Protein AF-A0A2E7CLX1-F1 (afdb_monomer_lite)

pLDDT: mean 74.94, std 21.14, range [25.08, 98.44]

Structure (mmCIF, N/CA/C/O backbone):
data_AF-A0A2E7CLX1-F1
#
_entry.id   AF-A0A2E7CLX1-F1
#
loop_
_atom_site.group_PDB
_atom_site.id
_atom_site.type_symbol
_atom_site.label_atom_id
_atom_site.label_alt_id
_atom_site.label_comp_id
_atom_site.label_asym_id
_atom_site.label_entity_id
_atom_site.label_seq_id
_atom_site.pdbx_PDB_ins_code
_atom_site.Cartn_x
_atom_site.Cartn_y
_atom_site.Cartn_z
_atom_site.occupancy
_atom_site.B_iso_or_equiv
_atom_site.auth_seq_id
_atom_site.auth_comp_id
_atom_site.auth_asym_id
_atom_site.auth_atom_id
_atom_site.pdbx_PDB_model_num
ATOM 1 N N . SER A 1 1 ? -76.520 -89.223 50.842 1.00 49.91 1 SER A N 1
ATOM 2 C CA . SER A 1 1 ? -75.755 -87.977 50.723 1.00 49.91 1 SER A CA 1
ATOM 3 C C . SER A 1 1 ? -76.543 -87.085 49.791 1.00 49.91 1 SER A C 1
ATOM 5 O O . SER A 1 1 ? -76.833 -87.546 48.696 1.00 49.91 1 SER A O 1
ATOM 7 N N . THR A 1 2 ? -77.005 -85.928 50.261 1.00 48.97 2 THR A N 1
ATOM 8 C CA . THR A 1 2 ? -77.832 -84.957 49.512 1.00 48.97 2 THR A CA 1
ATOM 9 C C . THR A 1 2 ? -77.090 -83.641 49.271 1.00 48.97 2 THR A C 1
ATOM 11 O O . THR A 1 2 ? -77.724 -82.678 48.888 1.00 48.97 2 THR A O 1
ATOM 14 N N . ILE A 1 3 ? -75.773 -83.593 49.513 1.00 56.53 3 ILE A N 1
ATOM 15 C CA . ILE A 1 3 ? -74.985 -82.350 49.419 1.00 56.53 3 ILE A CA 1
ATOM 16 C C . ILE A 1 3 ? -74.598 -82.023 47.961 1.00 56.53 3 ILE A C 1
ATOM 18 O O . ILE A 1 3 ? -74.407 -80.873 47.634 1.00 56.53 3 ILE A O 1
ATOM 22 N N . VAL A 1 4 ? -74.597 -83.001 47.046 1.00 56.62 4 VAL A N 1
ATOM 23 C CA . VAL A 1 4 ? -74.155 -82.822 45.639 1.00 56.62 4 VAL A CA 1
ATOM 24 C C . VAL A 1 4 ? -75.213 -82.136 44.744 1.00 56.62 4 VAL A C 1
ATOM 26 O O . VAL A 1 4 ? -75.147 -82.260 43.531 1.00 56.62 4 VAL A O 1
ATOM 29 N N . ALA A 1 5 ? -76.272 -81.539 45.302 1.00 62.25 5 ALA A N 1
ATOM 30 C CA . ALA A 1 5 ? -77.374 -80.989 44.497 1.00 62.25 5 ALA A CA 1
ATOM 31 C C . ALA A 1 5 ? -77.440 -79.453 44.458 1.00 62.25 5 ALA A C 1
ATOM 33 O O . ALA A 1 5 ? -78.110 -78.953 43.562 1.00 62.25 5 ALA A O 1
ATOM 34 N N . ASP A 1 6 ? -76.762 -78.750 45.373 1.00 80.50 6 ASP A N 1
ATOM 35 C CA . ASP A 1 6 ? -76.923 -77.300 45.595 1.00 80.50 6 ASP A CA 1
ATOM 36 C C . ASP A 1 6 ? -75.560 -76.554 45.692 1.00 80.50 6 ASP A C 1
ATOM 38 O O . ASP A 1 6 ? -75.485 -75.511 46.334 1.00 80.50 6 ASP A O 1
ATOM 42 N N . ASP A 1 7 ? -74.492 -77.140 45.138 1.00 84.88 7 ASP A N 1
ATOM 43 C CA . ASP A 1 7 ? -73.101 -76.634 45.097 1.00 84.88 7 ASP A CA 1
ATOM 44 C C . ASP A 1 7 ? -72.483 -77.164 43.784 1.00 84.88 7 ASP A C 1
ATOM 46 O O . ASP A 1 7 ? -72.186 -78.366 43.668 1.00 84.88 7 ASP A O 1
ATOM 50 N N . GLY A 1 8 ? -72.493 -76.328 42.740 1.00 84.44 8 GLY A N 1
ATOM 51 C CA . GLY A 1 8 ? -72.276 -76.735 41.349 1.00 84.44 8 GLY A CA 1
ATOM 52 C C . GLY A 1 8 ? -70.817 -77.006 40.975 1.00 84.44 8 GLY A C 1
ATOM 53 O O . GLY A 1 8 ? -70.556 -77.888 40.142 1.00 84.44 8 GLY A O 1
ATOM 54 N N . ASP A 1 9 ? -69.870 -76.352 41.638 1.00 86.44 9 ASP A N 1
ATOM 55 C CA . ASP A 1 9 ? -68.431 -76.494 41.402 1.00 86.44 9 ASP A CA 1
ATOM 56 C C . ASP A 1 9 ? -67.676 -77.213 42.541 1.00 86.44 9 ASP A C 1
ATOM 58 O O . ASP A 1 9 ? -66.518 -77.610 42.364 1.00 86.44 9 ASP A O 1
ATOM 62 N N . CYS A 1 10 ? -68.376 -77.525 43.640 1.00 87.62 10 CYS A N 1
ATOM 63 C CA . CYS A 1 10 ? -67.892 -78.256 44.809 1.00 87.62 10 CYS A CA 1
ATOM 64 C C . CYS A 1 10 ? -66.830 -77.514 45.640 1.00 87.62 10 CYS A C 1
ATOM 66 O O . CYS A 1 10 ? -65.989 -78.182 46.267 1.00 87.62 10 CYS A O 1
ATOM 68 N N . ASP A 1 11 ? -66.848 -76.182 45.667 1.00 86.62 11 ASP A N 1
ATOM 69 C CA . ASP A 1 11 ? -65.958 -75.365 46.500 1.00 86.62 11 ASP A CA 1
ATOM 70 C C . ASP A 1 11 ? -66.439 -75.216 47.963 1.00 86.62 11 ASP A C 1
ATOM 72 O O . ASP A 1 11 ? -65.649 -74.918 48.869 1.00 86.62 11 ASP A O 1
ATOM 76 N N . GLY A 1 12 ? -67.703 -75.569 48.225 1.00 87.00 12 GLY A N 1
ATOM 77 C CA . GLY A 1 12 ? -68.338 -75.531 49.538 1.00 87.00 12 GLY A CA 1
ATOM 78 C C . GLY A 1 12 ? -69.248 -74.325 49.793 1.00 87.00 12 GLY A C 1
ATOM 79 O O . GLY A 1 12 ? -69.769 -74.222 50.913 1.00 87.00 12 GLY A O 1
ATOM 80 N N . VAL A 1 13 ? -69.463 -73.456 48.804 1.00 87.38 13 VAL A N 1
ATOM 81 C CA . VAL A 1 13 ? -70.480 -72.398 48.784 1.00 87.38 13 VAL A CA 1
ATOM 82 C C . VAL A 1 13 ? -71.768 -72.946 48.151 1.00 87.38 13 VAL A C 1
ATOM 84 O O . VAL A 1 13 ? -71.758 -73.880 47.359 1.00 87.38 13 VAL A O 1
ATOM 87 N N . LEU A 1 14 ? -72.932 -72.469 48.605 1.00 89.12 14 LEU A N 1
ATOM 88 C CA . LEU A 1 14 ? -74.215 -72.898 48.036 1.00 89.12 14 LEU A CA 1
ATOM 89 C C . LEU A 1 14 ? -74.586 -71.980 46.875 1.00 89.12 14 LEU A C 1
ATOM 91 O O . LEU A 1 14 ? -74.462 -70.772 47.026 1.00 89.12 14 LEU A O 1
ATOM 95 N N . THR A 1 15 ? -75.209 -72.520 45.824 1.00 85.94 15 THR A N 1
ATOM 96 C CA . THR A 1 15 ? -75.600 -71.805 44.586 1.00 85.94 15 THR A CA 1
ATOM 97 C C . THR A 1 15 ? -76.264 -70.427 44.780 1.00 85.94 15 THR A C 1
ATOM 99 O O . THR A 1 15 ? -76.244 -69.594 43.883 1.00 85.94 15 THR A O 1
ATOM 102 N N . ALA A 1 16 ? -76.943 -70.181 45.908 1.00 86.12 16 ALA A N 1
ATOM 103 C CA . ALA A 1 16 ? -77.626 -68.909 46.180 1.00 86.12 16 ALA A CA 1
ATOM 104 C C . ALA A 1 16 ? -76.710 -67.801 46.731 1.00 86.12 16 ALA A C 1
ATOM 106 O O . ALA A 1 16 ? -77.080 -66.632 46.652 1.00 86.12 16 ALA A O 1
ATOM 107 N N . ASP A 1 17 ? -75.576 -68.188 47.310 1.00 87.75 17 ASP A N 1
ATOM 108 C CA . ASP A 1 17 ? -74.584 -67.310 47.933 1.00 87.75 17 ASP A CA 1
ATOM 109 C C . ASP A 1 17 ? -73.267 -67.310 47.131 1.00 87.75 17 ASP A C 1
ATOM 111 O O . ASP A 1 17 ? -72.290 -66.717 47.576 1.00 87.75 17 ASP A O 1
ATOM 115 N N . ASP A 1 18 ? -73.245 -68.001 45.990 1.00 87.44 18 ASP A N 1
ATOM 116 C CA . ASP A 1 18 ? -72.094 -68.232 45.120 1.00 87.44 18 ASP A CA 1
ATOM 117 C C . ASP A 1 18 ? -72.035 -67.178 44.011 1.00 87.44 18 ASP A C 1
ATOM 119 O O . ASP A 1 18 ? -73.045 -66.900 43.354 1.00 87.44 18 ASP A O 1
ATOM 123 N N . CYS A 1 19 ? -70.856 -66.596 43.818 1.00 89.75 19 CYS A N 1
ATOM 124 C CA . CYS A 1 19 ? -70.588 -65.649 42.748 1.00 89.75 19 CYS A CA 1
ATOM 125 C C . CYS A 1 19 ? -70.723 -66.289 41.362 1.00 89.75 19 CYS A C 1
ATOM 127 O O . CYS A 1 19 ? -71.278 -65.684 40.440 1.00 89.75 19 CYS A O 1
ATOM 129 N N . ALA A 1 20 ? -70.287 -67.541 41.218 1.00 89.06 20 ALA A N 1
ATOM 130 C CA . ALA A 1 20 ? -70.505 -68.336 40.024 1.00 89.06 20 ALA A CA 1
ATOM 131 C C . ALA A 1 20 ? -70.487 -69.832 40.360 1.00 89.06 20 ALA A C 1
ATOM 133 O O . ALA A 1 20 ? -69.427 -70.438 40.424 1.00 89.06 20 ALA A O 1
ATOM 134 N N . ASP A 1 21 ? -71.674 -70.445 40.400 1.00 86.62 21 ASP A N 1
ATOM 135 C CA . ASP A 1 21 ? -71.907 -71.875 40.706 1.00 86.62 21 ASP A CA 1
ATOM 136 C C . ASP A 1 21 ? -71.228 -72.870 39.728 1.00 86.62 21 ASP A C 1
ATOM 138 O O . ASP A 1 21 ? -71.416 -74.084 39.818 1.00 86.62 21 ASP A O 1
ATOM 142 N N . ASP A 1 22 ? -70.475 -72.383 38.739 1.00 88.81 22 ASP A N 1
ATOM 143 C CA . ASP A 1 22 ? -69.640 -73.174 37.835 1.00 88.81 22 ASP A CA 1
ATOM 144 C C . ASP A 1 22 ? -68.134 -72.840 37.894 1.00 88.81 22 ASP A C 1
ATOM 146 O O . ASP A 1 22 ? -67.358 -73.427 37.125 1.00 88.81 22 ASP A O 1
ATOM 150 N N . ASN A 1 23 ? -67.698 -71.961 38.804 1.00 87.50 23 ASN A N 1
ATOM 151 C CA . ASN A 1 23 ? -66.321 -71.500 38.936 1.00 87.50 23 ASN A CA 1
ATOM 152 C C . ASN A 1 23 ? -65.868 -71.368 40.401 1.00 87.50 23 ASN A C 1
ATOM 154 O O . ASN A 1 23 ? -65.915 -70.290 40.994 1.00 87.50 23 ASN A O 1
ATOM 158 N N . SER A 1 24 ? -65.205 -72.425 40.880 1.00 87.94 24 SER A N 1
ATOM 159 C CA . SER A 1 24 ? -64.733 -72.580 42.267 1.00 87.94 24 SER A CA 1
ATOM 160 C C . SER A 1 24 ? -63.665 -71.573 42.719 1.00 87.94 24 SER A C 1
ATOM 162 O O . SER A 1 24 ? -63.018 -71.774 43.747 1.00 87.94 24 SER A O 1
ATOM 164 N N . ALA A 1 25 ? -63.322 -70.602 41.873 1.00 86.19 25 ALA A N 1
ATOM 165 C CA . ALA A 1 25 ? -62.324 -69.578 42.145 1.00 86.19 25 ALA A CA 1
ATOM 166 C C . ALA A 1 25 ? -62.929 -68.266 42.665 1.00 86.19 25 ALA A C 1
ATOM 168 O O . ALA A 1 25 ? -62.201 -67.546 43.339 1.00 86.19 25 ALA A O 1
ATOM 169 N N . LEU A 1 26 ? -64.203 -67.968 42.366 1.00 85.62 26 LEU A N 1
ATOM 170 C CA . LEU A 1 26 ? -64.860 -66.723 42.799 1.00 85.62 26 LEU A CA 1
ATOM 171 C C . LEU A 1 26 ? -65.445 -66.845 44.216 1.00 85.62 26 LEU A C 1
ATOM 173 O O . LEU A 1 26 ? -65.381 -65.911 45.005 1.00 85.62 26 LEU A O 1
ATOM 177 N N . GLY A 1 27 ? -65.925 -68.029 44.602 1.00 86.81 27 GLY A N 1
ATOM 178 C CA . GLY A 1 27 ? -66.407 -68.268 45.960 1.00 86.81 27 GLY A CA 1
ATOM 179 C C . GLY A 1 27 ? -67.708 -67.522 46.276 1.00 86.81 27 GLY A C 1
ATOM 180 O O . GLY A 1 27 ? -68.610 -67.426 45.450 1.00 86.81 27 GLY A O 1
ATOM 181 N N . ALA A 1 28 ? -67.860 -67.049 47.517 1.00 90.06 28 ALA A N 1
ATOM 182 C CA . ALA A 1 28 ? -69.131 -66.503 47.992 1.00 90.06 28 ALA A CA 1
ATOM 183 C C . ALA A 1 28 ? -69.270 -64.994 47.748 1.00 90.06 28 ALA A C 1
ATOM 185 O O . ALA A 1 28 ? -68.371 -64.244 48.115 1.00 90.06 28 ALA A O 1
ATOM 186 N N . ILE A 1 29 ? -70.472 -64.548 47.360 1.00 87.81 29 ILE A N 1
ATOM 187 C CA . ILE A 1 29 ? -70.867 -63.126 47.214 1.00 87.81 29 ILE A CA 1
ATOM 188 C C . ILE A 1 29 ? -70.598 -62.318 48.502 1.00 87.81 29 ILE A C 1
ATOM 190 O O . ILE A 1 29 ? -70.417 -61.110 48.511 1.00 87.81 29 ILE A O 1
ATOM 194 N N . ALA A 1 30 ? -70.603 -62.982 49.661 1.00 87.88 30 ALA A N 1
ATOM 195 C CA . ALA A 1 30 ? -70.316 -62.331 50.941 1.00 87.88 30 ALA A CA 1
ATOM 196 C C . ALA A 1 30 ? -68.826 -62.003 51.160 1.00 87.88 30 ALA A C 1
ATOM 198 O O . ALA A 1 30 ? -68.505 -61.349 52.152 1.00 87.88 30 ALA A O 1
ATOM 199 N N . ALA A 1 31 ? -67.935 -62.545 50.330 1.00 88.69 31 ALA A N 1
ATOM 200 C CA . ALA A 1 31 ? -66.493 -62.340 50.389 1.00 88.69 31 ALA A CA 1
ATOM 201 C C . ALA A 1 31 ? -65.966 -61.525 49.198 1.00 88.69 31 ALA A C 1
ATOM 203 O O . ALA A 1 31 ? -64.918 -60.906 49.353 1.00 88.69 31 ALA A O 1
ATOM 204 N N . ASP A 1 32 ? -66.700 -61.504 48.087 1.00 90.31 32 ASP A N 1
ATOM 205 C CA . ASP A 1 32 ? -66.437 -60.795 46.829 1.00 90.31 32 ASP A CA 1
ATOM 206 C C . ASP A 1 32 ? -67.785 -60.187 46.378 1.00 90.31 32 ASP A C 1
ATOM 208 O O . ASP A 1 32 ? -68.729 -60.927 46.092 1.00 90.31 32 ASP A O 1
ATOM 212 N N . GLY A 1 33 ? -67.936 -58.866 46.513 1.00 90.94 33 GLY A N 1
ATOM 213 C CA . GLY A 1 33 ? -69.241 -58.191 46.550 1.00 90.94 33 GLY A CA 1
ATOM 214 C C . GLY A 1 33 ? -69.916 -58.055 45.186 1.00 90.94 33 GLY A C 1
ATOM 215 O O . GLY A 1 33 ? -71.150 -58.140 45.089 1.00 90.94 33 GLY A O 1
ATOM 216 N N . ASP A 1 34 ? -69.108 -57.908 44.144 1.00 91.25 34 ASP A N 1
ATOM 217 C CA . ASP A 1 34 ? -69.507 -57.751 42.749 1.00 91.25 34 ASP A CA 1
ATOM 218 C C . ASP A 1 34 ? -69.150 -58.972 41.879 1.00 91.25 34 ASP A C 1
ATOM 220 O O . ASP A 1 34 ? -69.663 -59.094 40.760 1.00 91.25 34 ASP A O 1
ATOM 224 N N . CYS A 1 35 ? -68.412 -59.932 42.448 1.00 91.38 35 CYS A N 1
ATOM 225 C CA . CYS A 1 35 ? -68.038 -61.208 41.858 1.00 91.38 35 CYS A CA 1
ATOM 226 C C . CYS A 1 35 ? -67.010 -61.117 40.724 1.00 91.38 35 CYS A C 1
ATOM 228 O O . CYS A 1 35 ? -67.067 -61.917 39.775 1.00 91.38 35 CYS A O 1
ATOM 230 N N . ASP A 1 36 ? -66.074 -60.176 40.810 1.00 90.44 36 ASP A N 1
ATOM 231 C CA . ASP A 1 36 ? -65.006 -59.978 39.829 1.00 90.44 36 ASP A CA 1
ATOM 232 C C . ASP A 1 36 ? -63.717 -60.784 40.139 1.00 90.44 36 ASP A C 1
ATOM 234 O O . ASP A 1 36 ? -62.870 -61.003 39.259 1.00 90.44 36 ASP A O 1
ATOM 238 N N . GLY A 1 37 ? -63.619 -61.342 41.353 1.00 88.75 37 GLY A N 1
ATOM 239 C CA . GLY A 1 37 ? -62.487 -62.111 41.861 1.00 88.75 37 GLY A CA 1
ATOM 240 C C . GLY A 1 37 ? -61.574 -61.364 42.841 1.00 88.75 37 GLY A C 1
ATOM 241 O O . GLY A 1 37 ? -60.588 -61.966 43.295 1.00 88.75 37 GLY A O 1
ATOM 242 N N . VAL A 1 38 ? -61.869 -60.108 43.177 1.00 91.06 38 VAL A N 1
ATOM 243 C CA . VAL A 1 38 ? -61.240 -59.332 44.250 1.00 91.06 38 VAL A CA 1
ATOM 244 C C . VAL A 1 38 ? -62.049 -59.513 45.537 1.00 91.06 38 VAL A C 1
ATOM 246 O O . VAL A 1 38 ? -63.270 -59.603 45.557 1.00 91.06 38 VAL A O 1
ATOM 249 N N . LEU A 1 39 ? -61.359 -59.667 46.668 1.00 91.31 39 LEU A N 1
ATOM 250 C CA . LEU A 1 39 ? -62.058 -59.791 47.943 1.00 91.31 39 LEU A CA 1
ATOM 251 C C . LEU A 1 39 ? -62.542 -58.417 48.398 1.00 91.31 39 LEU A C 1
ATOM 253 O O . LEU A 1 39 ? -61.762 -57.478 48.387 1.00 91.31 39 LEU A O 1
ATOM 257 N N . THR A 1 40 ? -63.731 -58.363 48.991 1.00 89.69 40 THR A N 1
ATOM 258 C CA . THR A 1 40 ? -64.352 -57.161 49.598 1.00 89.69 40 THR A CA 1
ATOM 259 C C . THR A 1 40 ? -63.484 -56.340 50.571 1.00 89.69 40 THR A C 1
ATOM 261 O O . THR A 1 40 ? -63.851 -55.259 51.012 1.00 89.69 40 THR A O 1
ATOM 264 N N . ALA A 1 41 ? -62.353 -56.881 51.032 1.00 90.06 41 ALA A N 1
ATOM 265 C CA . ALA A 1 41 ? -61.412 -56.168 51.900 1.00 90.06 41 ALA A CA 1
ATOM 266 C C . ALA A 1 41 ? -60.298 -55.442 51.128 1.00 90.06 41 ALA A C 1
ATOM 268 O O . ALA A 1 41 ? -59.634 -54.585 51.708 1.00 90.06 41 ALA A O 1
ATOM 269 N N . ASP A 1 42 ? -60.083 -55.845 49.880 1.00 91.69 42 ASP A N 1
ATOM 270 C CA . ASP A 1 42 ? -59.049 -55.369 48.970 1.00 91.69 42 ASP A CA 1
ATOM 271 C C . ASP A 1 42 ? -59.664 -54.594 47.786 1.00 91.69 42 ASP A C 1
ATOM 273 O O . ASP A 1 42 ? -58.916 -54.066 46.973 1.00 91.69 42 ASP A O 1
ATOM 277 N N . ASP A 1 43 ? -60.993 -54.531 47.689 1.00 91.81 43 ASP A N 1
ATOM 278 C CA . ASP A 1 43 ? -61.773 -53.856 46.649 1.00 91.81 43 ASP A CA 1
ATOM 279 C C . ASP A 1 43 ? -62.151 -52.431 47.093 1.00 91.81 43 ASP A C 1
ATOM 281 O O . ASP A 1 43 ? -62.546 -52.210 48.245 1.00 91.81 43 ASP A O 1
ATOM 285 N N . CYS A 1 44 ? -61.989 -51.460 46.195 1.00 93.12 44 CYS A N 1
ATOM 286 C CA . CYS A 1 44 ? -62.360 -50.072 46.443 1.00 93.12 44 CYS A CA 1
ATOM 287 C C . CYS A 1 44 ? -63.872 -49.811 46.364 1.00 93.12 44 CYS A C 1
ATOM 289 O O . CYS A 1 44 ? -64.388 -48.957 47.094 1.00 93.12 44 CYS A O 1
ATOM 291 N N . ASP A 1 45 ? -64.602 -50.550 45.527 1.00 92.44 45 ASP A N 1
ATOM 292 C CA . ASP A 1 45 ? -66.061 -50.494 45.439 1.00 92.44 45 ASP A CA 1
ATOM 293 C C . ASP A 1 45 ? -66.635 -51.890 45.169 1.00 92.44 45 ASP A C 1
ATOM 295 O O . ASP A 1 45 ? -66.864 -52.245 44.020 1.00 92.44 45 ASP A O 1
ATOM 299 N N . ASP A 1 46 ? -67.008 -52.591 46.252 1.00 90.94 46 ASP A N 1
ATOM 300 C CA . ASP A 1 46 ? -67.707 -53.896 46.291 1.00 90.94 46 ASP A CA 1
ATOM 301 C C . ASP A 1 46 ? -68.995 -54.003 45.431 1.00 90.94 46 ASP A C 1
ATOM 303 O O . ASP A 1 46 ? -69.759 -54.972 45.540 1.00 90.94 46 ASP A O 1
ATOM 307 N N . SER A 1 47 ? -69.361 -52.963 44.683 1.00 92.38 47 SER A N 1
ATOM 308 C CA . SER A 1 47 ? -70.520 -52.925 43.801 1.00 92.38 47 SER A CA 1
ATOM 309 C C . SER A 1 47 ? -70.204 -52.678 42.323 1.00 92.38 47 SER A C 1
ATOM 311 O O . SER A 1 47 ? -71.153 -52.670 41.524 1.00 92.38 47 SER A O 1
ATOM 313 N N . ASP A 1 48 ? -68.932 -52.510 41.952 1.00 91.69 48 ASP A N 1
ATOM 314 C CA . ASP A 1 48 ? -68.468 -52.230 40.591 1.00 91.69 48 ASP A CA 1
ATOM 315 C C . ASP A 1 48 ? -67.325 -53.170 40.184 1.00 91.69 48 ASP A C 1
ATOM 317 O O . ASP A 1 48 ? -66.177 -52.924 40.529 1.00 91.69 48 ASP A O 1
ATOM 321 N N . ASP A 1 49 ? -67.633 -54.141 39.309 1.00 91.88 49 ASP A N 1
ATOM 322 C CA . ASP A 1 49 ? -66.709 -55.180 38.804 1.00 91.88 49 ASP A CA 1
ATOM 323 C C . ASP A 1 49 ? -65.523 -54.654 37.969 1.00 91.88 49 ASP A C 1
ATOM 325 O O . ASP A 1 49 ? -64.810 -55.414 37.300 1.00 91.88 49 ASP A O 1
ATOM 329 N N . THR A 1 50 ? -65.358 -53.334 37.925 1.00 92.50 50 THR A N 1
ATOM 330 C CA . THR A 1 50 ? -64.270 -52.624 37.262 1.00 92.50 50 THR A CA 1
ATOM 331 C C . THR A 1 50 ? -63.534 -51.639 38.170 1.00 92.50 50 THR A C 1
ATOM 333 O O . THR A 1 50 ? -62.702 -50.880 37.657 1.00 92.50 50 THR A O 1
ATOM 336 N N . SER A 1 51 ? -63.822 -51.639 39.476 1.00 92.44 51 SER A N 1
ATOM 337 C CA . SER A 1 51 ? -63.133 -50.833 40.483 1.00 92.44 51 SER A CA 1
ATOM 338 C C . SER A 1 51 ? -61.633 -51.169 40.552 1.00 92.44 51 SER A C 1
ATOM 340 O O . SER A 1 51 ? -61.134 -52.178 40.040 1.00 92.44 51 SER A O 1
ATOM 342 N N . THR A 1 52 ? -60.871 -50.265 41.156 1.00 91.62 52 THR A N 1
ATOM 343 C CA . THR A 1 52 ? -59.479 -50.501 41.538 1.00 91.62 52 THR A CA 1
ATOM 344 C C . THR A 1 52 ? -59.411 -51.361 42.803 1.00 91.62 52 THR A C 1
ATOM 346 O O . THR A 1 52 ? -60.389 -51.548 43.524 1.00 91.62 52 THR A O 1
ATOM 349 N N . VAL A 1 53 ? -58.226 -51.901 43.088 1.00 94.44 53 VAL A N 1
ATOM 350 C CA . VAL A 1 53 ? -57.962 -52.563 44.369 1.00 94.44 53 VAL A CA 1
ATOM 351 C C . VAL A 1 53 ? -57.268 -51.585 45.305 1.00 94.44 53 VAL A C 1
ATOM 353 O O . VAL A 1 53 ? -56.396 -50.845 44.864 1.00 94.44 53 VAL A O 1
ATOM 356 N N . VAL A 1 54 ? -57.543 -51.669 46.606 1.00 91.69 54 VAL A N 1
ATOM 357 C CA . VAL A 1 54 ? -56.940 -50.822 47.657 1.00 91.69 54 VAL A CA 1
ATOM 358 C C . VAL A 1 54 ? -55.402 -50.862 47.637 1.00 91.69 54 VAL A C 1
ATOM 360 O O . VAL A 1 54 ? -54.722 -49.985 48.154 1.00 91.69 54 VAL A O 1
ATOM 363 N N . ALA A 1 55 ? -54.810 -51.924 47.080 1.00 91.50 55 ALA A N 1
ATOM 364 C CA . ALA A 1 55 ? -53.359 -52.045 46.940 1.00 91.50 55 ALA A CA 1
ATOM 365 C C . ALA A 1 55 ? -52.760 -51.184 45.812 1.00 91.50 55 ALA A C 1
ATOM 367 O O . ALA A 1 55 ? -51.552 -50.945 45.839 1.00 91.50 55 ALA A O 1
ATOM 368 N N . ASP A 1 56 ? -53.579 -50.803 44.833 1.00 92.75 56 ASP A N 1
ATOM 369 C CA . ASP A 1 56 ? -53.201 -50.020 43.658 1.00 92.75 56 ASP A CA 1
ATOM 370 C C . ASP A 1 56 ? -53.828 -48.606 43.672 1.00 92.75 56 ASP A C 1
ATOM 372 O O . ASP A 1 56 ? -53.436 -47.801 42.833 1.00 92.75 56 ASP A O 1
ATOM 376 N N . ASP A 1 57 ? -54.775 -48.327 44.577 1.00 93.00 57 ASP A N 1
ATOM 377 C CA . ASP A 1 57 ? -55.506 -47.062 44.787 1.00 93.00 57 ASP A CA 1
ATOM 378 C C . ASP A 1 57 ? -55.886 -46.974 46.282 1.00 93.00 57 ASP A C 1
ATOM 380 O O . ASP A 1 57 ? -56.831 -47.622 46.739 1.00 93.00 57 ASP A O 1
ATOM 384 N N . GLY A 1 58 ? -55.050 -46.314 47.085 1.00 93.50 58 GLY A N 1
ATOM 385 C CA . GLY A 1 58 ? -55.035 -46.453 48.544 1.00 93.50 58 GLY A CA 1
ATOM 386 C C . GLY A 1 58 ? -56.197 -45.777 49.271 1.00 93.50 58 GLY A C 1
ATOM 387 O O . GLY A 1 58 ? -56.576 -46.219 50.368 1.00 93.50 58 GLY A O 1
ATOM 388 N N . ASP A 1 59 ? -56.784 -44.748 48.669 1.00 92.88 59 ASP A N 1
ATOM 389 C CA . ASP A 1 59 ? -57.934 -44.011 49.192 1.00 92.88 59 ASP A CA 1
ATOM 390 C C . ASP A 1 59 ? -59.225 -44.211 48.383 1.00 92.88 59 ASP A C 1
ATOM 392 O O . ASP A 1 59 ? -60.302 -43.826 48.860 1.00 92.88 59 ASP A O 1
ATOM 396 N N . CYS A 1 60 ? -59.139 -44.926 47.257 1.00 93.31 60 CYS A N 1
ATOM 397 C CA . CYS A 1 60 ? -60.249 -45.321 46.404 1.00 93.31 60 CYS A CA 1
ATOM 398 C C . CYS A 1 60 ? -60.946 -44.146 45.706 1.00 93.31 60 CYS A C 1
ATOM 400 O O . CYS A 1 60 ? -62.178 -44.143 45.565 1.00 93.31 60 CYS A O 1
ATOM 402 N N . ASP A 1 61 ? -60.180 -43.149 45.265 1.00 92.88 61 ASP A N 1
ATOM 403 C CA . ASP A 1 61 ? -60.680 -42.003 44.502 1.00 92.88 61 ASP A CA 1
ATOM 404 C C . ASP A 1 61 ? -60.619 -42.205 42.967 1.00 92.88 61 ASP A C 1
ATOM 406 O O . ASP A 1 61 ? -61.236 -41.448 42.198 1.00 92.88 61 ASP A O 1
ATOM 410 N N . GLY A 1 62 ? -59.961 -43.283 42.520 1.00 90.88 62 GLY A N 1
ATOM 411 C CA . GLY A 1 62 ? -59.770 -43.656 41.121 1.00 90.88 62 GLY A CA 1
ATOM 412 C C . GLY A 1 62 ? -58.422 -43.243 40.517 1.00 90.88 62 GLY A C 1
ATOM 413 O O . GLY A 1 62 ? -58.209 -43.483 39.319 1.00 90.88 62 GLY A O 1
ATOM 414 N N . VAL A 1 63 ? -57.525 -42.632 41.292 1.00 93.69 63 VAL A N 1
ATOM 415 C CA . VAL A 1 63 ? -56.119 -42.392 40.954 1.00 93.69 63 VAL A CA 1
ATOM 416 C C . VAL A 1 63 ? -55.284 -43.557 41.482 1.00 93.69 63 VAL A C 1
ATOM 418 O O . VAL A 1 63 ? -55.488 -44.067 42.573 1.00 93.69 63 VAL A O 1
ATOM 421 N N . LEU A 1 64 ? -54.338 -44.045 40.677 1.00 94.75 64 LEU A N 1
ATOM 422 C CA . LEU A 1 64 ? -53.473 -45.126 41.141 1.00 94.75 64 LEU A CA 1
ATOM 423 C C . LEU A 1 64 ? -52.438 -44.581 42.128 1.00 94.75 64 LEU A C 1
ATOM 425 O O . LEU A 1 64 ? -51.855 -43.534 41.869 1.00 94.75 64 LEU A O 1
ATOM 429 N N . THR A 1 65 ? -52.063 -45.372 43.131 1.00 92.88 65 THR A N 1
ATOM 430 C CA . THR A 1 65 ? -51.027 -45.065 44.135 1.00 92.88 65 THR A CA 1
ATOM 431 C C . THR A 1 65 ? -49.711 -44.539 43.559 1.00 92.88 65 THR A C 1
ATOM 433 O O . THR A 1 65 ? -48.950 -43.849 44.228 1.00 92.88 65 THR A O 1
ATOM 436 N N . ALA A 1 66 ? -49.373 -44.913 42.322 1.00 93.19 66 ALA A N 1
ATOM 437 C CA . ALA A 1 66 ? -48.150 -44.456 41.664 1.00 93.19 66 ALA A CA 1
ATOM 438 C C . ALA A 1 66 ? -48.242 -43.026 41.103 1.00 93.19 66 ALA A C 1
ATOM 440 O O . ALA A 1 66 ? -47.202 -42.412 40.868 1.00 93.19 66 ALA A O 1
ATOM 441 N N . ASP A 1 67 ? -49.459 -42.552 40.852 1.00 94.12 67 ASP A N 1
ATOM 442 C CA . ASP A 1 67 ? -49.773 -41.263 40.243 1.00 94.12 67 ASP A CA 1
ATOM 443 C C . ASP A 1 67 ? -50.365 -40.274 41.266 1.00 94.12 67 ASP A C 1
ATOM 445 O O . ASP A 1 67 ? -50.561 -39.110 40.922 1.00 94.12 67 ASP A O 1
ATOM 449 N N . ASP A 1 68 ? -50.633 -40.716 42.496 1.00 93.50 68 ASP A N 1
ATOM 450 C CA . ASP A 1 68 ? -51.168 -39.910 43.594 1.00 93.50 68 ASP A CA 1
ATOM 451 C C . ASP A 1 68 ? -50.049 -39.315 44.465 1.00 93.50 68 ASP A C 1
ATOM 453 O O . ASP A 1 68 ? -49.109 -40.009 44.868 1.00 93.50 68 ASP A O 1
ATOM 457 N N . CYS A 1 69 ? -50.156 -38.022 44.758 1.00 93.94 69 CYS A N 1
ATOM 458 C CA . CYS A 1 69 ? -49.257 -37.322 45.664 1.00 93.94 69 CYS A CA 1
ATOM 459 C C . CYS A 1 69 ? -49.426 -37.713 47.143 1.00 93.94 69 CYS A C 1
ATOM 461 O O . CYS A 1 69 ? -48.446 -37.732 47.894 1.00 93.94 69 CYS A O 1
ATOM 463 N N . ASP A 1 70 ? -50.638 -38.074 47.563 1.00 93.50 70 ASP A N 1
ATOM 464 C CA . ASP A 1 70 ? -50.953 -38.587 48.896 1.00 93.50 70 ASP A CA 1
ATOM 465 C C . ASP A 1 70 ? -52.082 -39.609 48.768 1.00 93.50 70 ASP A C 1
ATOM 467 O O . ASP A 1 70 ? -53.240 -39.291 48.998 1.00 93.50 70 ASP A O 1
ATOM 471 N N . ASP A 1 71 ? -51.682 -40.856 48.502 1.00 93.38 71 ASP A N 1
ATOM 472 C CA . ASP A 1 71 ? -52.499 -42.083 48.372 1.00 93.38 71 ASP A CA 1
ATOM 473 C C . ASP A 1 71 ? -53.335 -42.445 49.625 1.00 93.38 71 ASP A C 1
ATOM 475 O O . ASP A 1 71 ? -53.753 -43.584 49.841 1.00 93.38 71 ASP A O 1
ATOM 479 N N . SER A 1 72 ? -53.501 -41.502 50.549 1.00 94.12 72 SER A N 1
ATOM 480 C CA . SER A 1 72 ? -54.360 -41.604 51.719 1.00 94.12 72 SER A CA 1
ATOM 481 C C . SER A 1 72 ? -55.395 -40.478 51.834 1.00 94.12 72 SER A C 1
ATOM 483 O O . SER A 1 72 ? -56.143 -40.461 52.824 1.00 94.12 72 SER A O 1
ATOM 485 N N . ASP A 1 73 ? -55.447 -39.560 50.865 1.00 93.56 73 ASP A N 1
ATOM 486 C CA . ASP A 1 73 ? -56.328 -38.392 50.812 1.00 93.56 73 ASP A CA 1
ATOM 487 C C . ASP A 1 73 ? -57.006 -38.268 49.437 1.00 93.56 73 ASP A C 1
ATOM 489 O O . ASP A 1 73 ? -56.418 -37.739 48.500 1.00 93.56 73 ASP A O 1
ATOM 493 N N . ASP A 1 74 ? -58.306 -38.595 49.390 1.00 93.62 74 ASP A N 1
ATOM 494 C CA . ASP A 1 74 ? -59.166 -38.591 48.187 1.00 93.62 74 ASP A CA 1
ATOM 495 C C . ASP A 1 74 ? -59.345 -37.213 47.514 1.00 93.62 74 ASP A C 1
ATOM 497 O O . ASP A 1 74 ? -60.162 -37.024 46.604 1.00 93.62 74 ASP A O 1
ATOM 501 N N . THR A 1 75 ? -58.656 -36.195 48.028 1.00 93.00 75 THR A N 1
ATOM 502 C CA . THR A 1 75 ? -58.618 -34.838 47.489 1.00 93.00 75 THR A CA 1
ATOM 503 C C . THR A 1 75 ? -57.221 -34.360 47.106 1.00 93.00 75 THR A C 1
ATOM 505 O O . THR A 1 75 ? -57.079 -33.186 46.740 1.00 93.00 75 THR A O 1
ATOM 508 N N . SER A 1 76 ? -56.220 -35.237 47.182 1.00 93.44 76 SER A N 1
ATOM 509 C CA . SER A 1 76 ? -54.842 -34.970 46.798 1.00 93.44 76 SER A CA 1
ATOM 510 C C . SER A 1 76 ? -54.712 -34.622 45.310 1.00 93.44 76 SER A C 1
ATOM 512 O O . SER A 1 76 ? -55.594 -34.857 44.476 1.00 93.44 76 SER A O 1
ATOM 514 N N . THR A 1 77 ? -53.609 -33.968 44.971 1.00 92.75 77 THR A N 1
ATOM 515 C CA . THR A 1 77 ? -53.201 -33.753 43.586 1.00 92.75 77 THR A CA 1
ATOM 516 C C . THR A 1 77 ? -52.622 -35.042 43.005 1.00 92.75 77 THR A C 1
ATOM 518 O O . THR A 1 77 ? -52.296 -35.999 43.703 1.00 92.75 77 THR A O 1
ATOM 521 N N . VAL A 1 78 ? -52.499 -35.074 41.681 1.00 95.12 78 VAL A N 1
ATOM 522 C CA . VAL A 1 78 ? -51.813 -36.167 40.992 1.00 95.12 78 VAL A CA 1
ATOM 523 C C . VAL A 1 78 ? -50.435 -35.688 40.581 1.00 95.12 78 VAL A C 1
ATOM 525 O O . VAL A 1 78 ? -50.317 -34.566 40.087 1.00 95.12 78 VAL A O 1
ATOM 528 N N . VAL A 1 79 ? -49.439 -36.567 40.659 1.00 93.00 79 VAL A N 1
ATOM 529 C CA . VAL A 1 79 ? -48.035 -36.306 40.288 1.00 93.00 79 VAL A CA 1
ATOM 530 C C . VAL A 1 79 ? -47.918 -35.710 38.878 1.00 93.00 79 VAL A C 1
ATOM 532 O O . VAL A 1 79 ? -46.998 -34.973 38.555 1.00 93.00 79 VAL A O 1
ATOM 535 N N . ALA A 1 80 ? -48.872 -36.008 37.989 1.00 92.94 80 ALA A N 1
ATOM 536 C CA . ALA A 1 80 ? -48.896 -35.460 36.633 1.00 92.94 80 ALA A CA 1
ATOM 537 C C . ALA A 1 80 ? -49.204 -33.950 36.546 1.00 92.94 80 ALA A C 1
ATOM 539 O O . ALA A 1 80 ? -48.990 -33.367 35.482 1.00 92.94 80 ALA A O 1
ATOM 540 N N . ASN A 1 81 ? -49.773 -33.353 37.594 1.00 92.88 81 ASN A N 1
ATOM 541 C CA . ASN A 1 81 ? -50.143 -31.937 37.654 1.00 92.88 81 ASN A CA 1
ATOM 542 C C . ASN A 1 81 ? -49.479 -31.188 38.822 1.00 92.88 81 ASN A C 1
ATOM 544 O O . ASN A 1 81 ? -49.751 -29.998 38.952 1.00 92.88 81 ASN A O 1
ATOM 548 N N . ASP A 1 82 ? -48.717 -31.882 39.665 1.00 93.50 82 ASP A N 1
ATOM 549 C CA . ASP A 1 82 ? -48.038 -31.407 40.877 1.00 93.50 82 ASP A CA 1
ATOM 550 C C . ASP A 1 82 ? -46.844 -32.356 41.093 1.00 93.50 82 ASP A C 1
ATOM 552 O O . ASP A 1 82 ? -46.990 -33.435 41.670 1.00 93.50 82 ASP A O 1
ATOM 556 N N . GLY A 1 83 ? -45.723 -32.071 40.428 1.00 93.50 83 GLY A N 1
ATOM 557 C CA . GLY A 1 83 ? -44.648 -33.040 40.197 1.00 93.50 83 GLY A CA 1
ATOM 558 C C . GLY A 1 83 ? -43.815 -33.376 41.430 1.00 93.50 83 GLY A C 1
ATOM 559 O O . GLY A 1 83 ? -43.229 -34.466 41.496 1.00 93.50 83 GLY A O 1
ATOM 560 N N . ASP A 1 84 ? -43.795 -32.484 42.414 1.00 93.44 84 ASP A N 1
ATOM 561 C CA . ASP A 1 84 ? -43.101 -32.644 43.688 1.00 93.44 84 ASP A CA 1
ATOM 562 C C . ASP A 1 84 ? -44.047 -32.853 44.884 1.00 93.44 84 ASP A C 1
ATOM 564 O O . ASP A 1 84 ? -43.580 -33.235 45.966 1.00 93.44 84 ASP A O 1
ATOM 568 N N . CYS A 1 85 ? -45.360 -32.734 44.660 1.00 94.12 85 CYS A N 1
ATOM 569 C CA . CYS A 1 85 ? -46.421 -32.981 45.624 1.00 94.12 85 CYS A CA 1
ATOM 570 C C . CYS A 1 85 ? -46.441 -31.994 46.799 1.00 94.12 85 CYS A C 1
ATOM 572 O O . CYS A 1 85 ? -46.700 -32.386 47.947 1.00 94.12 85 CYS A O 1
ATOM 574 N N . ASP A 1 86 ? -46.184 -30.715 46.530 1.00 93.31 86 ASP A N 1
ATOM 575 C CA . ASP A 1 86 ? -46.229 -29.638 47.523 1.00 93.31 86 ASP A CA 1
ATOM 576 C C . ASP A 1 86 ? -47.585 -28.887 47.564 1.00 93.31 86 ASP A C 1
ATOM 578 O O . ASP A 1 86 ? -47.879 -28.139 48.513 1.00 93.31 86 ASP A O 1
ATOM 582 N N . GLY A 1 87 ? -48.459 -29.156 46.585 1.00 91.12 87 GLY A N 1
ATOM 583 C CA . GLY A 1 87 ? -49.780 -28.552 46.422 1.00 91.12 87 GLY A CA 1
ATOM 584 C C . GLY A 1 87 ? -49.837 -27.377 45.438 1.00 91.12 87 GLY A C 1
ATOM 585 O O . GLY A 1 87 ? -50.917 -26.787 45.272 1.00 91.12 87 GLY A O 1
ATOM 586 N N . VAL A 1 88 ? -48.724 -27.014 44.802 1.00 93.62 88 VAL A N 1
ATOM 587 C CA . VAL A 1 88 ? -48.643 -26.084 43.676 1.00 93.62 88 VAL A CA 1
ATOM 588 C C . VAL A 1 88 ? -48.747 -26.885 42.382 1.00 93.62 88 VAL A C 1
ATOM 590 O O . VAL A 1 88 ? -48.208 -27.970 42.225 1.00 93.62 88 VAL A O 1
ATOM 593 N N . LEU A 1 89 ? -49.521 -26.375 41.424 1.00 94.44 89 LEU A N 1
ATOM 594 C CA . LEU A 1 89 ? -49.639 -27.065 40.146 1.00 94.44 89 LEU A CA 1
ATOM 595 C C . LEU A 1 89 ? -48.383 -26.822 39.309 1.00 94.44 89 LEU A C 1
ATOM 597 O O . LEU A 1 89 ? -47.938 -25.683 39.228 1.00 94.44 89 LEU A O 1
ATOM 601 N N . THR A 1 90 ? -47.951 -27.817 38.534 1.00 92.88 90 THR A N 1
ATOM 602 C CA . THR A 1 90 ? -46.809 -27.758 37.595 1.00 92.88 90 THR A CA 1
ATOM 603 C C . THR A 1 90 ? -46.774 -26.517 36.694 1.00 92.88 90 THR A C 1
ATOM 605 O O . THR A 1 90 ? -45.735 -26.134 36.171 1.00 92.88 90 THR A O 1
ATOM 608 N N . ALA A 1 91 ? -47.928 -25.904 36.416 1.00 92.69 91 ALA A N 1
ATOM 609 C CA . ALA A 1 91 ? -48.013 -24.703 35.582 1.00 92.69 91 ALA A CA 1
ATOM 610 C C . ALA A 1 91 ? -47.670 -23.398 36.322 1.00 92.69 91 ALA A C 1
ATOM 612 O O . ALA A 1 91 ? -47.366 -22.404 35.665 1.00 92.69 91 ALA A O 1
ATOM 613 N N . ASP A 1 92 ? -47.794 -23.405 37.645 1.00 94.00 92 ASP A N 1
ATOM 614 C CA . ASP A 1 92 ? -47.569 -22.268 38.533 1.00 94.00 92 ASP A CA 1
ATOM 615 C C . ASP A 1 92 ? -46.279 -22.440 39.359 1.00 94.00 92 ASP A C 1
ATOM 617 O O . ASP A 1 92 ? -45.880 -21.497 40.036 1.00 94.00 92 ASP A O 1
ATOM 621 N N . ASP A 1 93 ? -45.639 -23.609 39.299 1.00 93.56 93 ASP A N 1
ATOM 622 C CA . ASP A 1 93 ? -44.391 -23.947 39.985 1.00 93.56 93 ASP A CA 1
ATOM 623 C C . ASP A 1 93 ? -43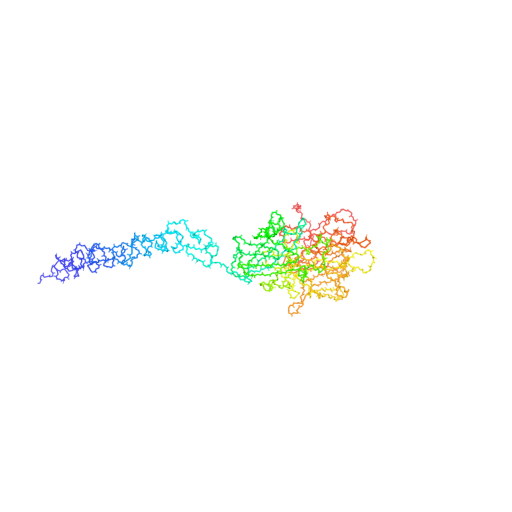.165 -23.640 39.109 1.00 93.56 93 ASP A C 1
ATOM 625 O O . ASP A 1 93 ? -43.145 -23.934 37.909 1.00 93.56 93 ASP A O 1
ATOM 629 N N . CYS A 1 94 ? -42.143 -23.038 39.714 1.00 94.12 94 CYS A N 1
ATOM 630 C CA . CYS A 1 94 ? -40.870 -22.770 39.065 1.00 94.12 94 CYS A CA 1
ATOM 631 C C . CYS A 1 94 ? -39.968 -24.003 38.915 1.00 94.12 94 CYS A C 1
ATOM 633 O O . CYS A 1 94 ? -39.196 -24.079 37.955 1.00 94.12 94 CYS A O 1
ATOM 635 N N . ASP A 1 95 ? -40.071 -24.987 39.812 1.00 93.50 95 ASP A N 1
ATOM 636 C CA . ASP A 1 95 ? -39.342 -26.255 39.717 1.00 93.50 95 ASP A CA 1
ATOM 637 C C . ASP A 1 95 ? -40.200 -27.382 40.287 1.00 93.50 95 ASP A C 1
ATOM 639 O O . ASP A 1 95 ? -40.075 -27.736 41.452 1.00 93.50 95 ASP A O 1
ATOM 643 N N . ASP A 1 96 ? -40.967 -28.011 39.393 1.00 93.38 96 ASP A N 1
ATOM 644 C CA . ASP A 1 96 ? -41.872 -29.156 39.614 1.00 93.38 96 ASP A CA 1
ATOM 645 C C . ASP A 1 96 ? -41.165 -30.439 40.120 1.00 93.38 96 ASP A C 1
ATOM 647 O O . ASP A 1 96 ? -41.674 -31.555 40.000 1.00 93.38 96 ASP A O 1
ATOM 651 N N . THR A 1 97 ? -39.925 -30.321 40.600 1.00 94.50 97 THR A N 1
ATOM 652 C CA . THR A 1 97 ? -39.144 -31.383 41.234 1.00 94.50 97 THR A CA 1
ATOM 653 C C . THR A 1 97 ? -38.623 -31.026 42.631 1.00 94.50 97 THR A C 1
ATOM 655 O O . THR A 1 97 ? -37.974 -31.884 43.250 1.00 94.50 97 THR A O 1
ATOM 658 N N . ASP A 1 98 ? -38.883 -29.813 43.135 1.00 93.75 98 ASP A N 1
ATOM 659 C CA . ASP A 1 98 ? -38.395 -29.298 44.420 1.00 93.75 98 ASP A CA 1
ATOM 660 C C . ASP A 1 98 ? -39.509 -28.636 45.249 1.00 93.75 98 ASP A C 1
ATOM 662 O O . ASP A 1 98 ? -39.816 -27.467 45.043 1.00 93.75 98 ASP A O 1
ATOM 666 N N . ASP A 1 99 ? -39.973 -29.331 46.300 1.00 93.44 99 ASP A N 1
ATOM 667 C CA . ASP A 1 99 ? -41.085 -28.936 47.199 1.00 93.44 99 ASP A CA 1
ATOM 668 C C . ASP A 1 99 ? -40.897 -27.614 47.971 1.00 93.44 99 ASP A C 1
ATOM 670 O O . ASP A 1 99 ? -41.710 -27.220 48.816 1.00 93.44 99 ASP A O 1
ATOM 674 N N . ALA A 1 100 ? -39.759 -26.960 47.761 1.00 93.19 100 ALA A N 1
ATOM 675 C CA . ALA A 1 100 ? -39.386 -25.686 48.343 1.00 93.19 100 ALA A CA 1
ATOM 676 C C . ALA A 1 100 ? -39.219 -24.570 47.298 1.00 93.19 100 ALA A C 1
ATOM 678 O O . ALA A 1 100 ? -38.783 -23.474 47.680 1.00 93.19 100 ALA A O 1
ATOM 679 N N . SER A 1 101 ? -39.522 -24.847 46.027 1.00 92.81 101 SER A N 1
ATOM 680 C CA . SER A 1 101 ? -39.434 -23.909 44.915 1.00 92.81 101 SER A CA 1
ATOM 681 C C . SER A 1 101 ? -40.382 -22.717 45.085 1.00 92.81 101 SER A C 1
ATOM 683 O O . SER A 1 101 ? -41.308 -22.698 45.903 1.00 92.81 101 SER A O 1
ATOM 685 N N . THR A 1 102 ? -40.089 -21.647 44.354 1.00 91.75 102 THR A N 1
ATOM 686 C CA . THR A 1 102 ? -40.965 -20.483 44.229 1.00 91.75 102 THR A CA 1
ATOM 687 C C . THR A 1 102 ? -42.105 -20.783 43.257 1.00 91.75 102 THR A C 1
ATOM 689 O O . THR A 1 102 ? -42.099 -21.760 42.514 1.00 91.75 102 THR A O 1
ATOM 692 N N . VAL A 1 103 ? -43.123 -19.925 43.265 1.00 95.19 103 VAL A N 1
ATOM 693 C CA . VAL A 1 103 ? -44.191 -19.977 42.265 1.00 95.19 103 VAL A CA 1
ATOM 694 C C . VAL A 1 103 ? -43.957 -18.893 41.228 1.00 95.19 103 VAL A C 1
ATOM 696 O O . VAL A 1 103 ? -43.547 -17.790 41.584 1.00 95.19 103 VAL A O 1
ATOM 699 N N . VAL A 1 104 ? -44.352 -19.149 39.983 1.00 92.75 104 VAL A N 1
ATOM 700 C CA . VAL A 1 104 ? -44.251 -18.210 38.848 1.00 92.75 104 VAL A CA 1
ATOM 701 C C . VAL A 1 104 ? -44.906 -16.851 39.153 1.00 92.75 104 VAL A C 1
ATOM 703 O O . VAL A 1 104 ? -44.612 -15.830 38.544 1.00 92.75 104 VAL A O 1
ATOM 706 N N . ALA A 1 105 ? -45.854 -16.807 40.094 1.00 92.38 105 ALA A N 1
ATOM 707 C CA . ALA A 1 105 ? -46.502 -15.563 40.512 1.00 92.38 105 ALA A CA 1
ATOM 708 C C . ALA A 1 105 ? -45.633 -14.656 41.405 1.00 92.38 105 ALA A C 1
ATOM 710 O O . ALA A 1 105 ? -45.942 -13.466 41.511 1.00 92.38 105 ALA A O 1
ATOM 711 N N . ASP A 1 106 ? -44.632 -15.224 42.078 1.00 92.88 106 ASP A N 1
ATOM 712 C CA . ASP A 1 106 ? -43.720 -14.536 42.994 1.00 92.88 106 ASP A CA 1
ATOM 713 C C . ASP A 1 106 ? -42.280 -14.447 42.436 1.00 92.88 106 ASP A C 1
ATOM 715 O O . ASP A 1 106 ? -41.483 -13.700 43.005 1.00 92.88 106 ASP A O 1
ATOM 719 N N . ASP A 1 107 ? -41.970 -15.193 41.371 1.00 92.81 107 ASP A N 1
ATOM 720 C CA . ASP A 1 107 ? -40.679 -15.310 40.674 1.00 92.81 107 ASP A CA 1
ATOM 721 C C . ASP A 1 107 ? -40.973 -15.602 39.185 1.00 92.81 107 ASP A C 1
ATOM 723 O O . ASP A 1 107 ? -41.295 -16.730 38.815 1.00 92.81 107 ASP A O 1
ATOM 727 N N . GLY A 1 108 ? -41.045 -14.557 38.357 1.00 93.12 108 GLY A N 1
ATOM 728 C CA . GLY A 1 108 ? -41.699 -14.603 37.045 1.00 93.12 108 GLY A CA 1
ATOM 729 C C . GLY A 1 108 ? -40.938 -15.368 35.964 1.00 93.12 108 GLY A C 1
ATOM 730 O O . GLY A 1 108 ? -41.561 -15.885 35.024 1.00 93.12 108 GLY A O 1
ATOM 731 N N . ASP A 1 109 ? -39.620 -15.472 36.100 1.00 93.12 109 ASP A N 1
ATOM 732 C CA . ASP A 1 109 ? -38.731 -16.205 35.198 1.00 93.12 109 ASP A CA 1
ATOM 733 C C . ASP A 1 109 ? -38.048 -17.419 35.846 1.00 93.12 109 ASP A C 1
ATOM 735 O O . ASP A 1 109 ? -37.419 -18.207 35.129 1.00 93.12 109 ASP A O 1
ATOM 739 N N . CYS A 1 110 ? -38.283 -17.642 37.142 1.00 94.06 110 CYS A N 1
ATOM 740 C CA . CYS A 1 110 ? -37.843 -18.807 37.895 1.00 94.06 110 CYS A CA 1
ATOM 741 C C . CYS A 1 110 ? -36.319 -18.905 38.058 1.00 94.06 110 CYS A C 1
ATOM 743 O O . CYS A 1 110 ? -35.749 -20.003 38.005 1.00 94.06 110 CYS A O 1
ATOM 745 N N . ASP A 1 111 ? -35.650 -17.772 38.273 1.00 92.88 111 ASP A N 1
ATOM 746 C CA . ASP A 1 111 ? -34.210 -17.701 38.539 1.00 92.88 111 ASP A CA 1
ATOM 747 C C . ASP A 1 111 ? -33.859 -17.711 40.050 1.00 92.88 111 ASP A C 1
ATOM 749 O O . ASP A 1 111 ? -32.689 -17.863 40.441 1.00 92.88 111 ASP A O 1
ATOM 753 N N . GLY A 1 112 ? -34.880 -17.625 40.914 1.00 90.69 112 GLY A N 1
ATOM 754 C CA . GLY A 1 112 ? -34.772 -17.588 42.371 1.00 90.69 112 GLY A CA 1
ATOM 755 C C . GLY A 1 112 ? -34.749 -16.179 42.978 1.00 90.69 112 GLY A C 1
ATOM 756 O O . GLY A 1 112 ? -34.605 -16.048 44.206 1.00 90.69 112 GLY A O 1
ATOM 757 N N . VAL A 1 113 ? -34.867 -15.129 42.167 1.00 93.12 113 VAL A N 1
ATOM 758 C CA . VAL A 1 113 ? -35.094 -13.743 42.577 1.00 93.12 113 VAL A CA 1
ATOM 759 C C . VAL A 1 113 ? -36.596 -13.481 42.567 1.00 93.12 113 VAL A C 1
ATOM 761 O O . VAL A 1 113 ? -37.318 -13.779 41.631 1.00 93.12 113 VAL A O 1
ATOM 764 N N . LEU A 1 114 ? -37.112 -12.914 43.658 1.00 94.06 114 LEU A N 1
ATOM 765 C CA . LEU A 1 114 ? -38.536 -12.596 43.710 1.00 94.06 114 LEU A CA 1
ATOM 766 C C . LEU A 1 114 ? -38.843 -11.418 42.782 1.00 94.06 114 LEU A C 1
ATOM 768 O O . LEU A 1 114 ? -38.110 -10.432 42.803 1.00 94.06 114 LEU A O 1
ATOM 772 N N . THR A 1 115 ? -40.015 -11.419 42.149 1.00 92.12 115 THR A N 1
ATOM 773 C CA . THR A 1 115 ? -40.528 -10.353 41.264 1.00 92.12 115 THR A CA 1
ATOM 774 C C . THR A 1 115 ? -40.402 -8.933 41.820 1.00 92.12 115 THR A C 1
ATOM 776 O O . THR A 1 115 ? -40.360 -7.948 41.089 1.00 92.12 115 THR A O 1
ATOM 779 N N . ALA A 1 116 ? -40.415 -8.776 43.146 1.00 92.00 116 ALA A N 1
ATOM 780 C CA . ALA A 1 116 ? -40.276 -7.467 43.786 1.00 92.00 116 ALA A CA 1
ATOM 781 C C . ALA A 1 116 ? -38.833 -6.939 43.820 1.00 92.00 116 ALA A C 1
ATOM 783 O O . ALA A 1 116 ? -38.641 -5.732 43.984 1.00 92.00 116 ALA A O 1
ATOM 784 N N . ASP A 1 117 ? -37.862 -7.844 43.741 1.00 93.50 117 ASP A N 1
ATOM 785 C CA . ASP A 1 117 ? -36.434 -7.569 43.808 1.00 93.50 117 ASP A CA 1
ATOM 786 C C . ASP A 1 117 ? -35.753 -7.687 42.431 1.00 93.50 117 ASP A C 1
ATOM 788 O O . ASP A 1 117 ? -34.601 -7.275 42.311 1.00 93.50 117 ASP A O 1
ATOM 792 N N . ASP A 1 118 ? -36.452 -8.197 41.418 1.00 93.00 118 ASP A N 1
ATOM 793 C CA . ASP A 1 118 ? -35.988 -8.320 40.036 1.00 93.00 118 ASP A CA 1
ATOM 794 C C . ASP A 1 118 ? -36.281 -7.059 39.204 1.00 93.00 118 ASP A C 1
ATOM 796 O O . ASP A 1 118 ? -37.350 -6.445 39.303 1.00 93.00 118 ASP A O 1
ATOM 800 N N . CYS A 1 119 ? -35.308 -6.654 38.395 1.00 92.88 119 CYS A N 1
ATOM 801 C CA . CYS A 1 119 ? -35.426 -5.558 37.449 1.00 92.88 119 CYS A CA 1
ATOM 802 C C . CYS A 1 119 ? -36.221 -5.897 36.180 1.00 92.88 119 CYS A C 1
ATOM 804 O O . CYS A 1 119 ? -36.929 -5.027 35.659 1.00 92.88 119 CYS A O 1
ATOM 806 N N . ASP A 1 120 ? -36.156 -7.140 35.710 1.00 92.38 120 ASP A N 1
ATOM 807 C CA . ASP A 1 120 ? -36.933 -7.673 34.595 1.00 92.38 120 ASP A CA 1
ATOM 808 C C . ASP A 1 120 ? -37.290 -9.128 34.888 1.00 92.38 120 ASP A C 1
ATOM 810 O O . ASP A 1 120 ? -36.620 -10.044 34.436 1.00 92.38 120 ASP A O 1
ATOM 814 N N . ASP A 1 121 ? -38.422 -9.291 35.572 1.00 92.44 121 ASP A N 1
ATOM 815 C CA . ASP A 1 121 ? -39.076 -10.547 35.984 1.00 92.44 121 ASP A CA 1
ATOM 816 C C . ASP A 1 121 ? -39.522 -11.451 34.807 1.00 92.44 121 ASP A C 1
ATOM 818 O O . ASP A 1 121 ? -40.464 -12.240 34.903 1.00 92.44 121 ASP A O 1
ATOM 822 N N . THR A 1 122 ? -38.937 -11.253 33.627 1.00 93.69 122 THR A N 1
ATOM 823 C CA . THR A 1 122 ? -39.120 -12.070 32.430 1.00 93.69 122 THR A CA 1
ATOM 824 C C . THR A 1 122 ? -37.797 -12.550 31.820 1.00 93.69 122 THR A C 1
ATOM 826 O O . THR A 1 122 ? -37.836 -13.204 30.768 1.00 93.69 122 THR A O 1
ATOM 829 N N . ASP A 1 123 ? -36.655 -12.234 32.438 1.00 92.62 123 ASP A N 1
ATOM 830 C CA . ASP A 1 123 ? -35.298 -12.520 31.969 1.00 92.62 123 ASP A CA 1
ATOM 831 C C . ASP A 1 123 ? -34.409 -13.042 33.113 1.00 92.62 123 ASP A C 1
ATOM 833 O O . ASP A 1 123 ? -33.870 -12.259 33.886 1.00 92.62 123 ASP A O 1
ATOM 837 N N . ASP A 1 124 ? -34.142 -14.356 33.120 1.00 93.19 124 ASP A N 1
ATOM 838 C CA . ASP A 1 124 ? -33.388 -15.086 34.162 1.00 93.19 124 ASP A CA 1
ATOM 839 C C . ASP A 1 124 ? -31.928 -14.631 34.380 1.00 93.19 124 ASP A C 1
ATOM 841 O O . ASP A 1 124 ? -31.191 -15.167 35.215 1.00 93.19 124 ASP A O 1
ATOM 845 N N . ALA A 1 125 ? -31.460 -13.687 33.565 1.00 92.44 125 ALA A N 1
ATOM 846 C CA . ALA A 1 125 ? -30.144 -13.072 33.648 1.00 92.44 125 ALA A CA 1
ATOM 847 C C . ALA A 1 125 ? -30.192 -11.608 34.122 1.00 92.44 125 ALA A C 1
ATOM 849 O O . ALA A 1 125 ? -29.144 -10.945 34.134 1.00 92.44 125 ALA A O 1
ATOM 850 N N . SER A 1 126 ? -31.377 -11.108 34.475 1.00 91.56 126 SER A N 1
ATOM 851 C CA . SER A 1 126 ? -31.634 -9.751 34.936 1.00 91.56 126 SER A CA 1
ATOM 852 C C . SER A 1 126 ? -30.875 -9.425 36.230 1.00 91.56 126 SER A C 1
ATOM 854 O O . SER A 1 126 ? -30.409 -10.277 36.993 1.00 91.56 126 SER A O 1
ATOM 856 N N . THR A 1 127 ? -30.668 -8.132 36.451 1.00 90.50 127 THR A N 1
ATOM 857 C CA . THR A 1 127 ? -30.111 -7.600 37.691 1.00 90.50 127 THR A CA 1
ATOM 858 C C . THR A 1 127 ? -31.200 -7.501 38.761 1.00 90.50 127 THR A C 1
ATOM 860 O O . THR A 1 127 ? -32.396 -7.570 38.505 1.00 90.50 127 THR A O 1
ATOM 863 N N . THR A 1 128 ? -30.789 -7.313 40.013 1.00 93.56 128 THR A N 1
ATOM 864 C CA . THR A 1 128 ? -31.741 -7.074 41.108 1.00 93.56 128 THR A CA 1
ATOM 865 C C . THR A 1 128 ? -31.790 -5.589 41.434 1.00 93.56 128 THR A C 1
ATOM 867 O O . THR A 1 128 ? -30.728 -4.967 41.456 1.00 93.56 128 THR A O 1
ATOM 870 N N . VAL A 1 129 ? -32.910 -5.078 41.940 1.00 90.94 129 VAL A N 1
ATOM 871 C CA . VAL A 1 129 ? -33.036 -3.706 42.486 1.00 90.94 129 VAL A CA 1
ATOM 872 C C . VAL A 1 129 ? -32.004 -3.366 43.576 1.00 90.94 129 VAL A C 1
ATOM 874 O O . VAL A 1 129 ? -31.790 -2.209 43.931 1.00 90.94 129 VAL A O 1
ATOM 877 N N . ALA A 1 130 ? -31.378 -4.376 44.190 1.00 89.25 130 ALA A N 1
ATOM 878 C CA . ALA A 1 130 ? -30.320 -4.195 45.183 1.00 89.25 130 ALA A CA 1
ATOM 879 C C . ALA A 1 130 ? -28.931 -3.937 44.572 1.00 89.25 130 ALA A C 1
ATOM 881 O O . ALA A 1 130 ? -28.038 -3.453 45.274 1.00 89.25 130 ALA A O 1
ATOM 882 N N . THR A 1 131 ? -28.730 -4.331 43.318 1.00 88.88 131 THR A N 1
ATOM 883 C CA . THR A 1 131 ? -27.470 -4.215 42.577 1.00 88.88 131 THR A CA 1
ATOM 884 C C . THR A 1 131 ? -27.575 -3.302 41.364 1.00 88.88 131 THR A C 1
ATOM 886 O O . THR A 1 131 ? -26.526 -2.893 40.889 1.00 88.88 131 THR A O 1
ATOM 889 N N . ASP A 1 132 ? -28.786 -2.959 40.934 1.00 89.00 132 ASP A N 1
ATOM 890 C CA . ASP A 1 132 ? -29.151 -2.045 39.851 1.00 89.00 132 ASP A CA 1
ATOM 891 C C . ASP A 1 132 ? -30.457 -1.350 40.277 1.00 89.00 132 ASP A C 1
ATOM 893 O O . ASP A 1 132 ? -31.540 -1.922 40.197 1.00 89.00 132 ASP A O 1
ATOM 897 N N . ALA A 1 133 ? -30.346 -0.185 40.912 1.00 89.31 133 ALA A N 1
ATOM 898 C CA . ALA A 1 133 ? -31.438 0.384 41.704 1.00 89.31 133 ALA A CA 1
ATOM 899 C C . ALA A 1 133 ? -32.587 0.977 40.876 1.00 89.31 133 ALA A C 1
ATOM 901 O O . ALA A 1 133 ? -33.712 1.083 41.386 1.00 89.31 133 ALA A O 1
ATOM 902 N N . ASP A 1 134 ? -32.324 1.363 39.631 1.00 88.44 134 ASP A N 1
ATOM 903 C CA . ASP A 1 134 ? -33.317 1.907 38.711 1.00 88.44 134 ASP A CA 1
ATOM 904 C C . ASP A 1 134 ? -33.614 1.006 37.505 1.00 88.44 134 ASP A C 1
ATOM 906 O O . ASP A 1 134 ? -34.540 1.315 36.742 1.00 88.44 134 ASP A O 1
ATOM 910 N N . CYS A 1 135 ? -32.938 -0.143 37.425 1.00 90.50 135 CYS A N 1
ATOM 911 C CA . CYS A 1 135 ? -33.180 -1.213 36.471 1.00 90.50 135 CYS A CA 1
ATOM 912 C C . CYS A 1 135 ? -32.908 -0.799 35.026 1.00 90.50 135 CYS A C 1
ATOM 914 O O . CYS A 1 135 ? -33.711 -1.061 34.123 1.00 90.50 135 CYS A O 1
ATOM 916 N N . ASP A 1 136 ? -31.780 -0.126 34.807 1.00 86.50 136 ASP A N 1
ATOM 917 C CA . ASP A 1 136 ? -31.343 0.321 33.486 1.00 86.50 136 ASP A CA 1
ATOM 918 C C . ASP A 1 136 ? -30.276 -0.580 32.836 1.00 86.50 136 ASP A C 1
ATOM 920 O O . ASP A 1 136 ? -29.932 -0.381 31.662 1.00 86.50 136 ASP A O 1
ATOM 924 N N . GLY A 1 137 ? -29.809 -1.598 33.571 1.00 83.75 137 GLY A N 1
ATOM 925 C CA . GLY A 1 137 ? -28.771 -2.544 33.169 1.00 83.75 137 GLY A CA 1
ATOM 926 C C . GLY A 1 137 ? -27.364 -2.175 33.651 1.00 83.75 137 GLY A C 1
ATOM 927 O O . GLY A 1 137 ? -26.421 -2.940 33.418 1.00 83.75 137 GLY A O 1
ATOM 928 N N . THR A 1 138 ? -27.196 -1.031 34.314 1.00 82.44 138 THR A N 1
ATOM 929 C CA . THR A 1 138 ? -25.945 -0.589 34.934 1.00 82.44 138 THR A CA 1
ATOM 930 C C . THR A 1 138 ? -25.995 -0.896 36.424 1.00 82.44 138 THR A C 1
ATOM 932 O O . THR A 1 138 ? -26.915 -0.507 37.130 1.00 82.44 138 THR A O 1
ATOM 935 N N . ILE A 1 139 ? -24.987 -1.594 36.953 1.00 85.12 139 ILE A N 1
ATOM 936 C CA . ILE A 1 139 ? -24.976 -1.856 38.393 1.00 85.12 139 ILE A CA 1
ATOM 937 C C . ILE A 1 139 ? -24.814 -0.544 39.170 1.00 85.12 139 ILE A C 1
ATOM 939 O O . ILE A 1 139 ? -23.995 0.292 38.810 1.00 85.12 139 ILE A O 1
ATOM 943 N N . THR A 1 140 ? -25.475 -0.424 40.317 1.00 82.25 140 THR A N 1
ATOM 944 C CA . THR A 1 140 ? -25.424 0.710 41.257 1.00 82.25 140 THR A CA 1
ATOM 945 C C . THR A 1 140 ? -24.011 1.201 41.596 1.00 82.25 140 THR A C 1
ATOM 947 O O . THR A 1 140 ? -23.796 2.345 41.984 1.00 82.25 140 THR A O 1
ATOM 950 N N . ALA A 1 141 ? -22.999 0.332 41.510 1.00 73.62 141 ALA A N 1
ATOM 951 C CA . ALA A 1 141 ? -21.610 0.737 41.736 1.00 73.62 141 ALA A CA 1
ATOM 952 C C . ALA A 1 141 ? -21.042 1.633 40.614 1.00 73.62 141 ALA A C 1
ATOM 954 O O . ALA A 1 141 ? -20.160 2.458 40.881 1.00 73.62 141 ALA A O 1
ATOM 955 N N . ASP A 1 142 ? -21.552 1.446 39.401 1.00 71.81 142 ASP A N 1
ATOM 956 C CA . ASP A 1 142 ? -21.092 2.038 38.148 1.00 71.81 142 ASP A CA 1
ATOM 957 C C . ASP A 1 142 ? -22.118 3.043 37.578 1.00 71.81 142 ASP A C 1
ATOM 959 O O . ASP A 1 142 ? -21.831 3.718 36.592 1.00 71.81 142 ASP A O 1
ATOM 963 N N . ASP A 1 143 ? -23.283 3.168 38.218 1.00 69.56 143 ASP A N 1
ATOM 964 C CA . ASP A 1 143 ? -24.361 4.083 37.853 1.00 69.56 143 ASP A CA 1
ATOM 965 C C . ASP A 1 143 ? -24.203 5.471 38.515 1.00 69.56 143 ASP A C 1
ATOM 967 O O . ASP A 1 143 ? -23.835 5.621 39.685 1.00 69.56 143 ASP A O 1
ATOM 971 N N . CYS A 1 144 ? -24.468 6.515 37.732 1.00 74.62 144 CYS A N 1
ATOM 972 C CA . CYS A 1 144 ? -24.445 7.909 38.154 1.00 74.62 144 CYS A CA 1
ATOM 973 C C . CYS A 1 144 ? -25.693 8.342 38.927 1.00 74.62 144 CYS A C 1
ATOM 975 O O . CYS A 1 144 ? -25.604 9.269 39.743 1.00 74.62 144 CYS A O 1
ATOM 977 N N . ASP A 1 145 ? -26.856 7.758 38.629 1.00 75.81 145 ASP A N 1
ATOM 978 C CA . ASP A 1 145 ? -28.117 8.075 39.295 1.00 75.81 145 ASP A CA 1
ATOM 979 C C . ASP A 1 145 ? -29.033 6.855 39.359 1.00 75.81 145 ASP A C 1
ATOM 981 O O . ASP A 1 145 ? -29.969 6.753 38.578 1.00 75.81 145 ASP A O 1
ATOM 985 N N . ASP A 1 146 ? -28.854 6.083 40.434 1.00 83.81 146 ASP A N 1
ATOM 986 C CA . ASP A 1 146 ? -29.678 4.956 40.915 1.00 83.81 146 ASP A CA 1
ATOM 987 C C . ASP A 1 146 ? -31.204 5.218 41.030 1.00 83.81 146 ASP A C 1
ATOM 989 O O . ASP A 1 146 ? -31.941 4.452 41.658 1.00 83.81 146 ASP A O 1
ATOM 993 N N . ASN A 1 147 ? -31.708 6.366 40.575 1.00 84.69 147 ASN A N 1
ATOM 994 C CA . ASN A 1 147 ? -33.125 6.711 40.576 1.00 84.69 147 ASN A CA 1
ATOM 995 C C . ASN A 1 147 ? -33.649 7.173 39.205 1.00 84.69 147 ASN A C 1
ATOM 997 O O . ASN A 1 147 ? -34.832 7.544 39.140 1.00 84.69 147 ASN A O 1
ATOM 1001 N N . ASP A 1 148 ? -32.825 7.233 38.154 1.00 82.69 148 ASP A N 1
ATOM 1002 C CA . ASP A 1 148 ? -33.225 7.710 36.827 1.00 82.69 148 ASP A CA 1
ATOM 1003 C C . ASP A 1 148 ? -32.650 6.836 35.695 1.00 82.69 148 ASP A C 1
ATOM 1005 O O . ASP A 1 148 ? -31.591 7.162 35.153 1.00 82.69 148 ASP A O 1
ATOM 1009 N N . PRO A 1 149 ? -33.432 5.862 35.183 1.00 81.38 149 PRO A N 1
ATOM 1010 C CA . PRO A 1 149 ? -32.960 4.894 34.185 1.00 81.38 149 PRO A CA 1
ATOM 1011 C C . PRO A 1 149 ? -32.720 5.511 32.795 1.00 81.38 149 PRO A C 1
ATOM 1013 O O . PRO A 1 149 ? -32.481 4.828 31.799 1.00 81.38 149 PRO A O 1
ATOM 1016 N N . GLY A 1 150 ? -32.884 6.833 32.667 1.00 74.12 150 GLY A N 1
ATOM 1017 C CA . GLY A 1 150 ? -32.496 7.603 31.492 1.00 74.12 150 GLY A CA 1
ATOM 1018 C C . GLY A 1 150 ? -31.050 8.113 31.521 1.00 74.12 150 GLY A C 1
ATOM 1019 O O . GLY A 1 150 ? -30.623 8.693 30.516 1.00 74.12 150 GLY A O 1
ATOM 1020 N N . ILE A 1 151 ? -30.321 7.947 32.631 1.00 70.75 151 ILE A N 1
ATOM 1021 C CA . ILE A 1 151 ? -28.940 8.414 32.838 1.00 70.75 151 ILE A CA 1
ATOM 1022 C C . ILE A 1 151 ? -27.973 7.221 32.734 1.00 70.75 151 ILE A C 1
ATOM 1024 O O . ILE A 1 151 ? -27.195 6.935 33.630 1.00 70.75 151 ILE A O 1
ATOM 1028 N N . GLN A 1 152 ? -27.964 6.554 31.581 1.00 62.22 152 GLN A N 1
ATOM 1029 C CA . GLN A 1 152 ? -27.058 5.426 31.362 1.00 62.22 152 GLN A CA 1
ATOM 1030 C C . GLN A 1 152 ? -25.592 5.878 31.264 1.00 62.22 152 GLN A C 1
ATOM 1032 O O . GLN A 1 152 ? -25.216 6.581 30.319 1.00 62.22 152 GLN A O 1
ATOM 1037 N N . GLY A 1 153 ? -24.761 5.435 32.211 1.00 57.91 153 GLY A N 1
ATOM 1038 C CA . GLY A 1 153 ? -23.318 5.245 32.019 1.00 57.91 153 GLY A CA 1
ATOM 1039 C C . GLY A 1 153 ? -22.497 6.473 31.607 1.00 57.91 153 GLY A C 1
ATOM 1040 O O . GLY A 1 153 ? -21.524 6.333 30.865 1.00 57.91 153 GLY A O 1
ATOM 1041 N N . SER A 1 154 ? -22.849 7.682 32.058 1.00 56.16 154 SER A N 1
ATOM 1042 C CA . SER A 1 154 ? -21.948 8.832 31.899 1.00 56.16 154 SER A CA 1
ATOM 1043 C C . SER A 1 154 ? -20.745 8.648 32.817 1.00 56.16 154 SER A C 1
ATOM 1045 O O . SER A 1 154 ? -20.792 9.059 33.964 1.00 56.16 154 SER A O 1
ATOM 1047 N N . LEU A 1 155 ? -19.645 8.083 32.319 1.00 60.94 155 LEU A N 1
ATOM 1048 C CA . LEU A 1 155 ? -18.415 7.919 33.103 1.00 60.94 155 LEU A CA 1
ATOM 1049 C C . LEU A 1 155 ? -17.888 9.237 33.711 1.00 60.94 155 LEU A C 1
ATOM 1051 O O . LEU A 1 155 ? -17.039 9.162 34.579 1.00 60.94 155 LEU A O 1
ATOM 1055 N N . ASP A 1 156 ? -18.389 10.409 33.303 1.00 63.62 156 ASP A N 1
ATOM 1056 C CA . ASP A 1 156 ? -18.225 11.718 33.961 1.00 63.62 156 ASP A CA 1
ATOM 1057 C C . ASP A 1 156 ? -19.556 12.143 34.624 1.00 63.62 156 ASP A C 1
ATOM 1059 O O . ASP A 1 156 ? -20.347 12.901 34.047 1.00 63.62 156 ASP A O 1
ATOM 1063 N N . CYS A 1 157 ? -19.876 11.595 35.804 1.00 68.75 157 CYS A N 1
ATOM 1064 C CA . CYS A 1 157 ? -21.185 11.815 36.438 1.00 68.75 157 CYS A CA 1
ATOM 1065 C C . CYS A 1 157 ? -21.385 13.257 36.952 1.00 68.75 157 CYS A C 1
ATOM 1067 O O . CYS A 1 157 ? -22.526 13.693 37.145 1.00 68.75 157 CYS A O 1
ATOM 1069 N N . ASP A 1 158 ? -20.312 14.016 37.205 1.00 65.31 158 ASP A N 1
ATOM 1070 C CA . ASP A 1 158 ? -20.393 15.383 37.737 1.00 65.31 158 ASP A CA 1
ATOM 1071 C C . ASP A 1 158 ? -20.071 16.491 36.710 1.00 65.31 158 ASP A C 1
ATOM 1073 O O . ASP A 1 158 ? -20.300 17.682 36.980 1.00 65.31 158 ASP A O 1
ATOM 1077 N N . GLY A 1 159 ? -19.668 16.103 35.497 1.00 63.12 159 GLY A N 1
ATOM 1078 C CA . GLY A 1 159 ? -19.400 16.991 34.372 1.00 63.12 159 GLY A CA 1
ATOM 1079 C C . GLY A 1 159 ? -18.119 17.804 34.543 1.00 63.12 159 GLY A C 1
ATOM 1080 O O . GLY A 1 159 ? -18.017 18.906 33.977 1.00 63.12 159 GLY A O 1
ATOM 1081 N N . ASP A 1 160 ? -17.190 17.347 35.383 1.00 67.94 160 ASP A N 1
ATOM 1082 C CA . ASP A 1 160 ? -15.926 18.025 35.648 1.00 67.94 160 ASP A CA 1
ATOM 1083 C C . ASP A 1 160 ? -14.814 17.662 34.646 1.00 67.94 160 ASP A C 1
ATOM 1085 O O . ASP A 1 160 ? -13.783 18.354 34.597 1.00 67.94 160 ASP A O 1
ATOM 1089 N N . GLY A 1 161 ? -15.081 16.687 33.770 1.00 61.47 161 GLY A N 1
ATOM 1090 C CA . GLY A 1 161 ? -14.182 16.216 32.725 1.00 61.47 161 GLY A CA 1
ATOM 1091 C C . GLY A 1 161 ? -13.196 15.144 33.185 1.00 61.47 161 GLY A C 1
ATOM 1092 O O . GLY A 1 161 ? -12.191 14.939 32.499 1.00 61.47 161 GLY A O 1
ATOM 1093 N N . PHE A 1 162 ? -13.436 14.500 34.329 1.00 62.75 162 PHE A N 1
ATOM 1094 C CA . PHE A 1 162 ? -12.749 13.284 34.753 1.00 62.75 162 PHE A CA 1
ATOM 1095 C C . PHE A 1 162 ? -13.712 12.095 34.735 1.00 62.75 162 PHE A C 1
ATOM 1097 O O . PHE A 1 162 ? -14.859 12.212 35.149 1.00 62.75 162 PHE A O 1
ATOM 1104 N N . CYS A 1 163 ? -13.226 10.937 34.280 1.00 65.12 163 CYS A N 1
ATOM 1105 C CA . CYS A 1 163 ? -14.023 9.718 34.292 1.00 65.12 163 CYS A CA 1
ATOM 1106 C C . CYS A 1 163 ? -14.107 9.175 35.733 1.00 65.12 163 CYS A C 1
ATOM 1108 O O . CYS A 1 163 ? -13.209 8.466 36.208 1.00 65.12 163 CYS A O 1
ATOM 1110 N N . ASP A 1 164 ? -15.142 9.579 36.468 1.00 65.19 164 ASP A N 1
ATOM 1111 C CA . ASP A 1 164 ? -15.507 9.046 37.769 1.00 65.19 164 ASP A CA 1
ATOM 1112 C C . ASP A 1 164 ? -17.029 9.014 38.031 1.00 65.19 164 ASP A C 1
ATOM 1114 O O . ASP A 1 164 ? -17.840 9.692 37.400 1.00 65.19 164 ASP A O 1
ATOM 1118 N N . ASN A 1 165 ? -17.415 8.220 39.035 1.00 59.28 165 ASN A N 1
ATOM 1119 C CA . ASN A 1 165 ? -18.779 8.161 39.565 1.00 59.28 165 ASN A CA 1
ATOM 1120 C C . ASN A 1 165 ? -19.051 9.225 40.654 1.00 59.28 165 ASN A C 1
ATOM 1122 O O . ASN A 1 165 ? -19.752 8.979 41.638 1.00 59.28 165 ASN A O 1
ATOM 1126 N N . GLY A 1 166 ? -18.420 10.397 40.558 1.00 57.84 166 GLY A N 1
ATOM 1127 C CA . GLY A 1 166 ? -18.469 11.476 41.550 1.00 57.84 166 GLY A CA 1
ATOM 1128 C C . GLY A 1 166 ? -17.602 11.261 42.801 1.00 57.84 166 GLY A C 1
ATOM 1129 O O . GLY A 1 166 ? -17.681 12.055 43.747 1.00 57.84 166 GLY A O 1
ATOM 1130 N N . ASN A 1 167 ? -16.784 10.198 42.852 1.00 54.88 167 ASN A N 1
ATOM 1131 C CA . ASN A 1 167 ? -15.928 9.850 44.000 1.00 54.88 167 ASN A CA 1
ATOM 1132 C C . ASN A 1 167 ? -14.424 9.712 43.682 1.00 54.88 167 ASN A C 1
ATOM 1134 O O . ASN A 1 167 ? -13.646 9.417 44.599 1.00 54.88 167 ASN A O 1
ATOM 1138 N N . GLY A 1 168 ? -13.999 9.992 42.449 1.00 51.31 168 GLY A N 1
ATOM 1139 C CA . GLY A 1 168 ? -12.611 9.916 42.008 1.00 51.31 168 GLY A CA 1
ATOM 1140 C C . GLY A 1 168 ? -12.108 8.503 41.690 1.00 51.31 168 GLY A C 1
ATOM 1141 O O . GLY A 1 168 ? -11.944 7.687 42.599 1.00 51.31 168 GLY A O 1
ATOM 1142 N N . ASP A 1 169 ? -11.701 8.342 40.423 1.00 51.72 169 ASP A N 1
ATOM 1143 C CA . ASP A 1 169 ? -10.710 7.399 39.863 1.00 51.72 169 ASP A CA 1
ATOM 1144 C C . ASP A 1 169 ? -11.233 6.115 39.172 1.00 51.72 169 ASP A C 1
ATOM 1146 O O . ASP A 1 169 ? -11.149 5.020 39.734 1.00 51.72 169 ASP A O 1
ATOM 1150 N N . ILE A 1 170 ? -11.640 6.228 37.895 1.00 52.94 170 ILE A N 1
ATOM 1151 C CA . ILE A 1 170 ? -11.332 5.206 36.877 1.00 52.94 170 ILE A CA 1
ATOM 1152 C C . ILE A 1 170 ? -9.982 5.579 36.241 1.00 52.94 170 ILE A C 1
ATOM 1154 O O . ILE A 1 170 ? -9.828 6.570 35.537 1.00 52.94 170 ILE A O 1
ATOM 1158 N N . THR A 1 171 ? -8.944 4.800 36.538 1.00 54.69 171 THR A N 1
ATOM 1159 C CA . THR A 1 171 ? -7.542 5.130 36.201 1.00 54.69 171 THR A CA 1
ATOM 1160 C C . THR A 1 171 ? -7.153 4.759 34.763 1.00 54.69 171 THR A C 1
ATOM 1162 O O . THR A 1 171 ? -5.966 4.822 34.431 1.00 54.69 171 THR A O 1
ATOM 1165 N N . VAL A 1 172 ? -8.092 4.265 33.947 1.00 59.38 172 VAL A N 1
ATOM 1166 C CA . VAL A 1 172 ? -7.778 3.464 32.744 1.00 59.38 172 VAL A CA 1
ATOM 1167 C C . VAL A 1 172 ? -8.592 3.832 31.501 1.00 59.38 172 VAL A C 1
ATOM 1169 O O . VAL A 1 172 ? -8.427 3.175 30.484 1.00 59.38 172 VAL A O 1
ATOM 1172 N N . ASP A 1 173 ? -9.442 4.846 31.569 1.00 58.19 173 ASP A N 1
ATOM 1173 C CA . ASP A 1 173 ? -10.242 5.344 30.447 1.00 58.19 173 ASP A CA 1
ATOM 1174 C C . ASP A 1 173 ? -10.245 6.868 30.602 1.00 58.19 173 ASP A C 1
ATOM 1176 O O . ASP A 1 173 ? -10.812 7.383 31.563 1.00 58.19 173 ASP A O 1
ATOM 1180 N N . THR A 1 174 ? -9.447 7.568 29.792 1.00 60.16 174 THR A N 1
ATOM 1181 C CA . THR A 1 174 ? -9.217 9.016 29.936 1.00 60.16 174 THR A CA 1
ATOM 1182 C C . THR A 1 174 ? -10.215 9.836 29.115 1.00 60.16 174 THR A C 1
ATOM 1184 O O . THR A 1 174 ? -10.370 11.032 29.380 1.00 60.16 174 THR A O 1
ATOM 1187 N N . ASP A 1 175 ? -10.864 9.237 28.115 1.00 61.75 175 ASP A N 1
ATOM 1188 C CA . ASP A 1 175 ? -11.832 9.905 27.236 1.00 61.75 175 ASP A CA 1
ATOM 1189 C C . ASP A 1 175 ? -13.301 9.563 27.547 1.00 61.75 175 ASP A C 1
ATOM 1191 O O . ASP A 1 175 ? -14.203 10.188 26.979 1.00 61.75 175 ASP A O 1
ATOM 1195 N N . CYS A 1 176 ? -13.530 8.700 28.541 1.00 59.66 176 CYS A N 1
ATOM 1196 C CA . CYS A 1 176 ? -14.826 8.336 29.101 1.00 59.66 176 CYS A CA 1
ATOM 1197 C C . CYS A 1 176 ? -15.735 7.634 28.081 1.00 59.66 176 CYS A C 1
ATOM 1199 O O . CYS A 1 176 ? -16.959 7.810 28.126 1.00 59.66 176 CYS A O 1
ATOM 1201 N N . ASP A 1 177 ? -15.160 6.871 27.147 1.00 62.84 177 ASP A N 1
ATOM 1202 C CA . ASP A 1 177 ? -15.907 6.184 26.090 1.00 62.84 177 ASP A CA 1
ATOM 1203 C C . ASP A 1 177 ? -16.335 4.745 26.445 1.00 62.84 177 ASP A C 1
ATOM 1205 O O . ASP A 1 177 ? -17.080 4.111 25.689 1.00 62.84 177 ASP A O 1
ATOM 1209 N N . GLY A 1 178 ? -15.929 4.241 27.616 1.00 54.84 178 GLY A N 1
ATOM 1210 C CA . GLY A 1 178 ? -16.249 2.896 28.090 1.00 54.84 178 GLY A CA 1
ATOM 1211 C C . GLY A 1 178 ? -15.274 1.826 27.604 1.00 54.84 178 GLY A C 1
ATOM 1212 O O . GLY A 1 178 ? -15.504 0.634 27.844 1.00 54.84 178 GLY A O 1
ATOM 1213 N N . THR A 1 179 ? -14.184 2.212 26.937 1.00 58.31 179 THR A N 1
ATOM 1214 C CA . THR A 1 179 ? -13.108 1.318 26.518 1.00 58.31 179 THR A CA 1
ATOM 1215 C C . THR A 1 179 ? -11.801 1.662 27.237 1.00 58.31 179 THR A C 1
ATOM 1217 O O . THR A 1 179 ? -11.456 2.827 27.400 1.00 58.31 179 THR A O 1
ATOM 1220 N N . PRO A 1 180 ? -11.025 0.664 27.712 1.00 63.31 180 PRO A N 1
ATOM 1221 C CA . PRO A 1 180 ? -9.731 0.959 28.311 1.00 63.31 180 PRO A CA 1
ATOM 1222 C C . PRO A 1 180 ? -8.813 1.653 27.305 1.00 63.31 180 PRO A C 1
ATOM 1224 O O . PRO A 1 180 ? -8.615 1.129 26.204 1.00 63.31 180 PRO A O 1
ATOM 1227 N N . ASP A 1 181 ? -8.188 2.754 27.729 1.00 67.88 181 ASP A N 1
ATOM 1228 C CA . ASP A 1 181 ? -7.224 3.521 26.947 1.00 67.88 181 ASP A CA 1
ATOM 1229 C C . ASP A 1 181 ? -6.232 2.576 26.266 1.00 67.88 181 ASP A C 1
ATOM 1231 O O . ASP A 1 181 ? -5.457 1.846 26.908 1.00 67.88 181 ASP A O 1
ATOM 1235 N N . GLN A 1 182 ? -6.220 2.605 24.935 1.00 74.88 182 GLN A N 1
ATOM 1236 C CA . GLN A 1 182 ? -5.279 1.804 24.178 1.00 74.88 182 GLN A CA 1
ATOM 1237 C C . GLN A 1 182 ? -3.845 2.274 24.456 1.00 74.88 182 GLN A C 1
ATOM 1239 O O . GLN A 1 182 ? -3.474 3.428 24.236 1.00 74.88 182 GLN A O 1
ATOM 1244 N N . THR A 1 183 ? -2.982 1.352 24.884 1.00 84.75 183 THR A N 1
ATOM 1245 C CA . THR A 1 183 ? -1.544 1.620 24.966 1.00 84.75 183 THR A CA 1
ATOM 1246 C C . THR A 1 183 ? -0.892 1.406 23.605 1.00 84.75 183 THR A C 1
ATOM 1248 O O . THR A 1 183 ? -0.600 0.266 23.245 1.00 84.75 183 THR A O 1
ATOM 1251 N N . ILE A 1 184 ? -0.623 2.492 22.879 1.00 91.50 184 ILE A N 1
ATOM 1252 C CA . ILE A 1 184 ? 0.174 2.461 21.643 1.00 91.50 184 ILE A CA 1
ATOM 1253 C C . ILE A 1 184 ? 1.662 2.575 21.998 1.00 91.50 184 ILE A C 1
ATOM 1255 O O . ILE A 1 184 ? 2.101 3.531 22.646 1.00 91.50 184 ILE A O 1
ATOM 1259 N N . SER A 1 185 ? 2.443 1.580 21.592 1.00 93.75 185 SER A N 1
ATOM 1260 C CA . SER A 1 185 ? 3.887 1.479 21.811 1.00 93.75 185 SER A CA 1
ATOM 1261 C C . SER A 1 185 ? 4.683 1.864 20.565 1.00 93.75 185 SER A C 1
ATOM 1263 O O . SER A 1 185 ? 4.161 1.913 19.455 1.00 93.75 185 SER A O 1
ATOM 1265 N N . ALA A 1 186 ? 5.982 2.127 20.743 1.00 94.62 186 ALA A N 1
ATOM 1266 C CA . ALA A 1 186 ? 6.884 2.376 19.621 1.00 94.62 186 ALA A CA 1
ATOM 1267 C C . ALA A 1 186 ? 6.868 1.211 18.621 1.00 94.62 186 ALA A C 1
ATOM 1269 O O . ALA A 1 186 ? 7.072 0.062 19.016 1.00 94.62 186 ALA A O 1
ATOM 1270 N N . GLY A 1 187 ? 6.636 1.536 17.350 1.00 94.88 187 GLY A N 1
ATOM 1271 C CA . GLY A 1 187 ? 6.523 0.581 16.252 1.00 94.88 187 GLY A CA 1
ATOM 1272 C C . GLY A 1 187 ? 5.151 -0.045 16.027 1.00 94.88 187 GLY A C 1
ATOM 1273 O O . GLY A 1 187 ? 5.000 -0.703 15.002 1.00 94.88 187 GLY A O 1
ATOM 1274 N N . ASP A 1 188 ? 4.150 0.179 16.889 1.00 97.31 188 ASP A N 1
ATOM 1275 C CA . ASP A 1 188 ? 2.775 -0.295 16.634 1.00 97.31 188 ASP A CA 1
ATOM 1276 C C . ASP A 1 188 ? 2.161 0.399 15.403 1.00 97.31 188 ASP A C 1
ATOM 1278 O O . ASP A 1 188 ? 1.408 -0.206 14.641 1.00 97.31 188 ASP A O 1
ATOM 1282 N N . LEU A 1 189 ? 2.547 1.658 15.181 1.00 98.06 189 LEU A N 1
ATOM 1283 C CA . LEU A 1 189 ? 2.294 2.415 13.959 1.00 98.06 189 LEU A CA 1
ATOM 1284 C C . LEU A 1 189 ? 3.627 2.843 13.351 1.00 98.06 189 LEU A C 1
ATOM 1286 O O . LEU A 1 189 ? 4.524 3.262 14.084 1.00 98.06 189 LEU A O 1
ATOM 1290 N N . ILE A 1 190 ? 3.744 2.789 12.029 1.00 97.88 190 ILE A N 1
ATOM 1291 C CA . ILE A 1 190 ? 4.924 3.267 11.296 1.00 97.88 190 ILE A CA 1
ATOM 1292 C C . ILE A 1 190 ? 4.510 4.085 10.078 1.00 97.88 190 ILE A C 1
ATOM 1294 O O . ILE A 1 190 ? 3.451 3.848 9.502 1.00 97.88 190 ILE A O 1
ATOM 1298 N N . ILE A 1 191 ? 5.347 5.030 9.666 1.00 98.00 191 ILE A N 1
ATOM 1299 C CA . ILE A 1 191 ? 5.194 5.741 8.396 1.00 98.00 191 ILE A CA 1
ATOM 1300 C C . ILE A 1 191 ? 5.776 4.863 7.287 1.00 98.00 191 ILE A C 1
ATOM 1302 O O . ILE A 1 191 ? 6.950 4.486 7.348 1.00 98.00 191 ILE A O 1
ATOM 1306 N N . THR A 1 192 ? 4.967 4.541 6.279 1.00 97.06 192 THR A N 1
ATOM 1307 C CA . THR A 1 192 ? 5.346 3.630 5.184 1.00 97.06 192 THR A CA 1
ATOM 1308 C C . THR A 1 192 ? 5.517 4.333 3.855 1.00 97.06 192 THR A C 1
ATOM 1310 O O . THR A 1 192 ? 6.321 3.883 3.042 1.00 97.06 192 THR A O 1
ATOM 1313 N N . GLU A 1 193 ? 4.819 5.436 3.614 1.00 96.12 193 GLU A N 1
ATOM 1314 C CA . GLU A 1 193 ? 4.883 6.113 2.326 1.00 96.12 193 GLU A CA 1
ATOM 1315 C C . GLU A 1 193 ? 4.616 7.614 2.469 1.00 96.12 193 GLU A C 1
ATOM 1317 O O . GLU A 1 193 ? 3.796 8.049 3.280 1.00 96.12 193 GLU A O 1
ATOM 1322 N N . ILE A 1 194 ? 5.362 8.435 1.727 1.00 94.06 194 ILE A N 1
ATOM 1323 C CA . ILE A 1 194 ? 5.248 9.896 1.789 1.00 94.06 194 ILE A CA 1
ATOM 1324 C C . ILE A 1 194 ? 5.295 10.474 0.378 1.00 94.06 194 ILE A C 1
ATOM 1326 O O . ILE A 1 194 ? 6.318 10.416 -0.308 1.00 94.06 194 ILE A O 1
ATOM 1330 N N . MET A 1 195 ? 4.221 11.140 -0.032 1.00 90.38 195 MET A N 1
ATOM 1331 C CA . MET A 1 195 ? 4.213 11.970 -1.232 1.00 90.38 195 MET A CA 1
ATOM 1332 C C . MET A 1 195 ? 4.574 13.403 -0.868 1.00 90.38 195 MET A C 1
ATOM 1334 O O . MET A 1 195 ? 3.735 14.195 -0.447 1.00 90.38 195 MET A O 1
ATOM 1338 N N . HIS A 1 196 ? 5.845 13.740 -1.051 1.00 85.94 196 HIS A N 1
ATOM 1339 C CA . HIS A 1 196 ? 6.392 15.061 -0.731 1.00 85.94 196 HIS A CA 1
ATOM 1340 C C . HIS A 1 196 ? 6.790 15.874 -1.976 1.00 85.94 196 HIS A C 1
ATOM 1342 O O . HIS A 1 196 ? 7.270 17.003 -1.869 1.00 85.94 196 HIS A O 1
ATOM 1348 N N . ARG A 1 197 ? 6.639 15.275 -3.164 1.00 79.62 197 ARG A N 1
ATOM 1349 C CA . ARG A 1 197 ? 6.882 15.885 -4.478 1.00 79.62 197 ARG A CA 1
ATOM 1350 C C . ARG A 1 197 ? 5.807 15.447 -5.468 1.00 79.62 197 ARG A C 1
ATOM 1352 O O . ARG A 1 197 ? 6.108 14.719 -6.407 1.00 79.62 197 ARG A O 1
ATOM 1359 N N . PRO A 1 198 ? 4.541 15.828 -5.273 1.00 80.50 198 PRO A N 1
ATOM 1360 C CA . PRO A 1 198 ? 3.538 15.611 -6.298 1.00 80.50 198 PRO A CA 1
ATOM 1361 C C . PRO A 1 198 ? 3.715 16.617 -7.444 1.00 80.50 198 PRO A C 1
ATOM 1363 O O . PRO A 1 198 ? 4.269 17.700 -7.279 1.00 80.50 198 PRO A O 1
ATOM 1366 N N . TYR A 1 199 ? 3.124 16.338 -8.60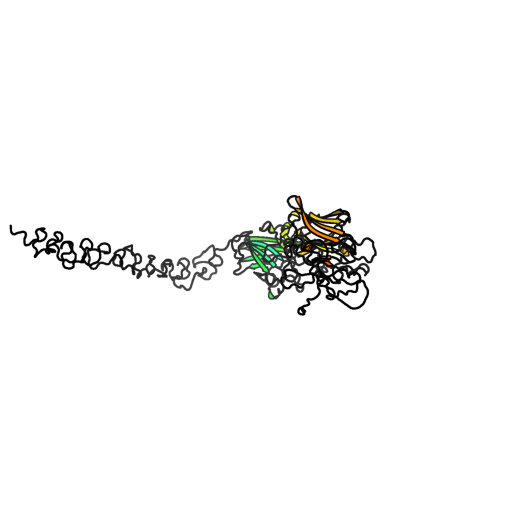9 1.00 72.75 199 TYR A N 1
ATOM 1367 C CA . TYR A 1 199 ? 3.029 17.333 -9.687 1.00 72.75 199 TYR A CA 1
ATOM 1368 C C . TYR A 1 199 ? 2.399 18.666 -9.214 1.00 72.75 199 TYR A C 1
ATOM 1370 O O . TYR A 1 199 ? 1.285 18.698 -8.689 1.00 72.75 199 TYR A O 1
ATOM 1378 N N . ALA A 1 200 ? 3.056 19.798 -9.449 1.00 66.88 200 ALA A N 1
ATOM 1379 C CA . ALA A 1 200 ? 2.537 21.098 -9.027 1.00 66.88 200 ALA A CA 1
ATOM 1380 C C . ALA A 1 200 ? 1.226 21.465 -9.754 1.00 66.88 200 ALA A C 1
ATOM 1382 O O . ALA A 1 200 ? 1.226 21.804 -10.942 1.00 66.88 200 ALA A O 1
ATOM 1383 N N . PHE A 1 201 ? 0.089 21.469 -9.048 1.00 54.44 201 PHE A N 1
ATOM 1384 C CA . PHE A 1 201 ? -1.160 21.992 -9.605 1.00 54.44 201 PHE A CA 1
ATOM 1385 C C . PHE A 1 201 ? -1.172 23.513 -9.464 1.00 54.44 201 PHE A C 1
ATOM 1387 O O . PHE A 1 201 ? -1.030 24.042 -8.368 1.00 54.44 201 PHE A O 1
ATOM 1394 N N . SER A 1 202 ? -1.335 24.258 -10.562 1.00 56.53 202 SER A N 1
ATOM 1395 C CA . SER A 1 202 ? -1.372 25.734 -10.533 1.00 56.53 202 SER A CA 1
ATOM 1396 C C . SER A 1 202 ? -0.168 26.409 -9.838 1.00 56.53 202 SER A C 1
ATOM 1398 O O . SER A 1 202 ? -0.288 27.529 -9.348 1.00 56.53 202 SER A O 1
ATOM 1400 N N . ALA A 1 203 ? 1.000 25.748 -9.871 1.00 58.00 203 ALA A N 1
ATOM 1401 C CA . ALA A 1 203 ? 2.243 26.118 -9.178 1.00 58.00 203 ALA A CA 1
ATOM 1402 C C . ALA A 1 203 ? 2.260 25.880 -7.652 1.00 58.00 203 ALA A C 1
ATOM 1404 O O . ALA A 1 203 ? 3.039 26.525 -6.952 1.00 58.00 203 ALA A O 1
ATOM 1405 N N . ASP A 1 204 ? 1.430 24.962 -7.149 1.00 67.31 204 ASP A N 1
ATOM 1406 C CA . ASP A 1 204 ? 1.353 24.626 -5.727 1.00 67.31 204 ASP A CA 1
ATOM 1407 C C . ASP A 1 204 ? 1.245 23.101 -5.531 1.00 67.31 204 ASP A C 1
ATOM 1409 O O . ASP A 1 204 ? 0.271 22.469 -5.943 1.00 67.31 204 ASP A O 1
ATOM 1413 N N . GLU A 1 205 ? 2.287 22.499 -4.962 1.00 72.00 205 GLU A N 1
ATOM 1414 C CA . GLU A 1 205 ? 2.437 21.039 -4.814 1.00 72.00 205 GLU A CA 1
ATOM 1415 C C . GLU A 1 205 ? 1.603 20.499 -3.639 1.00 72.00 205 GLU A C 1
ATOM 1417 O O . GLU A 1 205 ? 1.044 19.407 -3.725 1.00 72.00 205 GLU A O 1
ATOM 1422 N N . LYS A 1 206 ? 1.352 21.328 -2.618 1.00 76.94 206 LYS A N 1
ATOM 1423 C CA . LYS A 1 206 ? 0.660 20.932 -1.381 1.00 76.94 206 LYS A CA 1
ATOM 1424 C C . LYS A 1 206 ? -0.743 20.347 -1.514 1.00 76.94 206 LYS A C 1
ATOM 1426 O O . LYS A 1 206 ? -1.270 19.814 -0.550 1.00 76.94 206 LYS A O 1
ATOM 1431 N N . TYR A 1 207 ? -1.404 20.477 -2.661 1.00 78.69 207 TYR A N 1
ATOM 1432 C CA . TYR A 1 207 ? -2.748 19.916 -2.843 1.00 78.69 207 TYR A CA 1
ATOM 1433 C C . TYR A 1 207 ? -2.753 18.396 -3.005 1.00 78.69 207 TYR A C 1
ATOM 1435 O O . TYR A 1 207 ? -3.815 17.793 -2.922 1.00 78.69 207 TYR A O 1
ATOM 1443 N N . ARG A 1 208 ? -1.595 17.781 -3.271 1.00 82.00 208 ARG A N 1
ATOM 1444 C CA . ARG A 1 208 ? -1.482 16.329 -3.475 1.00 82.00 208 ARG A CA 1
ATOM 1445 C C . ARG A 1 208 ? -0.328 15.714 -2.687 1.00 82.00 208 ARG A C 1
ATOM 1447 O O . ARG A 1 208 ? 0.158 14.644 -3.026 1.00 82.00 208 ARG A O 1
ATOM 1454 N N . GLU A 1 209 ? 0.117 16.423 -1.656 1.00 89.38 209 GLU A N 1
ATOM 1455 C CA . GLU A 1 209 ? 1.040 15.903 -0.654 1.00 89.38 209 GLU A CA 1
ATOM 1456 C C . GLU A 1 209 ? 0.269 15.050 0.349 1.00 89.38 209 GLU A C 1
ATOM 1458 O O . GLU A 1 209 ? -0.801 15.460 0.811 1.00 89.38 209 GLU A O 1
ATOM 1463 N N . TRP A 1 210 ? 0.811 13.893 0.706 1.00 93.31 210 TRP A N 1
ATOM 1464 C CA . TRP A 1 210 ? 0.164 12.979 1.640 1.00 93.31 210 TRP A CA 1
ATOM 1465 C C . TRP A 1 210 ? 1.171 12.115 2.396 1.00 93.31 210 TRP A C 1
ATOM 1467 O O . TRP A 1 210 ? 2.337 12.004 2.009 1.00 93.31 210 TRP A O 1
ATOM 1477 N N . ILE A 1 211 ? 0.702 11.541 3.501 1.00 96.88 211 ILE A N 1
ATOM 1478 C CA . ILE A 1 211 ? 1.451 10.646 4.389 1.00 96.88 211 ILE A CA 1
ATOM 1479 C C . ILE A 1 211 ? 0.620 9.379 4.569 1.00 96.88 211 ILE A C 1
ATOM 1481 O O . ILE A 1 211 ? -0.588 9.471 4.780 1.00 96.88 211 ILE A O 1
ATOM 1485 N N . GLU A 1 212 ? 1.270 8.224 4.536 1.00 97.88 212 GLU A N 1
ATOM 1486 C CA . GLU A 1 212 ? 0.679 6.937 4.875 1.00 97.88 212 GLU A CA 1
ATOM 1487 C C . GLU A 1 212 ? 1.251 6.396 6.185 1.00 97.88 212 GLU A C 1
ATOM 1489 O O . GLU A 1 212 ? 2.468 6.390 6.403 1.00 97.88 212 GLU A O 1
ATOM 1494 N N . ILE A 1 213 ? 0.353 5.929 7.050 1.00 98.44 213 ILE A N 1
ATOM 1495 C CA . ILE A 1 213 ? 0.669 5.252 8.304 1.00 98.44 213 ILE A CA 1
ATOM 1496 C C . ILE A 1 213 ? 0.138 3.820 8.232 1.00 98.44 213 ILE A C 1
ATOM 1498 O O . ILE A 1 213 ? -1.011 3.603 7.858 1.00 98.44 213 ILE A O 1
ATOM 1502 N N . TYR A 1 214 ? 0.954 2.855 8.640 1.00 98.31 214 TYR A N 1
ATOM 1503 C CA . TYR A 1 214 ? 0.615 1.436 8.677 1.00 98.31 214 TYR A CA 1
ATOM 1504 C C . TYR A 1 214 ? 0.550 0.913 10.113 1.00 98.31 214 TYR A C 1
ATOM 1506 O O . TYR A 1 214 ? 1.414 1.227 10.939 1.00 98.31 214 TYR A O 1
ATOM 1514 N N . ASN A 1 215 ? -0.450 0.077 10.397 1.00 97.94 215 ASN A N 1
ATOM 1515 C CA . ASN A 1 215 ? -0.593 -0.632 11.667 1.00 97.94 215 ASN A CA 1
ATOM 1516 C C . ASN A 1 215 ? 0.136 -1.983 11.624 1.00 97.94 215 ASN A C 1
ATOM 1518 O O . ASN A 1 215 ? -0.299 -2.918 10.952 1.00 97.94 215 ASN A O 1
ATOM 1522 N N . THR A 1 216 ? 1.227 -2.115 12.382 1.00 97.00 216 THR A N 1
ATOM 1523 C CA . THR A 1 216 ? 2.049 -3.340 12.412 1.00 97.00 216 THR A CA 1
ATOM 1524 C C . THR A 1 216 ? 1.475 -4.440 13.306 1.00 97.00 216 THR A C 1
ATOM 1526 O O . THR A 1 216 ? 1.984 -5.567 13.320 1.00 97.00 216 THR A O 1
ATOM 1529 N N . THR A 1 217 ? 0.426 -4.133 14.069 1.00 96.00 217 THR A N 1
ATOM 1530 C CA . THR A 1 217 ? -0.141 -5.028 15.073 1.00 96.00 217 THR A CA 1
ATOM 1531 C C . THR A 1 217 ? -1.223 -5.941 14.491 1.00 96.00 217 THR A C 1
ATOM 1533 O O . THR A 1 217 ? -1.706 -5.774 13.372 1.00 96.00 217 THR A O 1
ATOM 1536 N N . ALA A 1 218 ? -1.620 -6.945 15.275 1.00 95.75 218 ALA A N 1
ATOM 1537 C CA . ALA A 1 218 ? -2.690 -7.880 14.924 1.00 95.75 218 ALA A CA 1
ATOM 1538 C C . ALA A 1 218 ? -4.089 -7.417 15.382 1.00 95.75 218 ALA A C 1
ATOM 1540 O O . ALA A 1 218 ? -5.039 -8.196 15.296 1.00 95.75 218 ALA A O 1
ATOM 1541 N N . SER A 1 219 ? -4.215 -6.180 15.872 1.00 93.62 219 SER A N 1
ATOM 1542 C CA . SER A 1 219 ? -5.465 -5.601 16.376 1.00 93.62 219 SER A CA 1
ATOM 1543 C C . SER A 1 219 ? -5.710 -4.228 15.754 1.00 93.62 219 SER A C 1
ATOM 1545 O O . SER A 1 219 ? -4.769 -3.569 15.325 1.00 93.62 219 SER A O 1
ATOM 1547 N N . SER A 1 220 ? -6.967 -3.784 15.722 1.00 94.31 220 SER A N 1
ATOM 1548 C CA . SER A 1 220 ? -7.282 -2.410 15.318 1.00 94.31 220 SER A CA 1
ATOM 1549 C C . SER A 1 220 ? -6.717 -1.399 16.330 1.00 94.31 220 SER A C 1
ATOM 1551 O O . SER A 1 220 ? -6.626 -1.697 17.528 1.00 94.31 220 SER A O 1
ATOM 1553 N N . ILE A 1 221 ? -6.300 -0.230 15.848 1.00 95.31 221 ILE A N 1
ATOM 1554 C CA . ILE A 1 221 ? -5.754 0.865 16.658 1.00 95.31 221 ILE A CA 1
ATOM 1555 C C . ILE A 1 221 ? -6.626 2.109 16.495 1.00 95.31 221 ILE A C 1
ATOM 1557 O O . ILE A 1 221 ? -6.805 2.574 15.372 1.00 95.31 221 ILE A O 1
ATOM 1561 N N . ASN A 1 222 ? -7.130 2.654 17.606 1.00 92.94 222 ASN A N 1
ATOM 1562 C CA . ASN A 1 222 ? -7.788 3.960 17.660 1.00 92.94 222 ASN A CA 1
ATOM 1563 C C . ASN A 1 222 ? -6.722 5.063 17.544 1.00 92.94 222 ASN A C 1
ATOM 1565 O O . ASN A 1 222 ? -5.686 5.021 18.207 1.00 92.94 222 ASN A O 1
ATOM 1569 N N . LEU A 1 223 ? -6.956 6.033 16.663 1.00 94.88 223 LEU A N 1
ATOM 1570 C CA . LEU A 1 223 ? -6.032 7.128 16.387 1.00 94.88 223 LEU A CA 1
ATOM 1571 C C . LEU A 1 223 ? -6.416 8.441 17.074 1.00 94.88 223 LEU A C 1
ATOM 1573 O O . LEU A 1 223 ? -5.716 9.437 16.864 1.00 94.88 223 LEU A O 1
ATOM 1577 N N . ASP A 1 224 ? -7.497 8.486 17.855 1.00 91.75 224 ASP A N 1
ATOM 1578 C CA . ASP A 1 224 ? -7.884 9.701 18.572 1.00 91.75 224 ASP A CA 1
ATOM 1579 C C . ASP A 1 224 ? -6.756 10.155 19.507 1.00 91.75 224 ASP A C 1
ATOM 1581 O O . ASP A 1 224 ? -6.274 9.416 20.354 1.00 91.75 224 ASP A O 1
ATOM 1585 N N . GLY A 1 225 ? -6.252 11.371 19.307 1.00 92.38 225 GLY A N 1
ATOM 1586 C CA . GLY A 1 225 ? -5.103 11.891 20.047 1.00 92.38 225 GLY A CA 1
ATOM 1587 C C . GLY A 1 225 ? -3.729 11.568 19.442 1.00 92.38 225 GLY A C 1
ATOM 1588 O O . GLY A 1 225 ? -2.725 12.118 19.919 1.00 92.38 225 GLY A O 1
ATOM 1589 N N . LEU A 1 226 ? -3.636 10.776 18.362 1.00 96.62 226 LEU A N 1
ATOM 1590 C CA . LEU A 1 226 ? -2.375 10.576 17.640 1.00 96.62 226 LEU A CA 1
ATOM 1591 C C . LEU A 1 226 ? -1.895 11.899 17.043 1.00 96.62 226 LEU A C 1
ATOM 1593 O O . LEU A 1 226 ? -2.573 12.550 16.248 1.00 96.62 226 LEU A O 1
ATOM 1597 N N . LYS A 1 227 ? -0.679 12.294 17.410 1.00 97.50 227 LYS A N 1
ATOM 1598 C CA . LYS A 1 227 ? -0.034 13.505 16.918 1.00 97.50 227 LYS A CA 1
ATOM 1599 C C . LYS A 1 227 ? 0.969 13.176 15.819 1.00 97.50 227 LYS A C 1
ATOM 1601 O O . LYS A 1 227 ? 1.936 12.457 16.067 1.00 97.50 227 LYS A O 1
ATOM 1606 N N . VAL A 1 228 ? 0.791 13.804 14.659 1.00 98.31 228 VAL A N 1
ATOM 1607 C CA . VAL A 1 228 ? 1.739 13.809 13.538 1.00 98.31 228 VAL A CA 1
ATOM 1608 C C . VAL A 1 228 ? 2.418 15.174 13.497 1.00 98.31 228 VAL A C 1
ATOM 1610 O O . VAL A 1 228 ? 1.748 16.208 13.452 1.00 98.31 228 VAL A O 1
ATOM 1613 N N . ALA A 1 229 ? 3.744 15.206 13.573 1.00 97.31 229 ALA A N 1
ATOM 1614 C CA . ALA A 1 229 ? 4.509 16.448 13.638 1.00 97.31 229 ALA A CA 1
ATOM 1615 C C . ALA A 1 229 ? 5.720 16.423 12.710 1.00 97.31 229 ALA A C 1
ATOM 1617 O O . ALA A 1 229 ? 6.365 15.385 12.588 1.00 97.31 229 ALA A O 1
ATOM 1618 N N . ASP A 1 230 ? 6.049 17.578 12.137 1.00 94.88 230 ASP A N 1
ATOM 1619 C CA . ASP A 1 230 ? 7.363 17.854 11.557 1.00 94.88 230 ASP A CA 1
ATOM 1620 C C . ASP A 1 230 ? 8.193 18.730 12.527 1.00 94.88 230 ASP A C 1
ATOM 1622 O O . ASP A 1 230 ? 7.841 18.910 13.703 1.00 94.88 230 ASP A O 1
ATOM 1626 N N . ASP A 1 231 ? 9.317 19.278 12.060 1.00 90.25 231 ASP A N 1
ATOM 1627 C CA . ASP A 1 231 ? 10.178 20.167 12.857 1.00 90.25 231 ASP A CA 1
ATOM 1628 C C . ASP A 1 231 ? 9.567 21.565 13.129 1.00 90.25 231 ASP A C 1
ATOM 1630 O O . ASP A 1 231 ? 10.119 22.355 13.907 1.00 90.25 231 ASP A O 1
ATOM 1634 N N . VAL A 1 232 ? 8.447 21.906 12.488 1.00 90.12 232 VAL A N 1
ATOM 1635 C CA . VAL A 1 232 ? 7.836 23.244 12.461 1.00 90.12 232 VAL A CA 1
ATOM 1636 C C . VAL A 1 232 ? 6.451 23.264 13.114 1.00 90.12 232 VAL A C 1
ATOM 1638 O O . VAL A 1 232 ? 6.171 24.145 13.934 1.00 90.12 232 VAL A O 1
ATOM 1641 N N . GLY A 1 233 ? 5.589 22.322 12.762 1.00 95.25 233 GLY A N 1
ATOM 1642 C CA . GLY A 1 233 ? 4.182 22.253 13.110 1.00 95.25 233 GLY A CA 1
ATOM 1643 C C . GLY A 1 233 ? 3.693 20.821 13.303 1.00 95.25 233 GLY A C 1
ATOM 1644 O O . GLY A 1 233 ? 4.446 19.849 13.301 1.00 95.25 233 GLY A O 1
ATOM 1645 N N . SER A 1 234 ? 2.403 20.690 13.589 1.00 96.88 234 SER A N 1
ATOM 1646 C CA . SER A 1 234 ? 1.802 19.398 13.896 1.00 96.88 234 SER A CA 1
ATOM 1647 C C . SER A 1 234 ? 0.296 19.412 13.743 1.00 96.88 234 SER A C 1
ATOM 1649 O O . SER A 1 234 ? -0.343 20.434 13.992 1.00 96.88 234 SER A O 1
ATOM 1651 N N . VAL A 1 235 ? -0.267 18.243 13.478 1.00 97.06 235 VAL A N 1
ATOM 1652 C CA . VAL A 1 235 ? -1.698 17.979 13.580 1.00 97.06 235 VAL A CA 1
ATOM 1653 C C . VAL A 1 235 ? -1.934 16.850 14.580 1.00 97.06 235 VAL A C 1
ATOM 1655 O O . VAL A 1 235 ? -1.103 15.955 14.731 1.00 97.06 235 VAL A O 1
ATOM 1658 N N . THR A 1 236 ? -3.050 16.921 15.294 1.00 96.00 236 THR A N 1
ATOM 1659 C CA . THR A 1 236 ? -3.546 15.823 16.124 1.00 96.00 236 THR A CA 1
ATOM 1660 C C . THR A 1 236 ? -4.785 15.277 15.437 1.00 96.00 236 THR A C 1
ATOM 1662 O O . THR A 1 236 ? -5.666 16.057 15.069 1.00 96.00 236 THR A O 1
ATOM 1665 N N . ILE A 1 237 ? -4.822 13.967 15.225 1.00 95.25 237 ILE A N 1
ATOM 1666 C CA . ILE A 1 237 ? -6.011 13.271 14.747 1.00 95.25 237 ILE A CA 1
ATOM 1667 C C . ILE A 1 237 ? -7.029 13.300 15.887 1.00 95.25 237 ILE A C 1
ATOM 1669 O O . ILE A 1 237 ? -6.687 12.994 17.028 1.00 95.25 237 ILE A O 1
ATOM 1673 N N . SER A 1 238 ? -8.246 13.756 15.593 1.00 90.25 238 SER A N 1
ATOM 1674 C CA . SER A 1 238 ? -9.318 13.865 16.582 1.00 90.25 238 SER A CA 1
ATOM 1675 C C . SER A 1 238 ? -10.638 13.345 16.029 1.00 90.25 238 SER A C 1
ATOM 1677 O O . SER A 1 238 ? -11.039 13.760 14.940 1.00 90.25 238 SER A O 1
ATOM 1679 N N . GLY A 1 239 ? -11.328 12.499 16.787 1.00 85.94 239 GLY A N 1
ATOM 1680 C CA . GLY A 1 239 ? -12.559 11.812 16.402 1.00 85.94 239 GLY A CA 1
ATOM 1681 C C . GLY A 1 239 ? -12.367 10.304 16.226 1.00 85.94 239 GLY A C 1
ATOM 1682 O O . GLY A 1 239 ? -11.283 9.773 16.433 1.00 85.94 239 GLY A O 1
ATOM 1683 N N . ALA A 1 240 ? -13.432 9.616 15.811 1.00 87.75 240 ALA A N 1
ATOM 1684 C CA . ALA A 1 240 ? -13.474 8.157 15.697 1.00 87.75 240 ALA A CA 1
ATOM 1685 C C . ALA A 1 240 ? -12.731 7.634 14.450 1.00 87.75 240 ALA A C 1
ATOM 1687 O O . ALA A 1 240 ? -13.350 7.161 13.495 1.00 87.75 240 ALA A O 1
ATOM 1688 N N . TYR A 1 241 ? -11.403 7.746 14.454 1.00 93.94 241 TYR A N 1
ATOM 1689 C CA . TYR A 1 241 ? -10.518 7.194 13.430 1.00 93.94 241 TYR A CA 1
ATOM 1690 C C . TYR A 1 241 ? -9.814 5.954 13.963 1.00 93.94 241 TYR A C 1
ATOM 1692 O O . TYR A 1 241 ? -9.313 5.950 15.083 1.00 93.94 241 TYR A O 1
ATOM 1700 N N . SER A 1 242 ? -9.739 4.907 13.148 1.00 94.44 242 SER A N 1
ATOM 1701 C CA . SER A 1 242 ? -9.005 3.696 13.500 1.00 94.44 242 SER A CA 1
ATOM 1702 C C . SER A 1 242 ? -8.326 3.089 12.283 1.00 94.44 242 SER A C 1
ATOM 1704 O O . SER A 1 242 ? -8.728 3.350 11.149 1.00 94.44 242 SER A O 1
ATOM 1706 N N . ILE A 1 243 ? -7.291 2.289 12.530 1.00 96.75 243 ILE A N 1
ATOM 1707 C CA . ILE A 1 243 ? -6.618 1.483 11.512 1.00 96.75 243 ILE A CA 1
ATOM 1708 C C . ILE A 1 243 ? -6.773 0.026 11.901 1.00 96.75 243 ILE A C 1
ATOM 1710 O O . ILE A 1 243 ? -6.284 -0.384 12.956 1.00 96.75 243 ILE A O 1
ATOM 1714 N N . ASP A 1 244 ? -7.399 -0.769 11.039 1.00 96.88 244 ASP A N 1
ATOM 1715 C CA . ASP A 1 244 ? -7.479 -2.215 11.229 1.00 96.88 244 ASP A CA 1
ATOM 1716 C C . ASP A 1 244 ? -6.088 -2.862 11.312 1.00 96.88 244 ASP A C 1
ATOM 1718 O O . ASP A 1 244 ? -5.071 -2.286 10.921 1.00 96.88 244 ASP A O 1
ATOM 1722 N N . ALA A 1 245 ? -6.038 -4.085 11.839 1.00 97.00 245 ALA A N 1
ATOM 1723 C CA . ALA A 1 245 ? -4.811 -4.873 11.907 1.00 97.00 245 ALA A CA 1
ATOM 1724 C C . ALA A 1 245 ? -4.185 -5.036 10.511 1.00 97.00 245 ALA A C 1
ATOM 1726 O O . ALA A 1 245 ? -4.830 -5.575 9.608 1.00 97.00 245 ALA A O 1
ATOM 1727 N N . GLY A 1 246 ? -2.936 -4.595 10.329 1.00 96.69 246 GLY A N 1
ATOM 1728 C CA . GLY A 1 246 ? -2.286 -4.589 9.014 1.00 96.69 246 GLY A CA 1
ATOM 1729 C C . GLY A 1 246 ? -2.917 -3.631 7.996 1.00 96.69 246 GLY A C 1
ATOM 1730 O O . GLY A 1 246 ? -2.739 -3.822 6.795 1.00 96.69 246 GLY A O 1
ATOM 1731 N N . GLY A 1 247 ? -3.705 -2.655 8.455 1.00 97.38 247 GLY A N 1
ATOM 1732 C CA . GLY A 1 247 ? -4.319 -1.625 7.625 1.00 97.38 247 GLY A CA 1
ATOM 1733 C C . GLY A 1 247 ? -3.423 -0.402 7.419 1.00 97.38 247 GLY A C 1
ATOM 1734 O O . GLY A 1 247 ? -2.402 -0.229 8.091 1.00 97.38 247 GLY A O 1
ATOM 1735 N N . TYR A 1 248 ? -3.860 0.461 6.503 1.00 97.44 248 TYR A N 1
ATOM 1736 C CA . TYR A 1 248 ? -3.218 1.723 6.138 1.00 97.44 248 TYR A CA 1
ATOM 1737 C C . TYR A 1 248 ? -4.136 2.898 6.473 1.00 97.44 248 TYR A C 1
ATOM 1739 O O . TYR A 1 248 ? -5.357 2.749 6.455 1.00 97.44 248 TYR A O 1
ATOM 1747 N N . PHE A 1 249 ? -3.546 4.055 6.758 1.00 97.44 249 PHE A N 1
ATOM 1748 C CA . PHE A 1 249 ? -4.257 5.297 7.039 1.00 97.44 249 PHE A CA 1
ATOM 1749 C C . PHE A 1 249 ? -3.593 6.460 6.322 1.00 97.44 249 PHE A C 1
ATOM 1751 O O . PHE A 1 249 ? -2.400 6.724 6.506 1.00 97.44 249 PHE A O 1
ATOM 1758 N N . LEU A 1 250 ? -4.373 7.155 5.503 1.00 95.88 250 LEU A N 1
ATOM 1759 C CA . LEU A 1 250 ? -3.896 8.180 4.593 1.00 95.88 250 LEU A CA 1
ATOM 1760 C C . LEU A 1 250 ? -4.273 9.576 5.082 1.00 95.88 250 LEU A C 1
ATOM 1762 O O . LEU A 1 250 ? -5.445 9.924 5.241 1.00 95.88 250 LEU A O 1
ATOM 1766 N N . LEU A 1 251 ? -3.257 10.418 5.257 1.00 95.31 251 LEU A N 1
ATOM 1767 C CA . LEU A 1 251 ? -3.422 11.828 5.576 1.00 95.31 251 LEU A CA 1
ATOM 1768 C C . LEU A 1 251 ? -3.179 12.666 4.324 1.00 95.31 251 LEU A C 1
ATOM 1770 O O . LEU A 1 251 ? -2.096 12.589 3.744 1.00 95.31 251 LEU A O 1
ATOM 1774 N N . LEU A 1 252 ? -4.132 13.524 3.951 1.00 92.00 252 LEU A N 1
ATOM 1775 C CA . LEU A 1 252 ? -3.978 14.474 2.845 1.00 92.00 252 LEU A CA 1
ATOM 1776 C C . LEU A 1 252 ? -3.712 15.889 3.364 1.00 92.00 252 LEU A C 1
ATOM 1778 O O . LEU A 1 252 ? -4.350 16.400 4.290 1.00 92.00 252 LEU A O 1
ATOM 1782 N N . SER A 1 253 ? -2.762 16.556 2.719 1.00 90.94 253 SER A N 1
ATOM 1783 C CA . SER A 1 253 ? -2.296 17.887 3.096 1.00 90.94 253 SER A CA 1
ATOM 1784 C C . SER A 1 253 ? -3.401 18.952 3.029 1.00 90.94 253 SER A C 1
ATOM 1786 O O . SER A 1 253 ? -3.503 19.810 3.915 1.00 90.94 253 SER A O 1
ATOM 1788 N N . ARG A 1 254 ? -4.298 18.879 2.038 1.00 85.88 254 ARG A N 1
ATOM 1789 C CA . ARG A 1 254 ? -5.423 19.813 1.845 1.00 85.88 254 ARG A CA 1
ATOM 1790 C C . ARG A 1 254 ? -6.721 19.107 1.430 1.00 85.88 254 ARG A C 1
ATOM 1792 O O . ARG A 1 254 ? -6.696 17.940 1.092 1.00 85.88 254 ARG A O 1
ATOM 1799 N N . ASP A 1 255 ? -7.841 19.833 1.487 1.00 72.50 255 ASP A N 1
ATOM 1800 C CA . ASP A 1 255 ? -9.189 19.326 1.179 1.00 72.50 255 ASP A CA 1
ATOM 1801 C C . ASP A 1 255 ? -9.356 18.852 -0.277 1.00 72.50 255 ASP A C 1
ATOM 1803 O O . ASP A 1 255 ? -8.746 19.389 -1.206 1.00 72.50 255 ASP A O 1
ATOM 1807 N N . GLU A 1 256 ? -10.256 17.885 -0.458 1.00 64.38 256 GLU A N 1
ATOM 1808 C CA . GLU A 1 256 ? -10.519 17.191 -1.713 1.00 64.38 256 GLU A CA 1
ATOM 1809 C C . GLU A 1 256 ? -11.263 18.032 -2.761 1.00 64.38 256 GLU A C 1
ATOM 1811 O O . GLU A 1 256 ? -11.255 17.729 -3.953 1.00 64.38 256 GLU A O 1
ATOM 1816 N N . SER A 1 257 ? -11.892 19.137 -2.356 1.00 58.31 257 SER A N 1
ATOM 1817 C CA . SER A 1 257 ? -12.618 19.997 -3.298 1.00 58.31 257 SER A CA 1
ATOM 1818 C C . SER A 1 257 ? -11.714 20.688 -4.336 1.00 58.31 257 SER A C 1
ATOM 1820 O O . SER A 1 257 ? -12.197 21.050 -5.408 1.00 58.31 257 SER A O 1
ATOM 1822 N N . ASP A 1 258 ? -10.407 20.803 -4.061 1.00 53.97 258 ASP A N 1
ATOM 1823 C CA . ASP A 1 258 ? -9.366 21.212 -5.019 1.00 53.97 258 ASP A CA 1
ATOM 1824 C C . ASP A 1 258 ? -8.550 20.000 -5.562 1.00 53.97 258 ASP A C 1
ATOM 1826 O O . ASP A 1 258 ? -7.619 20.187 -6.353 1.00 53.97 258 ASP A O 1
ATOM 1830 N N . SER A 1 259 ? -8.879 18.756 -5.165 1.00 53.00 259 SER A N 1
ATOM 1831 C CA . SER A 1 259 ? -8.116 17.521 -5.439 1.00 53.00 259 SER A CA 1
ATOM 1832 C C . SER A 1 259 ? -8.631 16.667 -6.606 1.00 53.00 259 SER A C 1
ATOM 1834 O O . SER A 1 259 ? -8.159 15.539 -6.724 1.00 53.00 259 SER A O 1
ATOM 1836 N N . GLU A 1 260 ? -9.506 17.196 -7.484 1.00 49.25 260 GLU A N 1
ATOM 1837 C CA . GLU A 1 260 ? -10.284 16.539 -8.578 1.00 49.25 260 GLU A CA 1
ATOM 1838 C C . GLU A 1 260 ? -9.556 15.517 -9.515 1.00 49.25 260 GLU A C 1
ATOM 1840 O O . GLU A 1 260 ? -10.116 15.089 -10.523 1.00 49.25 260 GLU A O 1
ATOM 1845 N N . THR A 1 261 ? -8.307 15.124 -9.259 1.00 51.72 261 THR A N 1
ATOM 1846 C CA . THR A 1 261 ? -7.472 14.227 -10.067 1.00 51.72 261 THR A CA 1
ATOM 1847 C C . THR A 1 261 ? -6.651 13.171 -9.301 1.00 51.72 261 THR A C 1
ATOM 1849 O O . THR A 1 261 ? -5.886 12.461 -9.960 1.00 51.72 261 THR A O 1
ATOM 1852 N N . ILE A 1 262 ? -6.754 13.051 -7.968 1.00 62.44 262 ILE A N 1
ATOM 1853 C CA . ILE A 1 262 ? -6.265 11.829 -7.294 1.00 62.44 262 ILE A CA 1
ATOM 1854 C C . ILE A 1 262 ? -7.283 10.723 -7.610 1.00 62.44 262 ILE A C 1
ATOM 1856 O O . ILE A 1 262 ? -8.474 11.010 -7.706 1.00 62.44 262 ILE A O 1
ATOM 1860 N N . ASP A 1 263 ? -6.816 9.516 -7.932 1.00 65.44 263 ASP A N 1
ATOM 1861 C CA . ASP A 1 263 ? -7.654 8.412 -8.425 1.00 65.44 263 ASP A CA 1
ATOM 1862 C C . ASP A 1 263 ? -8.950 8.268 -7.607 1.00 65.44 263 ASP A C 1
ATOM 1864 O O . ASP A 1 263 ? -8.908 8.303 -6.381 1.00 65.44 263 ASP A O 1
ATOM 1868 N N . ALA A 1 264 ? -10.095 8.072 -8.270 1.00 62.06 264 ALA A N 1
ATOM 1869 C CA . ALA A 1 264 ? -11.395 7.943 -7.604 1.00 62.06 264 ALA A CA 1
ATOM 1870 C C . ALA A 1 264 ? -11.476 6.745 -6.635 1.00 62.06 264 ALA A C 1
ATOM 1872 O O . ALA A 1 264 ? -12.459 6.619 -5.906 1.00 62.06 264 ALA A O 1
ATOM 1873 N N . ASN A 1 265 ? -10.481 5.856 -6.663 1.00 76.75 265 ASN A N 1
ATOM 1874 C CA . ASN A 1 265 ? -10.385 4.684 -5.800 1.00 76.75 265 ASN A CA 1
ATOM 1875 C C . ASN A 1 265 ? -9.466 4.877 -4.581 1.00 76.75 265 ASN A C 1
ATOM 1877 O O . ASN A 1 265 ? -9.370 3.960 -3.771 1.00 76.75 265 ASN A O 1
ATOM 1881 N N . ILE A 1 266 ? -8.797 6.026 -4.441 1.00 84.31 266 ILE A N 1
ATOM 1882 C CA . ILE A 1 266 ? -8.005 6.354 -3.248 1.00 84.31 266 ILE A CA 1
ATOM 1883 C C . ILE A 1 266 ? -8.907 7.110 -2.273 1.00 84.31 266 ILE A C 1
ATOM 1885 O O . ILE A 1 266 ? -9.565 8.077 -2.655 1.00 84.31 266 ILE A O 1
ATOM 1889 N N . ILE A 1 267 ? -8.933 6.668 -1.018 1.00 85.56 267 ILE A N 1
ATOM 1890 C CA . ILE A 1 267 ? -9.710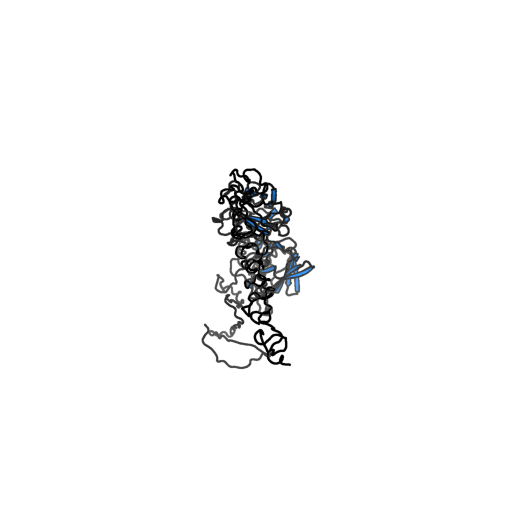 7.290 0.057 1.00 85.56 267 ILE A CA 1
ATOM 1891 C C . ILE A 1 267 ? -8.719 7.874 1.055 1.00 85.56 267 ILE A C 1
ATOM 1893 O O . ILE A 1 267 ? -7.924 7.132 1.620 1.00 85.56 267 ILE A O 1
ATOM 1897 N N . PHE A 1 268 ? -8.757 9.190 1.266 1.00 90.12 268 PHE A N 1
ATOM 1898 C CA . PHE A 1 268 ? -7.986 9.822 2.333 1.00 90.12 268 PHE A CA 1
ATOM 1899 C C . PHE A 1 268 ? -8.812 9.866 3.611 1.00 90.12 268 PHE A C 1
ATOM 1901 O O . PHE A 1 268 ? -9.921 10.400 3.630 1.00 90.12 268 PHE A O 1
ATOM 1908 N N . ASP A 1 269 ? -8.254 9.328 4.688 1.00 92.88 269 ASP A N 1
ATOM 1909 C CA . ASP A 1 269 ? -8.959 9.186 5.956 1.00 92.88 269 ASP A CA 1
ATOM 1910 C C . ASP A 1 269 ? -8.985 10.496 6.744 1.00 92.88 269 ASP A C 1
ATOM 1912 O O . ASP A 1 269 ? -9.963 10.798 7.427 1.00 92.88 269 ASP A O 1
ATOM 1916 N N . PHE A 1 270 ? -7.922 11.303 6.646 1.00 93.25 270 PHE A N 1
ATOM 1917 C CA . PHE A 1 270 ? -7.785 12.518 7.444 1.00 93.25 270 PHE A CA 1
ATOM 1918 C C . PHE A 1 270 ? -7.214 13.696 6.655 1.00 93.25 270 PHE A C 1
ATOM 1920 O O . PHE A 1 270 ? -6.126 13.633 6.082 1.00 93.25 270 PHE A O 1
ATOM 1927 N N . PHE A 1 271 ? -7.929 14.820 6.676 1.00 91.81 271 PHE A N 1
ATOM 1928 C CA . PHE A 1 271 ? -7.518 16.063 6.030 1.00 91.81 271 PHE A CA 1
ATOM 1929 C C . PHE A 1 271 ? -8.291 17.272 6.578 1.00 91.81 271 PHE A C 1
ATOM 1931 O O . PHE A 1 271 ? -9.387 17.123 7.122 1.00 91.81 271 PHE A O 1
ATOM 1938 N N . PRO A 1 272 ? -7.774 18.501 6.395 1.00 92.38 272 PRO A N 1
ATOM 1939 C CA . PRO A 1 272 ? -6.431 18.835 5.916 1.00 92.38 272 PRO A CA 1
ATOM 1940 C C . PRO A 1 272 ? -5.399 18.882 7.057 1.00 92.38 272 PRO A C 1
ATOM 1942 O O . PRO A 1 272 ? -5.770 19.145 8.198 1.00 92.38 272 PRO A O 1
ATOM 1945 N N . PHE A 1 273 ? -4.101 18.735 6.756 1.00 93.25 273 PHE A N 1
ATOM 1946 C CA . PHE A 1 273 ? -3.022 18.947 7.742 1.00 93.25 273 PHE A CA 1
ATOM 1947 C C . PHE A 1 273 ? -2.115 20.161 7.479 1.00 93.25 273 PHE A C 1
ATOM 1949 O O . PHE A 1 273 ? -1.370 20.559 8.378 1.00 93.25 273 PHE A O 1
ATOM 1956 N N . HIS A 1 274 ? -2.141 20.757 6.278 1.00 93.38 274 HIS A N 1
ATOM 1957 C CA . HIS A 1 274 ? -1.132 21.748 5.887 1.00 93.38 274 HIS A CA 1
ATOM 1958 C C . HIS A 1 274 ? -1.216 23.045 6.703 1.00 93.38 274 HIS A C 1
ATOM 1960 O O . HIS A 1 274 ? -2.303 23.600 6.887 1.00 93.38 274 HIS A O 1
ATOM 1966 N N . ASP A 1 275 ? -0.068 23.632 7.055 1.00 92.56 275 ASP A N 1
ATOM 1967 C CA . ASP A 1 275 ? 0.064 24.887 7.826 1.00 92.56 275 ASP A CA 1
ATOM 1968 C C . ASP A 1 275 ? -0.666 26.121 7.231 1.00 92.56 275 ASP A C 1
ATOM 1970 O O . ASP A 1 275 ? -0.912 27.125 7.903 1.00 92.56 275 ASP A O 1
ATOM 1974 N N . THR A 1 276 ? -1.049 26.055 5.953 1.00 90.06 276 THR A N 1
ATOM 1975 C CA . THR A 1 276 ? -1.715 27.134 5.219 1.00 90.06 276 THR A CA 1
ATOM 1976 C C . THR A 1 276 ? -3.232 27.115 5.404 1.00 90.06 276 THR A C 1
ATOM 1978 O O . THR A 1 276 ? -3.893 28.087 5.033 1.00 90.06 276 THR A O 1
ATOM 1981 N N . VAL A 1 277 ? -3.785 26.019 5.933 1.00 89.69 277 VAL A N 1
ATOM 1982 C CA . VAL A 1 277 ? -5.215 25.843 6.246 1.00 89.69 277 VAL A CA 1
ATOM 1983 C C . VAL A 1 277 ? -5.438 25.470 7.706 1.00 89.69 277 VAL A C 1
ATOM 1985 O O . VAL A 1 277 ? -6.402 25.947 8.303 1.00 89.69 277 VAL A O 1
ATOM 1988 N N . VAL A 1 278 ? -4.527 24.701 8.302 1.00 92.25 278 VAL A N 1
ATOM 1989 C CA . VAL A 1 278 ? -4.528 24.368 9.726 1.00 92.25 278 VAL A CA 1
ATOM 1990 C C . VAL A 1 278 ? -3.550 25.279 10.450 1.00 92.25 278 VAL A C 1
ATOM 1992 O O . VAL A 1 278 ? -2.350 25.275 10.184 1.00 92.25 278 VAL A O 1
ATOM 1995 N N . ALA A 1 279 ? -4.049 26.076 11.394 1.00 93.94 279 ALA A N 1
ATOM 1996 C CA . ALA A 1 279 ? -3.196 26.946 12.194 1.00 93.94 279 ALA A CA 1
ATOM 1997 C C . ALA A 1 279 ? -2.213 26.111 13.035 1.00 93.94 279 ALA A C 1
ATOM 1999 O O . ALA A 1 279 ? -2.623 25.434 13.972 1.00 93.94 279 ALA A O 1
ATOM 2000 N N . GLY A 1 280 ? -0.918 26.195 12.714 1.00 93.38 280 GLY A N 1
ATOM 2001 C CA . GLY A 1 280 ? 0.116 25.377 13.357 1.00 93.38 280 GLY A CA 1
ATOM 2002 C C . GLY A 1 280 ? 0.233 23.951 12.808 1.00 93.38 280 GLY A C 1
ATOM 2003 O O . GLY A 1 280 ? 0.919 23.148 13.434 1.00 93.38 280 GLY A O 1
ATOM 2004 N N . GLY A 1 281 ? -0.415 23.655 11.673 1.00 94.12 281 GLY A N 1
ATOM 2005 C CA . GLY A 1 281 ? -0.247 22.407 10.926 1.00 94.12 281 GLY A CA 1
ATOM 2006 C C . GLY A 1 281 ? 1.166 22.229 10.361 1.00 94.12 281 GLY A C 1
ATOM 2007 O O . GLY A 1 281 ? 2.032 23.078 10.568 1.00 94.12 281 GLY A O 1
ATOM 2008 N N . LEU A 1 282 ? 1.387 21.123 9.656 1.00 93.44 282 LEU A N 1
ATOM 2009 C CA . LEU A 1 282 ? 2.691 20.724 9.101 1.00 93.44 282 LEU A CA 1
ATOM 2010 C C . LEU A 1 282 ? 2.813 21.063 7.603 1.00 93.44 282 LEU A C 1
ATOM 2012 O O . LEU A 1 282 ? 1.830 21.446 6.973 1.00 93.44 282 LEU A O 1
ATOM 2016 N N . SER A 1 283 ? 4.004 20.972 7.021 1.00 91.44 283 SER A N 1
ATOM 2017 C CA . SER A 1 283 ? 4.239 21.160 5.579 1.00 91.44 283 SER A CA 1
ATOM 2018 C C . SER A 1 283 ? 5.291 20.158 5.135 1.00 91.44 283 SER A C 1
ATOM 2020 O O . SER A 1 283 ? 6.327 20.071 5.774 1.00 91.44 283 SER A O 1
ATOM 2022 N N . LEU A 1 284 ? 5.079 19.437 4.031 1.00 90.12 284 LEU A N 1
ATOM 2023 C CA . LEU A 1 284 ? 6.053 18.432 3.603 1.00 90.12 284 LEU A CA 1
ATOM 2024 C C . LEU A 1 284 ? 7.169 19.068 2.776 1.00 90.12 284 LEU A C 1
ATOM 2026 O O . LEU A 1 284 ? 7.017 19.389 1.600 1.00 90.12 284 LEU A O 1
ATOM 2030 N N . GLY A 1 285 ? 8.326 19.263 3.400 1.00 84.62 285 GLY A N 1
ATOM 2031 C CA . GLY A 1 285 ? 9.511 19.746 2.722 1.00 84.62 285 GLY A CA 1
ATOM 2032 C C . GLY A 1 285 ? 10.117 18.737 1.741 1.00 84.62 285 GLY A C 1
ATOM 2033 O O . GLY A 1 285 ? 9.992 17.518 1.832 1.00 84.62 285 GLY A O 1
ATOM 2034 N N . ASN A 1 286 ? 10.926 19.259 0.821 1.00 79.62 286 ASN A N 1
ATOM 2035 C CA . ASN A 1 286 ? 11.803 18.446 -0.027 1.00 79.62 286 ASN A CA 1
ATOM 2036 C C . ASN A 1 286 ? 12.905 17.709 0.763 1.00 79.62 286 ASN A C 1
ATOM 2038 O O . ASN A 1 286 ? 13.465 16.719 0.287 1.00 79.62 286 ASN A O 1
ATOM 2042 N N . SER A 1 287 ? 13.217 18.218 1.947 1.00 84.81 287 SER A N 1
ATOM 2043 C CA . SER A 1 287 ? 14.003 17.555 2.974 1.00 84.81 287 SER A CA 1
ATOM 2044 C C . SER A 1 287 ? 13.335 17.879 4.292 1.00 84.81 287 SER A C 1
ATOM 2046 O O . SER A 1 287 ? 13.214 19.064 4.608 1.00 84.81 287 SER A O 1
ATOM 2048 N N . ASP A 1 288 ? 12.902 16.861 5.016 1.00 90.19 288 ASP A N 1
ATOM 2049 C CA . ASP A 1 288 ? 12.100 17.039 6.217 1.00 90.19 288 ASP A CA 1
ATOM 2050 C C . ASP A 1 288 ? 12.178 15.815 7.131 1.00 90.19 288 ASP A C 1
ATOM 2052 O O . ASP A 1 288 ? 12.869 14.834 6.836 1.00 90.19 288 ASP A O 1
ATOM 2056 N N . SER A 1 289 ? 11.465 15.883 8.249 1.00 93.44 289 SER A N 1
ATOM 2057 C CA . SER A 1 289 ? 11.225 14.736 9.110 1.00 93.44 289 SER A CA 1
ATOM 2058 C C . SER A 1 289 ? 9.806 14.732 9.648 1.00 93.44 289 SER A C 1
ATOM 2060 O O . SER A 1 289 ? 9.206 15.784 9.839 1.00 93.44 289 SER A O 1
ATOM 2062 N N . LEU A 1 290 ? 9.294 13.538 9.915 1.00 96.81 290 LEU A N 1
ATOM 2063 C CA . LEU A 1 290 ? 8.011 13.315 10.555 1.00 96.81 290 LEU A CA 1
ATOM 2064 C C . LEU A 1 290 ? 8.201 12.519 11.837 1.00 96.81 290 LEU A C 1
ATOM 2066 O O . LEU A 1 290 ? 9.120 11.709 11.980 1.00 96.81 290 LEU A O 1
ATOM 2070 N N . LYS A 1 291 ? 7.301 12.763 12.780 1.00 97.62 291 LYS A N 1
ATOM 2071 C CA . LYS A 1 291 ? 7.269 12.112 14.077 1.00 97.62 291 LYS A CA 1
ATOM 2072 C C . LYS A 1 291 ? 5.836 11.817 14.486 1.00 97.62 291 LYS A C 1
ATOM 2074 O O . LYS A 1 291 ? 5.021 12.736 14.597 1.00 97.62 291 LYS A O 1
ATOM 2079 N N . LEU A 1 292 ? 5.577 10.552 14.801 1.00 98.19 292 LEU A N 1
ATOM 2080 C CA . LEU A 1 292 ? 4.336 10.087 15.407 1.00 98.19 292 LEU A CA 1
ATOM 2081 C C . LEU A 1 292 ? 4.483 10.091 16.932 1.00 98.19 292 LEU A C 1
ATOM 2083 O O . LEU A 1 292 ? 5.490 9.643 17.489 1.00 98.19 292 LEU A O 1
ATOM 2087 N N . THR A 1 293 ? 3.514 10.654 17.647 1.00 97.31 293 THR A N 1
ATOM 2088 C CA . THR A 1 293 ? 3.502 10.670 19.116 1.00 97.31 293 THR A CA 1
ATOM 2089 C C . THR A 1 293 ? 2.090 10.446 19.634 1.00 97.31 293 THR A C 1
ATOM 2091 O O . THR A 1 293 ? 1.175 11.151 19.227 1.00 97.31 293 THR A O 1
ATOM 2094 N N . TYR A 1 294 ? 1.930 9.525 20.578 1.00 95.12 294 TYR A N 1
ATOM 2095 C CA . TYR A 1 294 ? 0.657 9.224 21.232 1.00 95.12 294 TYR A CA 1
ATOM 2096 C C . TYR A 1 294 ? 0.854 9.234 22.746 1.00 95.12 294 TYR A C 1
ATOM 2098 O O . TYR A 1 294 ? 1.826 8.662 23.239 1.00 95.12 294 TYR A O 1
ATOM 2106 N N . SER A 1 295 ? 0.014 9.960 23.488 1.00 90.06 295 SER A N 1
ATOM 2107 C CA . SER A 1 295 ? 0.109 10.087 24.958 1.00 90.06 295 SER A CA 1
ATOM 2108 C C . SER A 1 295 ? 1.526 10.390 25.488 1.00 90.06 295 SER A C 1
ATOM 2110 O O . SER A 1 295 ? 1.950 9.938 26.550 1.00 90.06 295 SER A O 1
ATOM 2112 N N . GLY A 1 296 ? 2.300 11.174 24.724 1.00 89.06 296 GLY A N 1
ATOM 2113 C CA . GLY A 1 296 ? 3.681 11.558 25.043 1.00 89.06 296 GLY A CA 1
ATOM 2114 C C . GLY A 1 296 ? 4.764 10.527 24.687 1.00 89.06 296 GLY A C 1
ATOM 2115 O O . GLY A 1 296 ? 5.951 10.844 24.808 1.00 89.06 296 GLY A O 1
ATOM 2116 N N . VAL A 1 297 ? 4.390 9.337 24.215 1.00 93.25 297 VAL A N 1
ATOM 2117 C CA . VAL A 1 297 ? 5.297 8.301 23.705 1.00 93.25 297 VAL A CA 1
ATOM 2118 C C . VAL A 1 297 ? 5.576 8.556 22.228 1.00 93.25 297 VAL A C 1
ATOM 2120 O O . VAL A 1 297 ? 4.661 8.817 21.454 1.00 93.25 297 VAL A O 1
ATOM 2123 N N . VAL A 1 298 ? 6.848 8.499 21.831 1.00 96.25 298 VAL A N 1
ATOM 2124 C CA . VAL A 1 298 ? 7.228 8.540 20.412 1.00 96.25 298 VAL A CA 1
ATOM 2125 C C . VAL A 1 298 ? 6.968 7.170 19.819 1.00 96.25 298 VAL A C 1
ATOM 2127 O O . VAL A 1 298 ? 7.552 6.196 20.292 1.00 96.25 298 VAL A O 1
ATOM 2130 N N . ILE A 1 299 ? 6.094 7.121 18.822 1.00 97.69 299 ILE A N 1
ATOM 2131 C CA . ILE A 1 299 ? 5.683 5.868 18.195 1.00 97.69 299 ILE A CA 1
ATOM 2132 C C . ILE A 1 299 ? 6.626 5.525 17.045 1.00 97.69 299 ILE A C 1
ATOM 2134 O O . ILE A 1 299 ? 7.131 4.408 16.980 1.00 97.69 299 ILE A O 1
ATOM 2138 N N . ASP A 1 300 ? 6.918 6.521 16.211 1.00 98.06 300 ASP A N 1
ATOM 2139 C CA . ASP A 1 300 ? 7.763 6.379 15.032 1.00 98.06 300 ASP A CA 1
ATOM 2140 C C . ASP A 1 300 ? 8.393 7.719 14.633 1.00 98.06 300 ASP A C 1
ATOM 2142 O O . ASP A 1 300 ? 7.859 8.794 14.951 1.00 98.06 300 ASP A O 1
ATOM 2146 N N . THR A 1 301 ? 9.524 7.655 13.937 1.00 95.50 301 THR A N 1
ATOM 2147 C CA . THR A 1 301 ? 10.167 8.797 13.285 1.00 95.50 301 THR A CA 1
ATOM 2148 C C . THR A 1 301 ? 10.619 8.416 11.889 1.00 95.50 301 THR A C 1
ATOM 2150 O O . THR A 1 301 ? 11.028 7.295 11.657 1.00 95.50 301 THR A O 1
ATOM 2153 N N . VAL A 1 302 ? 10.587 9.372 10.967 1.00 94.50 302 VAL A N 1
ATOM 2154 C CA . VAL A 1 302 ? 11.152 9.223 9.623 1.00 94.50 302 VAL A CA 1
ATOM 2155 C C . VAL A 1 302 ? 11.800 10.537 9.228 1.00 94.50 302 VAL A C 1
ATOM 2157 O O . VAL A 1 302 ? 11.306 11.612 9.563 1.00 94.50 302 VAL A O 1
ATOM 2160 N N . SER A 1 303 ? 12.907 10.477 8.491 1.00 91.25 303 SER A N 1
ATOM 2161 C CA . SER A 1 303 ? 13.510 11.667 7.890 1.00 91.25 303 SER A CA 1
ATOM 2162 C C . SER A 1 303 ? 13.957 11.407 6.462 1.00 91.25 303 SER A C 1
ATOM 2164 O O . SER A 1 303 ? 14.507 10.354 6.145 1.00 91.25 303 SER A O 1
ATOM 2166 N N . TRP A 1 304 ? 13.763 12.396 5.598 1.00 87.38 304 TRP A N 1
ATOM 2167 C CA . TRP A 1 304 ? 14.170 12.331 4.203 1.00 87.38 304 TRP A CA 1
ATOM 2168 C C . TRP A 1 304 ? 14.903 13.598 3.793 1.00 87.38 304 TRP A C 1
ATOM 2170 O O . TRP A 1 304 ? 14.856 14.655 4.423 1.00 87.38 304 TRP A O 1
ATOM 2180 N N . SER A 1 305 ? 15.631 13.491 2.691 1.00 78.00 305 SER A N 1
ATOM 2181 C CA . SER A 1 305 ? 16.263 14.646 2.078 1.00 78.00 305 SER A CA 1
ATOM 2182 C C . SER A 1 305 ? 16.172 14.566 0.570 1.00 78.00 305 SER A C 1
ATOM 2184 O O . SER A 1 305 ? 16.044 13.485 -0.000 1.00 78.00 305 SER A O 1
ATOM 2186 N N . SER A 1 306 ? 16.328 15.708 -0.090 1.00 65.00 306 SER A N 1
ATOM 2187 C CA . SER A 1 306 ? 16.500 15.769 -1.542 1.00 65.00 306 SER A CA 1
ATOM 2188 C C . SER A 1 306 ? 17.699 14.961 -2.051 1.00 65.00 306 SER A C 1
ATOM 2190 O O . SER A 1 306 ? 17.744 14.642 -3.232 1.00 65.00 306 SER A O 1
ATOM 2192 N N . ALA A 1 307 ? 18.653 14.609 -1.178 1.00 52.78 307 ALA A N 1
ATOM 2193 C CA . ALA A 1 307 ? 19.744 13.692 -1.493 1.00 52.78 307 ALA A CA 1
ATOM 2194 C C . ALA A 1 307 ? 19.387 12.218 -1.225 1.00 52.78 307 ALA A C 1
ATOM 2196 O O . ALA A 1 307 ? 19.887 11.352 -1.933 1.00 52.78 307 ALA A O 1
ATOM 2197 N N . ASN A 1 308 ? 18.543 11.934 -0.223 1.00 50.12 308 ASN A N 1
ATOM 2198 C CA . ASN A 1 308 ? 18.168 10.577 0.197 1.00 50.12 308 ASN A CA 1
ATOM 2199 C C . ASN A 1 308 ? 17.056 9.969 -0.657 1.00 50.12 308 ASN A C 1
ATOM 2201 O O . ASN A 1 308 ? 17.141 8.786 -0.953 1.00 50.12 308 ASN A O 1
ATOM 2205 N N . GLY A 1 309 ? 16.098 10.776 -1.131 1.00 47.19 309 GLY A N 1
ATOM 2206 C CA . GLY A 1 309 ? 15.067 10.316 -2.074 1.00 47.19 309 GLY A CA 1
ATOM 2207 C C . GLY A 1 309 ? 15.637 9.805 -3.402 1.00 47.19 309 GLY A C 1
ATOM 2208 O O . GLY A 1 309 ? 14.925 9.200 -4.176 1.00 47.19 309 GLY A O 1
ATOM 2209 N N . ASN A 1 310 ? 16.937 10.009 -3.640 1.00 48.09 310 ASN A N 1
ATOM 2210 C CA . ASN A 1 310 ? 17.639 9.606 -4.851 1.00 48.09 310 ASN A CA 1
ATOM 2211 C C . ASN A 1 310 ? 18.758 8.572 -4.588 1.00 48.09 310 ASN A C 1
ATOM 2213 O O . ASN A 1 310 ? 19.584 8.319 -5.461 1.00 48.09 310 ASN A O 1
ATOM 2217 N N . GLN A 1 311 ? 18.872 8.003 -3.376 1.00 45.88 311 GLN A N 1
ATOM 2218 C CA . GLN A 1 311 ? 19.963 7.050 -3.090 1.00 45.88 311 GLN A CA 1
ATOM 2219 C C . GLN A 1 311 ? 19.743 5.669 -3.721 1.00 45.88 311 GLN A C 1
ATOM 2221 O O . GLN A 1 311 ? 20.728 5.027 -4.076 1.00 45.88 311 GLN A O 1
ATOM 2226 N N . ASN A 1 312 ? 18.483 5.291 -3.954 1.00 49.53 312 ASN A N 1
ATOM 2227 C CA . ASN A 1 312 ? 18.062 4.121 -4.736 1.00 49.53 312 ASN A CA 1
ATOM 2228 C C . ASN A 1 312 ? 17.158 4.534 -5.923 1.00 49.53 312 ASN A C 1
ATOM 2230 O O . ASN A 1 312 ? 16.328 3.749 -6.369 1.00 49.53 312 ASN A O 1
ATOM 2234 N N . GLY A 1 313 ? 17.247 5.800 -6.355 1.00 53.16 313 GLY A N 1
ATOM 2235 C CA . GLY A 1 313 ? 16.227 6.471 -7.166 1.00 53.16 313 GLY A CA 1
ATOM 2236 C C . GLY A 1 313 ? 15.983 5.830 -8.532 1.00 53.16 313 GLY A C 1
ATOM 2237 O O . GLY A 1 313 ? 16.919 5.460 -9.246 1.00 53.16 313 GLY A O 1
ATOM 2238 N N . LEU A 1 314 ? 14.705 5.764 -8.892 1.00 58.69 314 LEU A N 1
ATOM 2239 C CA . LEU A 1 314 ? 14.188 5.325 -10.180 1.00 58.69 314 LEU A CA 1
ATOM 2240 C C . LEU A 1 314 ? 14.498 6.343 -11.286 1.00 58.69 314 LEU A C 1
ATOM 2242 O O . LEU A 1 314 ? 14.557 5.976 -12.454 1.00 58.69 314 LEU A O 1
ATOM 2246 N N . TYR A 1 315 ? 14.732 7.605 -10.911 1.00 56.09 315 TYR A N 1
ATOM 2247 C CA . TYR A 1 315 ? 14.890 8.738 -11.823 1.00 56.09 315 TYR A CA 1
ATOM 2248 C C . TYR A 1 315 ? 16.137 9.610 -11.521 1.00 56.09 315 TYR A C 1
ATOM 2250 O O . TYR A 1 315 ? 16.050 10.829 -11.387 1.00 56.09 315 TYR A O 1
ATOM 2258 N N . GLY A 1 316 ? 17.315 8.985 -11.363 1.00 47.47 316 GLY A N 1
ATOM 2259 C CA . GLY A 1 316 ? 18.593 9.605 -10.938 1.00 47.47 316 GLY A CA 1
ATOM 2260 C C . GLY A 1 316 ? 18.882 11.031 -11.462 1.00 47.47 316 GLY A C 1
ATOM 2261 O O . GLY A 1 316 ? 18.790 11.307 -12.645 1.00 47.47 316 GLY A O 1
ATOM 2262 N N . SER A 1 317 ? 19.349 12.007 -10.670 1.00 44.25 317 SER A N 1
ATOM 2263 C CA . SER A 1 317 ? 20.675 12.050 -10.022 1.00 44.25 317 SER A CA 1
ATOM 2264 C C . SER A 1 317 ? 20.782 13.164 -8.954 1.00 44.25 317 SER A C 1
ATOM 2266 O O . SER A 1 317 ? 19.992 14.104 -8.934 1.00 44.25 317 SER A O 1
ATOM 2268 N N . ALA A 1 318 ? 21.828 13.138 -8.112 1.00 39.62 318 ALA A N 1
ATOM 2269 C CA . ALA A 1 318 ? 22.150 14.164 -7.098 1.00 39.62 318 ALA A CA 1
ATOM 2270 C C . ALA A 1 318 ? 22.428 15.596 -7.642 1.00 39.62 318 ALA A C 1
ATOM 2272 O O . ALA A 1 318 ? 22.905 16.468 -6.904 1.00 39.62 318 ALA A O 1
ATOM 2273 N N . ALA A 1 319 ? 22.201 15.852 -8.934 1.00 42.09 319 ALA A N 1
ATOM 2274 C CA . ALA A 1 319 ? 22.321 17.172 -9.531 1.00 42.09 319 ALA A CA 1
ATOM 2275 C C . ALA A 1 319 ? 21.095 18.042 -9.181 1.00 42.09 319 ALA A C 1
ATOM 2277 O O . ALA A 1 319 ? 19.969 17.554 -9.161 1.00 42.09 319 ALA A O 1
ATOM 2278 N N . PRO A 1 320 ? 21.275 19.349 -8.913 1.00 38.66 320 PRO A N 1
ATOM 2279 C CA . PRO A 1 320 ? 20.148 20.242 -8.695 1.00 38.66 320 PRO A CA 1
ATOM 2280 C C . PRO A 1 320 ? 19.301 20.335 -9.966 1.00 38.66 320 PRO A C 1
ATOM 2282 O O . PRO A 1 320 ? 19.763 20.820 -11.001 1.00 38.66 320 PRO A O 1
ATOM 2285 N N . ILE A 1 321 ? 18.053 19.903 -9.836 1.00 44.94 321 ILE A N 1
ATOM 2286 C CA . ILE A 1 321 ? 16.981 20.045 -10.816 1.00 44.94 321 ILE A CA 1
ATOM 2287 C C . ILE A 1 321 ? 16.885 21.508 -11.264 1.00 44.94 321 ILE A C 1
ATOM 2289 O O . ILE A 1 321 ? 16.716 22.427 -10.454 1.00 44.94 321 ILE A O 1
ATOM 2293 N N . LEU A 1 322 ? 17.033 21.748 -12.567 1.00 41.28 322 LEU A N 1
ATOM 2294 C CA . LEU A 1 322 ? 16.918 23.085 -13.144 1.00 41.28 322 LEU A CA 1
ATOM 2295 C C . LEU A 1 322 ? 15.439 23.428 -13.350 1.00 41.28 322 LEU A C 1
ATOM 2297 O O . LEU A 1 322 ? 14.642 22.590 -13.746 1.00 41.28 322 LEU A O 1
ATOM 2301 N N . SER A 1 323 ? 15.053 24.694 -13.174 1.00 40.91 323 SER A N 1
ATOM 2302 C CA . SER A 1 323 ? 13.654 25.120 -13.355 1.00 40.91 323 SER A CA 1
ATOM 2303 C C . SER A 1 323 ? 13.109 24.943 -14.782 1.00 40.91 323 SER A C 1
ATOM 2305 O O . SER A 1 323 ? 11.903 25.019 -14.996 1.00 40.91 323 SER A O 1
ATOM 2307 N N . SER A 1 324 ? 13.985 24.719 -15.763 1.00 42.44 324 SER A N 1
ATOM 2308 C CA . SER A 1 324 ? 13.620 24.346 -17.132 1.00 42.44 324 SER A CA 1
ATOM 2309 C C . SER A 1 324 ? 13.225 22.872 -17.287 1.00 42.44 324 SER A C 1
ATOM 2311 O O . SER A 1 324 ? 12.634 22.532 -18.305 1.00 42.44 324 SER A O 1
ATOM 2313 N N . ASP A 1 325 ? 13.539 22.027 -16.303 1.00 44.81 325 ASP A N 1
ATOM 2314 C CA . ASP A 1 325 ? 13.250 20.584 -16.281 1.00 44.81 325 ASP A CA 1
ATOM 2315 C C . ASP A 1 325 ? 11.836 20.281 -15.734 1.00 44.81 325 ASP A C 1
ATOM 2317 O O . ASP A 1 325 ? 11.210 19.281 -16.072 1.00 44.81 325 ASP A O 1
ATOM 2321 N N . LEU A 1 326 ? 11.256 21.228 -14.984 1.00 45.00 326 LEU A N 1
ATOM 2322 C CA . LEU A 1 326 ? 9.961 21.114 -14.289 1.00 45.00 326 LEU A CA 1
ATOM 2323 C C . LEU A 1 326 ? 8.741 20.888 -15.198 1.00 45.00 326 LEU A C 1
ATOM 2325 O O . LEU A 1 326 ? 7.646 20.619 -14.711 1.00 45.00 326 LEU A O 1
ATOM 2329 N N . SER A 1 327 ? 8.886 21.059 -16.513 1.00 44.22 327 SER A N 1
ATOM 2330 C CA . SER A 1 327 ? 7.750 20.966 -17.436 1.00 44.22 327 SER A CA 1
ATOM 2331 C C . SER A 1 327 ? 7.529 19.577 -18.030 1.00 44.22 327 SER A C 1
ATOM 2333 O O . SER A 1 327 ? 6.459 19.375 -18.600 1.00 44.22 327 SER A O 1
ATOM 2335 N N . ASN A 1 328 ? 8.487 18.640 -17.922 1.00 44.47 328 ASN A N 1
ATOM 2336 C CA . ASN A 1 328 ? 8.431 17.447 -18.773 1.00 44.47 328 ASN A CA 1
ATOM 2337 C C . ASN A 1 328 ? 9.070 16.148 -18.251 1.00 44.47 328 ASN A C 1
ATOM 2339 O O . ASN A 1 328 ? 9.311 15.270 -19.073 1.00 44.47 328 ASN A O 1
ATOM 2343 N N . LYS A 1 329 ? 9.338 15.977 -16.949 1.00 53.06 329 LYS A N 1
ATOM 2344 C CA . LYS A 1 329 ? 9.831 14.680 -16.448 1.00 53.06 329 LYS A CA 1
ATOM 2345 C C . LYS A 1 329 ? 9.019 14.107 -15.282 1.00 53.06 329 LYS A C 1
ATOM 2347 O O . LYS A 1 329 ? 8.485 14.848 -14.453 1.00 53.06 329 LYS A O 1
ATOM 2352 N N . SER A 1 330 ? 8.903 12.779 -15.288 1.00 49.56 330 SER A N 1
ATOM 2353 C CA . SER A 1 330 ? 8.226 11.890 -14.329 1.00 49.56 330 SER A CA 1
ATOM 2354 C C . SER A 1 330 ? 8.873 11.863 -12.938 1.00 49.56 330 SER A C 1
ATOM 2356 O O . SER A 1 330 ? 8.204 11.518 -11.973 1.00 49.56 330 SER A O 1
ATOM 2358 N N . GLU A 1 331 ? 10.124 12.316 -12.819 1.00 51.38 331 GLU A N 1
ATOM 2359 C CA . GLU A 1 331 ? 10.937 12.326 -11.584 1.00 51.38 331 GLU A CA 1
ATOM 2360 C C . GLU A 1 331 ? 10.335 13.179 -10.446 1.00 51.38 331 GLU A C 1
ATOM 2362 O O . GLU A 1 331 ? 10.721 13.055 -9.290 1.00 51.38 331 GLU A O 1
ATOM 2367 N N . TYR A 1 332 ? 9.386 14.073 -10.754 1.00 59.12 332 TYR A N 1
ATOM 2368 C CA . TYR A 1 332 ? 8.763 14.999 -9.789 1.00 59.12 332 TYR A CA 1
ATOM 2369 C C . TYR A 1 332 ? 7.396 14.540 -9.293 1.00 59.12 332 TYR A C 1
ATOM 2371 O O . TYR A 1 332 ? 6.558 15.389 -8.987 1.00 59.12 332 TYR A O 1
ATOM 2379 N N . ARG A 1 333 ? 7.096 13.243 -9.384 1.00 76.25 333 ARG A N 1
ATOM 2380 C CA . ARG A 1 333 ? 5.743 12.735 -9.120 1.00 76.25 333 ARG A CA 1
ATOM 2381 C C . ARG A 1 333 ? 5.735 11.399 -8.390 1.00 76.25 333 ARG A C 1
ATOM 2383 O O . ARG A 1 333 ? 4.699 10.750 -8.392 1.00 76.25 333 ARG A O 1
ATOM 2390 N N . ALA A 1 334 ? 6.853 10.988 -7.804 1.00 82.19 334 ALA A N 1
ATOM 2391 C CA . ALA A 1 334 ? 6.930 9.764 -7.022 1.00 82.19 334 ALA A CA 1
ATOM 2392 C C . ALA A 1 334 ? 6.847 10.077 -5.522 1.00 82.19 334 ALA A C 1
ATOM 2394 O O . ALA A 1 334 ? 7.445 11.048 -5.042 1.00 82.19 334 ALA A O 1
ATOM 2395 N N . SER A 1 335 ? 6.119 9.246 -4.788 1.00 89.38 335 SER A N 1
ATOM 2396 C CA . SER A 1 335 ? 6.279 9.111 -3.345 1.00 89.38 335 SER A CA 1
ATOM 2397 C C . SER A 1 335 ? 7.654 8.523 -3.012 1.00 89.38 335 SER A C 1
ATOM 2399 O O . SER A 1 335 ? 8.353 7.975 -3.868 1.00 89.38 335 SER A O 1
ATOM 2401 N N . ILE A 1 336 ? 8.054 8.639 -1.750 1.00 89.44 336 ILE A N 1
ATOM 2402 C CA . ILE A 1 336 ? 9.053 7.745 -1.168 1.00 89.44 336 ILE A CA 1
ATOM 2403 C C . ILE A 1 336 ? 8.316 6.627 -0.441 1.00 89.44 336 ILE A C 1
ATOM 2405 O O . ILE A 1 336 ? 7.447 6.909 0.384 1.00 89.44 336 ILE A O 1
ATOM 2409 N N . SER A 1 337 ? 8.675 5.384 -0.735 1.00 91.06 337 SER A N 1
ATOM 2410 C CA . SER A 1 337 ? 7.992 4.184 -0.253 1.00 91.06 337 SER A CA 1
ATOM 2411 C C . SER A 1 337 ? 8.987 3.297 0.494 1.00 91.06 337 SER A C 1
ATOM 2413 O O . SER A 1 337 ? 10.099 3.033 0.027 1.00 91.06 337 SER A O 1
ATOM 2415 N N . LEU A 1 338 ? 8.607 2.855 1.688 1.00 93.44 338 LEU A N 1
ATOM 2416 C CA . LEU A 1 338 ? 9.389 1.947 2.517 1.00 93.44 338 LEU A CA 1
ATOM 2417 C C . LEU A 1 338 ? 9.328 0.527 1.949 1.00 93.44 338 LEU A C 1
ATOM 2419 O O . LEU A 1 338 ? 8.243 0.020 1.660 1.00 93.44 338 LEU A O 1
ATOM 2423 N N . LEU A 1 339 ? 10.468 -0.152 1.857 1.00 90.69 339 LEU A N 1
ATOM 2424 C CA . LEU A 1 339 ? 10.509 -1.561 1.474 1.00 90.69 339 LEU A CA 1
ATOM 2425 C C . LEU A 1 339 ? 9.772 -2.425 2.504 1.00 90.69 339 LEU A C 1
ATOM 2427 O O . LEU A 1 339 ? 9.991 -2.305 3.709 1.00 90.69 339 LEU A O 1
ATOM 2431 N N . THR A 1 340 ? 8.970 -3.378 2.032 1.00 86.69 340 THR A N 1
ATOM 2432 C CA . THR A 1 340 ? 8.197 -4.299 2.891 1.00 86.69 340 THR A CA 1
ATOM 2433 C C . THR A 1 340 ? 9.063 -5.128 3.845 1.00 86.69 340 THR A C 1
ATOM 2435 O O . THR A 1 340 ? 8.615 -5.525 4.918 1.00 86.69 340 THR A O 1
ATOM 2438 N N . SER A 1 341 ? 10.340 -5.344 3.512 1.00 87.94 341 SER A N 1
ATOM 2439 C CA . SER A 1 341 ? 11.324 -5.991 4.390 1.00 87.94 341 SER A CA 1
ATOM 2440 C C . SER A 1 341 ? 11.767 -5.141 5.589 1.00 87.94 341 SER A C 1
ATOM 2442 O O . SER A 1 341 ? 12.521 -5.638 6.423 1.00 87.94 341 SER A O 1
ATOM 2444 N N . ALA A 1 342 ? 11.351 -3.875 5.653 1.00 92.56 342 ALA A N 1
ATOM 2445 C CA . ALA A 1 342 ? 11.764 -2.880 6.637 1.00 92.56 342 ALA A CA 1
ATOM 2446 C C . ALA A 1 342 ? 10.575 -2.256 7.394 1.00 92.56 342 ALA A C 1
ATOM 2448 O O . ALA A 1 342 ? 10.708 -1.156 7.924 1.00 92.56 342 ALA A O 1
ATOM 2449 N N . TYR A 1 343 ? 9.422 -2.940 7.443 1.00 92.62 343 TYR A N 1
ATOM 2450 C CA . TYR A 1 343 ? 8.204 -2.504 8.144 1.00 92.62 343 TYR A CA 1
ATOM 2451 C C . TYR A 1 343 ? 8.343 -2.606 9.675 1.00 92.62 343 TYR A C 1
ATOM 2453 O O . TYR A 1 343 ? 7.660 -3.380 10.346 1.00 92.62 343 TYR A O 1
ATOM 2461 N N . ASP A 1 344 ? 9.256 -1.819 10.233 1.00 93.12 344 ASP A N 1
ATOM 2462 C CA . ASP A 1 344 ? 9.426 -1.609 11.664 1.00 93.12 344 ASP A CA 1
ATOM 2463 C C . ASP A 1 344 ? 10.032 -0.222 11.929 1.00 93.12 344 ASP A C 1
ATOM 2465 O O . ASP A 1 344 ? 10.735 0.324 11.077 1.00 93.12 344 ASP A O 1
ATOM 2469 N N . SER A 1 345 ? 9.792 0.321 13.126 1.00 91.25 345 SER A N 1
ATOM 2470 C CA . SER A 1 345 ? 10.177 1.690 13.514 1.00 91.25 345 SER A CA 1
ATOM 2471 C C . SER A 1 345 ? 11.682 1.918 13.708 1.00 91.25 345 SER A C 1
ATOM 2473 O O . SER A 1 345 ? 12.083 2.921 14.291 1.00 91.25 345 SER A O 1
ATOM 2475 N N . VAL A 1 346 ? 12.529 0.931 13.406 1.00 93.12 346 VAL A N 1
ATOM 2476 C CA . VAL A 1 346 ? 13.991 1.070 13.445 1.00 93.12 346 VAL A CA 1
ATOM 2477 C C . VAL A 1 346 ? 14.549 0.988 12.033 1.00 93.12 346 VAL A C 1
ATOM 2479 O O . VAL A 1 346 ? 15.442 1.752 11.673 1.00 93.12 346 VAL A O 1
ATOM 2482 N N . SER A 1 347 ? 14.052 0.053 11.226 1.00 92.38 347 SER A N 1
ATOM 2483 C CA . SER A 1 347 ? 14.481 -0.108 9.840 1.00 92.38 347 SER A CA 1
ATOM 2484 C C . SER A 1 347 ? 13.973 1.027 8.949 1.00 92.38 347 SER A C 1
ATOM 2486 O O . SER A 1 347 ? 14.682 1.414 8.019 1.00 92.38 347 SER A O 1
ATOM 2488 N N . ASN A 1 348 ? 12.807 1.609 9.237 1.00 90.56 348 ASN A N 1
ATOM 2489 C CA . ASN A 1 348 ? 12.284 2.761 8.498 1.00 90.56 348 ASN A CA 1
ATOM 2490 C C . ASN A 1 348 ? 13.041 4.081 8.775 1.00 90.56 348 ASN A C 1
ATOM 2492 O O . ASN A 1 348 ? 12.909 5.026 8.002 1.00 90.56 348 ASN A O 1
ATOM 2496 N N . ASP A 1 349 ? 13.906 4.141 9.792 1.00 90.19 349 ASP A N 1
ATOM 2497 C CA . ASP A 1 349 ? 14.831 5.264 10.011 1.00 90.19 349 ASP A CA 1
ATOM 2498 C C . ASP A 1 349 ? 16.057 5.221 9.067 1.00 90.19 349 ASP A C 1
ATOM 2500 O O . ASP A 1 349 ? 16.799 6.205 8.949 1.00 90.19 349 ASP A O 1
ATOM 2504 N N . ASP A 1 350 ? 16.323 4.084 8.408 1.00 87.12 350 ASP A N 1
ATOM 2505 C CA . ASP A 1 350 ? 17.446 3.932 7.478 1.00 87.12 350 ASP A CA 1
ATOM 2506 C C . ASP A 1 350 ? 17.024 4.290 6.050 1.00 87.12 350 ASP A C 1
ATOM 2508 O O . ASP A 1 350 ? 16.243 3.587 5.410 1.00 87.12 350 ASP A O 1
ATOM 2512 N N . ALA A 1 351 ? 17.609 5.362 5.512 1.00 83.12 351 ALA A N 1
ATOM 2513 C CA . ALA A 1 351 ? 17.351 5.833 4.153 1.00 83.12 351 ALA A CA 1
ATOM 2514 C C . ALA A 1 351 ? 17.610 4.774 3.062 1.00 83.12 351 ALA A C 1
ATOM 2516 O O . ALA A 1 351 ? 17.070 4.907 1.968 1.00 83.12 351 ALA A O 1
ATOM 2517 N N . LEU A 1 352 ? 18.415 3.736 3.327 1.00 83.06 352 LEU A N 1
ATOM 2518 C CA . LEU A 1 352 ? 18.644 2.642 2.374 1.00 83.06 352 LEU A CA 1
ATOM 2519 C C . LEU A 1 352 ? 17.428 1.725 2.189 1.00 83.06 352 LEU A C 1
ATOM 2521 O O . LEU A 1 352 ? 17.372 1.005 1.194 1.00 83.06 352 LEU A O 1
ATOM 2525 N N . ASN A 1 353 ? 16.473 1.759 3.120 1.00 88.31 353 ASN A N 1
ATOM 2526 C CA . ASN A 1 353 ? 15.242 0.974 3.063 1.00 88.31 353 ASN A CA 1
ATOM 2527 C C . ASN A 1 353 ? 14.090 1.706 2.363 1.00 88.31 353 ASN A C 1
ATOM 2529 O O . ASN A 1 353 ? 12.990 1.164 2.282 1.00 88.31 353 ASN A O 1
ATOM 2533 N N . TRP A 1 354 ? 14.335 2.914 1.859 1.00 88.12 354 TRP A N 1
ATOM 2534 C CA . TRP A 1 354 ? 13.362 3.702 1.113 1.00 88.12 354 TRP A CA 1
ATOM 2535 C C . TRP A 1 354 ? 13.717 3.720 -0.372 1.00 88.12 354 TRP A C 1
ATOM 2537 O O . TRP A 1 354 ? 14.887 3.802 -0.760 1.00 88.12 354 TRP A O 1
ATOM 2547 N N . ILE A 1 355 ? 12.684 3.650 -1.200 1.00 85.75 355 ILE A N 1
ATOM 2548 C CA . ILE A 1 355 ? 12.754 3.721 -2.659 1.00 85.75 355 ILE A CA 1
ATOM 2549 C C . ILE A 1 355 ? 11.783 4.789 -3.166 1.00 85.75 355 ILE A C 1
ATOM 2551 O O . ILE A 1 355 ? 10.911 5.239 -2.428 1.00 85.75 355 ILE A O 1
ATOM 2555 N N . GLU A 1 356 ? 11.942 5.222 -4.413 1.00 85.31 356 GLU A N 1
ATOM 2556 C CA . GLU A 1 356 ? 10.906 6.016 -5.079 1.00 85.31 356 GLU A CA 1
ATOM 2557 C C . GLU A 1 356 ? 9.766 5.092 -5.518 1.00 85.31 356 GLU A C 1
ATOM 2559 O O . GLU A 1 356 ? 10.024 3.996 -6.024 1.00 85.31 356 GLU A O 1
ATOM 2564 N N . GLY A 1 357 ? 8.524 5.548 -5.350 1.00 87.06 357 GLY A N 1
ATOM 2565 C CA . GLY A 1 357 ? 7.339 4.857 -5.840 1.00 87.06 357 GLY A CA 1
ATOM 2566 C C . GLY A 1 357 ? 7.433 4.608 -7.346 1.00 87.06 357 GLY A C 1
ATOM 2567 O O . GLY A 1 357 ? 7.755 5.501 -8.136 1.00 87.06 357 GLY A O 1
ATOM 2568 N N . GLY A 1 358 ? 7.158 3.373 -7.746 1.00 84.81 358 GLY A N 1
ATOM 2569 C CA . GLY A 1 358 ? 7.172 2.891 -9.117 1.00 84.81 358 GLY A CA 1
ATOM 2570 C C . GLY A 1 358 ? 5.777 2.682 -9.697 1.00 84.81 358 GLY A C 1
ATOM 2571 O O . GLY A 1 358 ? 5.608 2.868 -10.899 1.00 84.81 358 GLY A O 1
ATOM 2572 N N . THR A 1 359 ? 4.768 2.351 -8.892 1.00 89.50 359 THR A N 1
ATOM 2573 C CA . THR A 1 359 ? 3.419 2.051 -9.399 1.00 89.50 359 THR A CA 1
ATOM 2574 C C . THR A 1 359 ? 2.671 3.325 -9.807 1.00 89.50 359 THR A C 1
ATOM 2576 O O . THR A 1 359 ? 2.516 4.208 -8.972 1.00 89.50 359 THR A O 1
ATOM 2579 N N . PRO A 1 360 ? 2.188 3.477 -11.058 1.00 85.50 360 PRO A N 1
ATOM 2580 C CA . PRO A 1 360 ? 1.384 4.635 -11.444 1.00 85.50 360 PRO A CA 1
ATOM 2581 C C . PRO A 1 360 ? 0.070 4.741 -10.656 1.00 85.50 360 PRO A C 1
ATOM 2583 O O . PRO A 1 360 ? -0.676 3.768 -10.563 1.00 85.50 360 PRO A O 1
ATOM 2586 N N . PHE A 1 361 ? -0.283 5.945 -10.204 1.00 85.06 361 PHE A N 1
ATOM 2587 C CA . PHE A 1 361 ? -1.604 6.252 -9.655 1.00 85.06 361 PHE A CA 1
ATOM 2588 C C . PHE A 1 361 ? -2.104 7.646 -10.072 1.00 85.06 361 PHE A C 1
ATOM 2590 O O . PHE A 1 361 ? -1.344 8.540 -10.466 1.00 85.06 361 PHE A O 1
ATOM 2597 N N . GLY A 1 362 ? -3.425 7.835 -9.990 1.00 77.94 362 GLY A N 1
ATOM 2598 C CA . GLY A 1 362 ? -4.084 9.091 -10.352 1.00 77.94 362 GLY A CA 1
ATOM 2599 C C . GLY A 1 362 ? -3.995 9.427 -11.846 1.00 77.94 362 GLY A C 1
ATOM 2600 O O . GLY A 1 362 ? -3.484 8.673 -12.671 1.00 77.94 362 GLY A O 1
ATOM 2601 N N . THR A 1 363 ? -4.505 10.596 -12.242 1.00 73.38 363 THR A N 1
ATOM 2602 C CA . THR A 1 363 ? -4.571 10.975 -13.673 1.00 73.38 363 THR A CA 1
ATOM 2603 C C . THR A 1 363 ? -3.395 11.833 -14.137 1.00 73.38 363 THR A C 1
ATOM 2605 O O . THR A 1 363 ? -3.435 12.415 -15.225 1.00 73.38 363 THR A O 1
ATOM 2608 N N . ARG A 1 364 ? -2.380 12.019 -13.287 1.00 73.88 364 ARG A N 1
ATOM 2609 C CA . ARG A 1 364 ? -1.264 12.944 -13.531 1.00 73.88 364 ARG A CA 1
ATOM 2610 C C . ARG A 1 364 ? 0.087 12.243 -13.599 1.00 73.88 364 ARG A C 1
ATOM 2612 O O . ARG A 1 364 ? 1.097 12.940 -13.597 1.00 73.88 364 ARG A O 1
ATOM 2619 N N . GLY A 1 365 ? 0.115 10.917 -13.728 1.00 74.50 365 GLY A N 1
ATOM 2620 C CA . GLY A 1 365 ? 1.361 10.151 -13.802 1.00 74.50 365 GLY A CA 1
ATOM 2621 C C . GLY A 1 365 ? 2.177 10.278 -12.520 1.00 74.50 365 GLY A C 1
ATOM 2622 O O . GLY A 1 365 ? 3.386 10.483 -12.587 1.00 74.50 365 GLY A O 1
ATOM 2623 N N . GLU A 1 366 ? 1.487 10.281 -11.380 1.00 81.69 366 GLU A N 1
ATOM 2624 C CA . GLU A 1 366 ? 2.118 10.131 -10.074 1.00 81.69 366 GLU A CA 1
ATOM 2625 C C . GLU A 1 366 ? 2.430 8.660 -9.842 1.00 81.69 366 GLU A C 1
ATOM 2627 O O . GLU A 1 366 ? 1.817 7.801 -10.478 1.00 81.69 366 GLU A O 1
ATOM 2632 N N . ARG A 1 367 ? 3.413 8.374 -8.993 1.00 86.50 367 ARG A N 1
ATOM 2633 C CA . ARG A 1 367 ? 3.841 7.014 -8.690 1.00 86.50 367 ARG A CA 1
ATOM 2634 C C . ARG A 1 367 ? 3.961 6.784 -7.191 1.00 86.50 367 ARG A C 1
ATOM 2636 O O . ARG A 1 367 ? 4.392 7.684 -6.475 1.00 86.50 367 ARG A O 1
ATOM 2643 N N . GLY A 1 368 ? 3.530 5.612 -6.748 1.00 90.44 368 GLY A N 1
ATOM 2644 C CA . GLY A 1 368 ? 3.333 5.244 -5.352 1.00 90.44 368 GLY A CA 1
ATOM 2645 C C . GLY A 1 368 ? 2.126 4.327 -5.177 1.00 90.44 368 GLY A C 1
ATOM 2646 O O . GLY A 1 368 ? 1.433 3.991 -6.140 1.00 90.44 368 GLY A O 1
ATOM 2647 N N . THR A 1 369 ? 1.854 3.952 -3.937 1.00 93.19 369 THR A N 1
ATOM 2648 C CA . THR A 1 369 ? 0.886 2.905 -3.578 1.00 93.19 369 THR A CA 1
ATOM 2649 C C . THR A 1 369 ? -0.043 3.327 -2.431 1.00 93.19 369 THR A C 1
ATOM 2651 O O . THR A 1 369 ? -0.263 2.539 -1.515 1.00 93.19 369 THR A O 1
ATOM 2654 N N . PRO A 1 370 ? -0.651 4.531 -2.475 1.00 93.31 370 PRO A N 1
ATOM 2655 C CA . PRO A 1 370 ? -1.428 5.054 -1.353 1.00 93.31 370 PRO A CA 1
ATOM 2656 C C . PRO A 1 370 ? -2.559 4.102 -0.941 1.00 93.31 370 PRO A C 1
ATOM 2658 O O . PRO A 1 370 ? -3.460 3.802 -1.729 1.00 93.31 370 PRO A O 1
ATOM 2661 N N . GLY A 1 371 ? -2.535 3.677 0.319 1.00 93.38 371 GLY A N 1
ATOM 2662 C CA . GLY A 1 371 ? -3.530 2.813 0.947 1.00 93.38 371 GLY A CA 1
ATOM 2663 C C . GLY A 1 371 ? -3.345 1.339 0.595 1.00 93.38 371 GLY A C 1
ATOM 2664 O O . GLY A 1 371 ? -4.302 0.566 0.653 1.00 93.38 371 GLY A O 1
ATOM 2665 N N . SER A 1 372 ? -2.157 0.945 0.140 1.00 93.50 372 SER A N 1
ATOM 2666 C CA . SER A 1 372 ? -1.846 -0.399 -0.345 1.00 93.50 372 SER A CA 1
ATOM 2667 C C . SER A 1 372 ? -0.418 -0.805 0.013 1.00 93.50 372 SER A C 1
ATOM 2669 O O . SER A 1 372 ? 0.366 -0.033 0.547 1.00 93.50 372 SER A O 1
ATOM 2671 N N . VAL A 1 373 ? -0.070 -2.064 -0.259 1.00 95.00 373 VAL A N 1
ATOM 2672 C CA . VAL A 1 373 ? 1.295 -2.552 -0.032 1.00 95.00 373 VAL A CA 1
ATOM 2673 C C . VAL A 1 373 ? 2.276 -1.785 -0.913 1.00 95.00 373 VAL A C 1
ATOM 2675 O O . VAL A 1 373 ? 2.085 -1.735 -2.128 1.00 95.00 373 VAL A O 1
ATOM 2678 N N . ASN A 1 374 ? 3.341 -1.270 -0.292 1.00 93.81 374 ASN A N 1
ATOM 2679 C CA . ASN A 1 374 ? 4.394 -0.541 -0.987 1.00 93.81 374 ASN A CA 1
ATOM 2680 C C . ASN A 1 374 ? 5.052 -1.327 -2.113 1.00 93.81 374 ASN A C 1
ATOM 2682 O O . ASN A 1 374 ? 5.210 -2.552 -2.048 1.00 93.81 374 ASN A O 1
ATOM 2686 N N . ASP A 1 375 ? 5.539 -0.568 -3.091 1.00 90.94 375 ASP A N 1
ATOM 2687 C CA . ASP A 1 375 ? 6.408 -1.072 -4.141 1.00 90.94 375 ASP A CA 1
ATOM 2688 C C . ASP A 1 375 ? 7.610 -1.849 -3.574 1.00 90.94 375 ASP A C 1
ATOM 2690 O O . ASP A 1 375 ? 8.129 -1.593 -2.482 1.00 90.94 375 ASP A O 1
ATOM 2694 N N . PHE A 1 376 ? 8.073 -2.825 -4.351 1.00 91.38 376 PHE A N 1
ATOM 2695 C CA . PHE A 1 376 ? 9.213 -3.671 -4.018 1.00 91.38 376 PHE A CA 1
ATOM 2696 C C . PHE A 1 376 ? 10.201 -3.722 -5.181 1.00 91.38 376 PHE A C 1
ATOM 2698 O O . PHE A 1 376 ? 9.845 -3.470 -6.334 1.00 91.38 376 PHE A O 1
ATOM 2705 N N . VAL A 1 377 ? 11.451 -4.069 -4.874 1.00 90.50 377 VAL A N 1
ATOM 2706 C CA . VAL A 1 377 ? 12.520 -4.187 -5.869 1.00 90.50 377 VAL A CA 1
ATOM 2707 C C . VAL A 1 377 ? 12.752 -5.652 -6.216 1.00 90.50 377 VAL A C 1
ATOM 2709 O O . VAL A 1 377 ? 13.002 -6.463 -5.329 1.00 90.50 377 VAL A O 1
ATOM 2712 N N . LEU A 1 378 ? 12.722 -5.969 -7.507 1.00 93.19 378 LEU A N 1
ATOM 2713 C CA . LEU A 1 378 ? 13.174 -7.236 -8.068 1.00 93.19 378 LEU A CA 1
ATOM 2714 C C . LEU A 1 378 ? 14.638 -7.117 -8.481 1.00 93.19 378 LEU A C 1
ATOM 2716 O O . LEU A 1 378 ? 15.019 -6.240 -9.261 1.00 93.19 378 LEU A O 1
ATOM 2720 N N . THR A 1 379 ? 15.473 -8.019 -7.980 1.00 93.94 379 THR A N 1
ATOM 2721 C CA . THR A 1 379 ? 16.848 -8.171 -8.455 1.00 93.94 379 THR A CA 1
ATOM 2722 C C . THR A 1 379 ? 16.890 -9.029 -9.712 1.00 93.94 379 THR A C 1
ATOM 2724 O O . THR A 1 379 ? 16.005 -9.846 -9.961 1.00 93.94 379 THR A O 1
ATOM 2727 N N . SER A 1 380 ? 17.969 -8.914 -10.487 1.00 93.94 380 SER A N 1
ATOM 2728 C CA . SER A 1 380 ? 18.171 -9.740 -11.681 1.00 93.94 380 SER A CA 1
ATOM 2729 C C . SER A 1 380 ? 18.049 -11.249 -11.408 1.00 93.94 380 SER A C 1
ATOM 2731 O O . SER A 1 380 ? 17.567 -11.976 -12.273 1.00 93.94 380 SER A O 1
ATOM 2733 N N . ALA A 1 381 ? 18.394 -11.726 -10.209 1.00 95.62 381 ALA A N 1
ATOM 2734 C CA . ALA A 1 381 ? 18.290 -13.139 -9.833 1.00 95.62 381 ALA A CA 1
ATOM 2735 C C . ALA A 1 381 ? 16.854 -13.635 -9.576 1.00 95.62 381 ALA A C 1
ATOM 2737 O O . ALA A 1 381 ? 16.637 -14.847 -9.514 1.00 95.62 381 ALA A O 1
ATOM 2738 N N . GLU A 1 382 ? 15.899 -12.719 -9.412 1.00 95.69 382 GLU A N 1
ATOM 2739 C CA . GLU A 1 382 ? 14.481 -13.007 -9.164 1.00 95.69 382 GLU A CA 1
ATOM 2740 C C . GLU A 1 382 ? 13.637 -12.927 -10.441 1.00 95.69 382 GLU A C 1
ATOM 2742 O O . GLU A 1 382 ? 12.497 -13.386 -10.441 1.00 95.69 382 GLU A O 1
ATOM 2747 N N . LEU A 1 383 ? 14.194 -12.377 -11.527 1.00 94.94 383 LEU A N 1
ATOM 2748 C CA . LEU A 1 383 ? 13.482 -12.201 -12.788 1.00 94.94 383 LEU A CA 1
ATOM 2749 C C . LEU A 1 383 ? 13.217 -13.534 -13.487 1.00 94.94 383 LEU A C 1
ATOM 2751 O O . LEU A 1 383 ? 14.073 -14.420 -13.583 1.00 94.94 383 LEU A O 1
ATOM 2755 N N . THR A 1 384 ? 12.025 -13.627 -14.055 1.00 92.94 384 THR A N 1
ATOM 2756 C CA . THR A 1 384 ? 11.512 -14.773 -14.789 1.00 92.94 384 THR A CA 1
ATOM 2757 C C . THR A 1 384 ? 11.081 -14.382 -16.202 1.00 92.94 384 THR A C 1
ATOM 2759 O O . THR A 1 384 ? 11.016 -13.209 -16.569 1.00 92.94 384 THR A O 1
ATOM 2762 N N . LEU A 1 385 ? 10.841 -15.394 -17.038 1.00 90.69 385 LEU A N 1
ATOM 2763 C CA . LEU A 1 385 ? 10.415 -15.213 -18.425 1.00 90.69 385 LEU A CA 1
ATOM 2764 C C . LEU A 1 385 ? 9.189 -14.288 -18.513 1.00 90.69 385 LEU A C 1
ATOM 2766 O O . LEU A 1 385 ? 8.139 -14.605 -17.956 1.00 90.69 385 LEU A O 1
ATOM 2770 N N . GLY A 1 386 ? 9.320 -13.202 -19.271 1.00 89.12 386 GLY A N 1
ATOM 2771 C CA . GLY A 1 386 ? 8.275 -12.212 -19.500 1.00 89.12 386 GLY A CA 1
ATOM 2772 C C . GLY A 1 386 ? 8.352 -10.975 -18.606 1.00 89.12 386 GLY A C 1
ATOM 2773 O O . GLY A 1 386 ? 7.810 -9.958 -19.021 1.00 89.12 386 GLY A O 1
ATOM 2774 N N . ASP A 1 387 ? 9.048 -11.000 -17.461 1.00 92.81 387 ASP A N 1
ATOM 2775 C CA . ASP A 1 387 ? 9.109 -9.845 -16.539 1.00 92.81 387 ASP A CA 1
ATOM 2776 C C . ASP A 1 387 ? 9.714 -8.595 -17.203 1.00 92.81 387 ASP A C 1
ATOM 2778 O O . ASP A 1 387 ? 9.315 -7.467 -16.916 1.00 92.81 387 ASP A O 1
ATOM 2782 N N . LEU A 1 388 ? 10.646 -8.802 -18.138 1.00 93.38 388 LEU A N 1
ATOM 2783 C CA . LEU A 1 388 ? 11.322 -7.760 -18.902 1.00 93.38 388 LEU A CA 1
ATOM 2784 C C . LEU A 1 388 ? 11.337 -8.142 -20.385 1.00 93.38 388 LEU A C 1
ATOM 2786 O O . LEU A 1 388 ? 11.935 -9.159 -20.738 1.00 93.38 388 LEU A O 1
ATOM 2790 N N . ILE A 1 389 ? 10.706 -7.330 -21.236 1.00 92.75 389 ILE A N 1
ATOM 2791 C CA . ILE A 1 389 ? 10.552 -7.602 -22.676 1.00 92.75 389 ILE A CA 1
ATOM 2792 C C . ILE A 1 389 ? 11.119 -6.478 -23.536 1.00 92.75 389 ILE A C 1
ATOM 2794 O O . ILE A 1 389 ? 11.183 -5.338 -23.087 1.00 92.75 389 ILE A O 1
ATOM 2798 N N . TYR A 1 390 ? 11.477 -6.764 -24.786 1.00 91.38 390 TYR A N 1
ATOM 2799 C CA . TYR A 1 390 ? 11.730 -5.715 -25.771 1.00 91.38 390 TYR A CA 1
ATOM 2800 C C . TYR A 1 390 ? 10.412 -5.038 -26.166 1.00 91.38 390 TYR A C 1
ATOM 2802 O O . TYR A 1 390 ? 9.468 -5.710 -26.580 1.00 91.38 390 TYR A O 1
ATOM 2810 N N . SER A 1 391 ? 10.360 -3.709 -26.095 1.00 89.88 391 SER A N 1
ATOM 2811 C CA . SER A 1 391 ? 9.197 -2.908 -26.511 1.00 89.88 391 SER A CA 1
ATOM 2812 C C . SER A 1 391 ? 9.452 -2.100 -27.773 1.00 89.88 391 SER A C 1
ATOM 2814 O O . SER A 1 391 ? 8.541 -1.957 -28.589 1.00 89.88 391 SER A O 1
ATOM 2816 N N . GLU A 1 392 ? 10.676 -1.616 -27.973 1.00 88.56 392 GLU A N 1
ATOM 2817 C CA . GLU A 1 392 ? 11.037 -0.820 -29.140 1.00 88.56 392 GLU A CA 1
ATOM 2818 C C . GLU A 1 392 ? 12.477 -1.091 -29.594 1.00 88.56 392 GLU A C 1
ATOM 2820 O O . GLU A 1 392 ? 13.382 -1.285 -28.783 1.00 88.56 392 GLU A O 1
ATOM 2825 N N . VAL A 1 393 ? 12.724 -1.119 -30.908 1.00 87.88 393 VAL A N 1
ATOM 2826 C CA . VAL A 1 393 ? 14.080 -1.303 -31.452 1.00 87.88 393 VAL A CA 1
ATOM 2827 C C . VAL A 1 393 ? 14.340 -0.408 -32.665 1.00 87.88 393 VAL A C 1
ATOM 2829 O O . VAL A 1 393 ? 13.683 -0.534 -33.701 1.00 87.88 393 VAL A O 1
ATOM 2832 N N . MET A 1 394 ? 15.382 0.428 -32.597 1.00 83.31 394 MET A N 1
ATOM 2833 C CA . MET A 1 394 ? 15.866 1.261 -33.705 1.00 83.31 394 MET A CA 1
ATOM 2834 C C . MET A 1 394 ? 17.161 0.698 -34.298 1.00 83.31 394 MET A C 1
ATOM 2836 O O . MET A 1 394 ? 18.260 0.930 -33.803 1.00 83.31 394 MET A O 1
ATOM 2840 N N . ILE A 1 395 ? 17.020 -0.015 -35.416 1.00 79.81 395 ILE A N 1
ATOM 2841 C CA . ILE A 1 395 ? 18.098 -0.815 -36.039 1.00 79.81 395 ILE A CA 1
ATOM 2842 C C . ILE A 1 395 ? 18.917 -0.020 -37.048 1.00 79.81 395 ILE A C 1
ATOM 2844 O O . ILE A 1 395 ? 20.089 -0.284 -37.290 1.00 79.81 395 ILE A O 1
ATOM 2848 N N . ASN A 1 396 ? 18.279 0.934 -37.714 1.00 76.06 396 ASN A N 1
ATOM 2849 C CA . ASN A 1 396 ? 18.877 1.647 -38.830 1.00 76.06 396 ASN A CA 1
ATOM 2850 C C . ASN A 1 396 ? 18.407 3.104 -38.871 1.00 76.06 396 ASN A C 1
ATOM 2852 O O . ASN A 1 396 ? 17.576 3.455 -39.718 1.00 76.06 396 ASN A O 1
ATOM 2856 N N . PRO A 1 397 ? 18.879 3.954 -37.947 1.00 78.69 397 PRO A N 1
ATOM 2857 C CA . PRO A 1 397 ? 18.478 5.345 -37.943 1.00 78.69 397 PRO A CA 1
ATOM 2858 C C . PRO A 1 397 ? 19.021 6.037 -39.201 1.00 78.69 397 PRO A C 1
ATOM 2860 O O . PRO A 1 397 ? 20.097 5.733 -39.730 1.00 78.69 397 PRO A O 1
ATOM 2863 N N . TYR A 1 398 ? 18.237 6.976 -39.704 1.00 74.31 398 TYR A N 1
ATOM 2864 C CA . TYR A 1 398 ? 18.618 7.922 -40.730 1.00 74.31 398 TYR A CA 1
ATOM 2865 C C . TYR A 1 398 ? 19.700 8.868 -40.196 1.00 74.31 398 TYR A C 1
ATOM 2867 O O . TYR A 1 398 ? 19.549 9.451 -39.126 1.00 74.31 398 TYR A O 1
ATOM 2875 N N . SER A 1 399 ? 20.765 9.066 -40.975 1.00 68.44 399 SER A N 1
ATOM 2876 C CA . SER A 1 399 ? 21.787 10.084 -40.716 1.00 68.44 399 SER A CA 1
ATOM 2877 C C . SER A 1 399 ? 22.003 10.925 -41.972 1.00 68.44 399 SER A C 1
ATOM 2879 O O . SER A 1 399 ? 22.424 10.424 -43.020 1.00 68.44 399 SER A O 1
ATOM 2881 N N . SER A 1 400 ? 21.743 12.230 -41.876 1.00 55.41 400 SER A N 1
ATOM 2882 C CA . SER A 1 400 ? 21.926 13.198 -42.969 1.00 55.41 400 SER A CA 1
ATOM 2883 C C . SER A 1 400 ? 23.385 13.390 -43.406 1.00 55.41 400 SER A C 1
ATOM 2885 O O . SER A 1 400 ? 23.650 13.946 -44.475 1.00 55.41 400 SER A O 1
ATOM 2887 N N . SER A 1 401 ? 24.344 12.916 -42.607 1.00 54.22 401 SER A N 1
ATOM 2888 C CA . SER A 1 401 ? 25.779 13.035 -42.876 1.00 54.22 401 SER A CA 1
ATOM 2889 C C . SER A 1 401 ? 26.302 12.047 -43.931 1.00 54.22 401 SER A C 1
ATOM 2891 O O . SER A 1 401 ? 27.438 12.192 -44.391 1.00 54.22 401 SER A O 1
ATOM 2893 N N . GLY A 1 402 ? 25.504 11.047 -44.333 1.00 48.38 402 GLY A N 1
ATOM 2894 C CA . GLY A 1 402 ? 25.954 9.972 -45.227 1.00 48.38 402 GLY A CA 1
ATOM 2895 C C . GLY A 1 402 ? 27.122 9.154 -44.657 1.00 48.38 402 GLY A C 1
ATOM 2896 O O . GLY A 1 402 ? 27.821 8.475 -45.412 1.00 48.38 402 GLY A O 1
ATOM 2897 N N . SER A 1 403 ? 27.366 9.263 -43.347 1.00 47.25 403 SER A N 1
ATOM 2898 C CA . SER A 1 403 ? 28.327 8.454 -42.606 1.00 47.25 403 SER A CA 1
ATOM 2899 C C . SER A 1 403 ? 27.935 6.982 -42.725 1.00 47.25 403 SER A C 1
ATOM 2901 O O . SER A 1 403 ? 26.784 6.624 -42.496 1.00 47.25 403 SER A O 1
ATOM 2903 N N . GLY A 1 404 ? 28.896 6.122 -43.070 1.00 49.78 404 GLY A N 1
ATOM 2904 C CA . GLY A 1 404 ? 28.720 4.666 -43.040 1.00 49.78 404 GLY A CA 1
ATOM 2905 C C . GLY A 1 404 ? 28.564 4.088 -41.628 1.00 49.78 404 GLY A C 1
ATOM 2906 O O . GLY A 1 404 ? 28.398 2.883 -41.508 1.00 49.78 404 GLY A O 1
ATOM 2907 N N . ASN A 1 405 ? 28.615 4.938 -40.596 1.00 54.66 405 ASN A N 1
ATOM 2908 C CA . ASN A 1 405 ? 28.360 4.600 -39.203 1.00 54.66 405 ASN A CA 1
ATOM 2909 C C . ASN A 1 405 ? 27.124 5.394 -38.768 1.00 54.66 405 ASN A C 1
ATOM 2911 O O . ASN A 1 405 ? 27.215 6.607 -38.572 1.00 54.66 405 ASN A O 1
ATOM 2915 N N . ASN A 1 406 ? 25.974 4.734 -38.684 1.00 62.44 406 ASN A N 1
ATOM 2916 C CA . ASN A 1 406 ? 24.711 5.315 -38.238 1.00 62.44 406 ASN A CA 1
ATOM 2917 C C . ASN A 1 406 ? 24.302 4.783 -36.860 1.00 62.44 406 ASN A C 1
ATOM 2919 O O . ASN A 1 406 ? 23.125 4.614 -36.580 1.00 62.44 406 ASN A O 1
ATOM 2923 N N . ASN A 1 407 ? 25.273 4.520 -35.995 1.00 66.38 407 ASN A N 1
ATOM 2924 C CA . ASN A 1 407 ? 25.030 3.950 -34.675 1.00 66.38 407 ASN A CA 1
ATOM 2925 C C . ASN A 1 407 ? 24.726 4.970 -33.570 1.00 66.38 407 ASN A C 1
ATOM 2927 O O . ASN A 1 407 ? 24.304 4.625 -32.474 1.00 66.38 407 ASN A O 1
ATOM 2931 N N . GLU A 1 408 ? 24.872 6.250 -33.888 1.00 67.88 408 GLU A N 1
ATOM 2932 C CA . GLU A 1 408 ? 24.618 7.404 -33.019 1.00 67.88 408 GLU A CA 1
ATOM 2933 C C . GLU A 1 408 ? 23.174 7.463 -32.468 1.00 67.88 408 GLU A C 1
ATOM 2935 O O . GLU A 1 408 ? 22.931 8.033 -31.411 1.00 67.88 408 GLU A O 1
ATOM 2940 N N . GLN A 1 409 ? 22.204 6.829 -33.139 1.00 73.81 409 GLN A N 1
ATOM 2941 C CA . GLN A 1 409 ? 20.790 6.821 -32.724 1.00 73.81 409 GLN A CA 1
ATOM 2942 C C . GLN A 1 409 ? 20.173 5.414 -32.700 1.00 73.81 409 GLN A C 1
ATOM 2944 O O . GLN A 1 409 ? 18.950 5.282 -32.723 1.00 73.81 409 GLN A O 1
ATOM 2949 N N . GLN A 1 410 ? 21.006 4.367 -32.689 1.00 81.50 410 GLN A N 1
ATOM 2950 C CA . GLN A 1 410 ? 20.541 2.998 -32.477 1.00 81.50 410 GLN A CA 1
ATOM 2951 C C . GLN A 1 410 ? 20.233 2.783 -30.996 1.00 81.50 410 GLN A C 1
ATOM 2953 O O . GLN A 1 410 ? 20.986 3.216 -30.116 1.00 81.50 410 GLN A O 1
ATOM 2958 N N . TYR A 1 411 ? 19.115 2.115 -30.735 1.00 85.25 411 TYR A N 1
ATOM 2959 C CA . TYR A 1 411 ? 18.712 1.744 -29.389 1.00 85.25 411 TYR A CA 1
ATOM 2960 C C . TYR A 1 411 ? 17.865 0.476 -29.396 1.00 85.25 411 TYR A C 1
ATOM 2962 O O . TYR A 1 411 ? 17.226 0.132 -30.396 1.00 85.25 411 TYR A O 1
ATOM 2970 N N . VAL A 1 412 ? 17.854 -0.182 -28.245 1.00 89.25 412 VAL A N 1
ATOM 2971 C CA . VAL A 1 412 ? 16.812 -1.127 -27.849 1.00 89.25 412 VAL A CA 1
ATOM 2972 C C . VAL A 1 412 ? 16.140 -0.581 -26.600 1.00 89.25 412 VAL A C 1
ATOM 2974 O O . VAL A 1 412 ? 16.785 0.045 -25.757 1.00 89.25 412 VAL A O 1
ATOM 2977 N N . GLU A 1 413 ? 14.848 -0.809 -26.493 1.00 90.81 413 GLU A N 1
ATOM 2978 C CA . GLU A 1 413 ? 14.027 -0.419 -25.364 1.00 90.81 413 GLU A CA 1
ATOM 2979 C C . GLU A 1 413 ? 13.461 -1.663 -24.701 1.00 90.81 413 GLU A C 1
ATOM 2981 O O . GLU A 1 413 ? 13.001 -2.587 -25.381 1.00 90.81 413 GLU A O 1
ATOM 2986 N N . LEU A 1 414 ? 13.524 -1.674 -23.374 1.00 93.06 414 LEU A N 1
ATOM 2987 C CA . LEU A 1 414 ? 12.900 -2.693 -22.556 1.00 93.06 414 LEU A CA 1
ATOM 2988 C C . LEU A 1 414 ? 11.676 -2.125 -21.847 1.00 93.06 414 LEU A C 1
ATOM 2990 O O . LEU A 1 414 ? 11.716 -0.994 -21.371 1.00 93.06 414 LEU A O 1
ATOM 2994 N N . TYR A 1 415 ? 10.648 -2.950 -21.706 1.00 91.50 415 TYR A N 1
ATOM 2995 C CA . TYR A 1 415 ? 9.452 -2.672 -20.927 1.00 91.50 415 TYR A CA 1
ATOM 2996 C C . TYR A 1 415 ? 9.334 -3.669 -19.779 1.00 91.50 415 TYR A C 1
ATOM 2998 O O . TYR A 1 415 ? 9.522 -4.877 -19.964 1.00 91.50 415 TYR A O 1
ATOM 3006 N N . ASN A 1 416 ? 9.024 -3.157 -18.593 1.00 92.88 416 ASN A N 1
ATOM 3007 C CA . ASN A 1 416 ? 8.778 -3.970 -17.411 1.00 92.88 416 ASN A CA 1
ATOM 3008 C C . ASN A 1 416 ? 7.301 -4.365 -17.341 1.00 92.88 416 ASN A C 1
ATOM 3010 O O . ASN A 1 416 ? 6.436 -3.518 -17.121 1.00 92.88 416 ASN A O 1
ATOM 3014 N N . THR A 1 417 ? 7.024 -5.659 -17.515 1.00 92.50 417 THR A N 1
ATOM 3015 C CA . THR A 1 417 ? 5.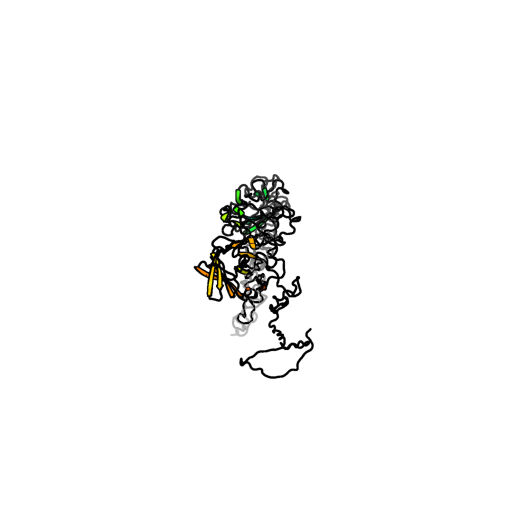663 -6.211 -17.399 1.00 92.50 417 THR A CA 1
ATOM 3016 C C . THR A 1 417 ? 5.343 -6.693 -15.983 1.00 92.50 417 THR A C 1
ATOM 3018 O O . THR A 1 417 ? 4.195 -7.038 -15.690 1.00 92.50 417 THR A O 1
ATOM 3021 N N . SER A 1 418 ? 6.357 -6.765 -15.117 1.00 92.88 418 SER A N 1
ATOM 3022 C CA . SER A 1 418 ? 6.201 -7.190 -13.733 1.00 92.88 418 SER A CA 1
ATOM 3023 C C . SER A 1 418 ? 5.569 -6.081 -12.889 1.00 92.88 418 SER A C 1
ATOM 3025 O O . SER A 1 418 ? 5.595 -4.901 -13.235 1.00 92.88 418 SER A O 1
ATOM 3027 N N . SER A 1 419 ? 5.032 -6.459 -11.732 1.00 90.88 419 SER A N 1
ATOM 3028 C CA . SER A 1 419 ? 4.497 -5.508 -10.755 1.00 90.88 419 SER A CA 1
ATOM 3029 C C . SER A 1 419 ? 5.565 -4.916 -9.827 1.00 90.88 419 SER A C 1
ATOM 3031 O O . SER A 1 419 ? 5.217 -4.175 -8.917 1.00 90.88 419 SER A O 1
ATOM 3033 N N . GLY A 1 420 ? 6.839 -5.293 -9.982 1.00 91.75 420 GLY A N 1
ATOM 3034 C CA . GLY A 1 420 ? 7.940 -4.822 -9.140 1.00 91.75 420 GLY A CA 1
ATOM 3035 C C . GLY A 1 420 ? 8.847 -3.846 -9.881 1.00 91.75 420 GLY A C 1
ATOM 3036 O O . GLY A 1 420 ? 8.930 -3.857 -11.108 1.00 91.75 420 GLY A O 1
ATOM 3037 N N . ILE A 1 421 ? 9.579 -3.019 -9.141 1.00 91.00 421 ILE A N 1
ATOM 3038 C CA . ILE A 1 421 ? 10.649 -2.194 -9.704 1.00 91.00 421 ILE A CA 1
ATOM 3039 C C . ILE A 1 421 ? 11.842 -3.102 -9.999 1.00 91.00 421 ILE A C 1
ATOM 3041 O O . ILE A 1 421 ? 12.416 -3.696 -9.091 1.00 91.00 421 ILE A O 1
ATOM 3045 N N . ILE A 1 422 ? 12.260 -3.208 -11.254 1.00 92.62 422 ILE A N 1
ATOM 3046 C CA . ILE A 1 422 ? 13.385 -4.064 -11.637 1.00 92.62 422 ILE A CA 1
ATOM 3047 C C . ILE A 1 422 ? 14.697 -3.297 -11.467 1.00 92.62 422 ILE A C 1
ATOM 3049 O O . ILE A 1 422 ? 14.904 -2.282 -12.127 1.00 92.62 422 ILE A O 1
ATOM 3053 N N . ASN A 1 423 ? 15.625 -3.808 -10.654 1.00 91.38 423 ASN A N 1
ATOM 3054 C CA . ASN A 1 423 ? 17.025 -3.395 -10.724 1.00 91.38 423 ASN A CA 1
ATOM 3055 C C . ASN A 1 423 ? 17.731 -4.177 -11.841 1.00 91.38 423 ASN A C 1
ATOM 3057 O O . ASN A 1 423 ? 17.978 -5.380 -11.732 1.00 91.38 423 ASN A O 1
ATOM 3061 N N . LEU A 1 424 ? 18.096 -3.468 -12.905 1.00 92.44 424 LEU A N 1
ATOM 3062 C CA . LEU A 1 424 ? 18.728 -4.014 -14.099 1.00 92.44 424 LEU A CA 1
ATOM 3063 C C . LEU A 1 424 ? 20.169 -4.489 -13.860 1.00 92.44 424 LEU A C 1
ATOM 3065 O O . LEU A 1 424 ? 20.732 -5.128 -14.741 1.00 92.44 424 LEU A O 1
ATOM 3069 N N . ASN A 1 425 ? 20.789 -4.224 -12.707 1.00 92.00 425 ASN A N 1
ATOM 3070 C CA . ASN A 1 425 ? 22.140 -4.699 -12.400 1.00 92.00 425 ASN A CA 1
ATOM 3071 C C . ASN A 1 425 ? 22.250 -6.233 -12.508 1.00 92.00 425 ASN A C 1
ATOM 3073 O O . ASN A 1 425 ? 21.572 -6.983 -11.803 1.00 92.00 425 ASN A O 1
ATOM 3077 N N . GLY A 1 426 ? 23.123 -6.708 -13.397 1.00 94.31 426 GLY A N 1
ATOM 3078 C CA . GLY A 1 426 ? 23.288 -8.122 -13.735 1.00 94.31 426 GLY A CA 1
ATOM 3079 C C . GLY A 1 426 ? 22.432 -8.613 -14.909 1.00 94.31 426 GLY A C 1
ATOM 3080 O O . GLY A 1 426 ? 22.707 -9.700 -15.419 1.00 94.31 426 GLY A O 1
ATOM 3081 N N . VAL A 1 427 ? 21.462 -7.825 -15.392 1.00 96.00 427 VAL A N 1
ATOM 3082 C CA . VAL A 1 427 ? 20.736 -8.119 -16.638 1.00 96.00 427 VAL A CA 1
ATOM 3083 C C . VAL A 1 427 ? 21.706 -8.059 -17.818 1.00 96.00 427 VAL A C 1
ATOM 3085 O O . VAL A 1 427 ? 22.585 -7.194 -17.902 1.00 96.00 427 VAL A O 1
ATOM 3088 N N . MET A 1 428 ? 21.556 -9.013 -18.733 1.00 95.06 428 MET A N 1
ATOM 3089 C CA . MET A 1 428 ? 22.392 -9.180 -19.913 1.00 95.06 428 MET A CA 1
ATOM 3090 C C . MET A 1 428 ? 21.577 -8.973 -21.189 1.00 95.06 428 MET A C 1
ATOM 3092 O O . MET A 1 428 ? 20.541 -9.606 -21.371 1.00 95.06 428 MET A O 1
ATOM 3096 N N . LEU A 1 429 ? 22.086 -8.144 -22.096 1.00 93.56 429 LEU A N 1
ATOM 3097 C CA . LEU A 1 429 ? 21.605 -8.021 -23.469 1.00 93.56 429 LEU A CA 1
ATOM 3098 C C . LEU A 1 429 ? 22.547 -8.795 -24.383 1.00 93.56 429 LEU A C 1
ATOM 3100 O O . LEU A 1 429 ? 23.747 -8.525 -24.400 1.00 93.56 429 LEU A O 1
ATOM 3104 N N . GLU A 1 430 ? 22.025 -9.752 -25.141 1.00 92.94 430 GLU A N 1
ATOM 3105 C CA . GLU A 1 430 ? 22.805 -10.548 -26.088 1.00 92.94 430 GLU A CA 1
ATOM 3106 C C . GLU A 1 430 ? 22.271 -10.374 -27.509 1.00 92.94 430 GLU A C 1
ATOM 3108 O O . GLU A 1 430 ? 21.068 -10.490 -27.733 1.00 92.94 430 GLU A O 1
ATOM 3113 N N . SER A 1 431 ? 23.161 -10.126 -28.472 1.00 90.69 431 SER A N 1
ATOM 3114 C CA . SER A 1 431 ? 22.850 -10.191 -29.900 1.00 90.69 431 SER A CA 1
ATOM 3115 C C . SER A 1 431 ? 23.568 -11.379 -30.535 1.00 90.69 431 SER A C 1
ATOM 3117 O O . SER A 1 431 ? 24.753 -11.623 -30.292 1.00 90.69 431 SER A O 1
ATOM 3119 N N . VAL A 1 432 ? 22.842 -12.140 -31.352 1.00 90.12 432 VAL A N 1
ATOM 3120 C CA . VAL A 1 432 ? 23.380 -13.228 -32.173 1.00 90.12 432 VAL A CA 1
ATOM 3121 C C . VAL A 1 432 ? 23.190 -12.863 -33.638 1.00 90.12 432 VAL A C 1
ATOM 3123 O O . VAL A 1 432 ? 22.066 -12.802 -34.136 1.00 90.12 432 VAL A O 1
ATOM 3126 N N . GLU A 1 433 ? 24.295 -12.613 -34.331 1.00 85.88 433 GLU A N 1
ATOM 3127 C CA . GLU A 1 433 ? 24.301 -12.269 -35.749 1.00 85.88 433 GLU A CA 1
ATOM 3128 C C . GLU A 1 433 ? 24.074 -13.505 -36.633 1.00 85.88 433 GLU A C 1
ATOM 3130 O O . GLU A 1 433 ? 24.343 -14.647 -36.253 1.00 85.88 433 GLU A O 1
ATOM 3135 N N . SER A 1 434 ? 23.637 -13.281 -37.875 1.00 81.06 434 SER A N 1
ATOM 3136 C CA . SER A 1 434 ? 23.391 -14.355 -38.855 1.00 81.06 434 SER A CA 1
ATOM 3137 C C . SER A 1 434 ? 24.588 -15.273 -39.156 1.00 81.06 434 SER A C 1
ATOM 3139 O O . SER A 1 434 ? 24.391 -16.386 -39.650 1.00 81.06 434 SER A O 1
ATOM 3141 N N . ASP A 1 435 ? 25.820 -14.834 -38.883 1.00 83.94 435 ASP A N 1
ATOM 3142 C CA . ASP A 1 435 ? 27.034 -15.641 -39.045 1.00 83.94 435 ASP A CA 1
ATOM 3143 C C . ASP A 1 435 ? 27.412 -16.451 -37.786 1.00 83.94 435 ASP A C 1
ATOM 3145 O O . ASP A 1 435 ? 28.376 -17.223 -37.810 1.00 83.94 435 ASP A O 1
ATOM 3149 N N . GLY A 1 436 ? 26.613 -16.330 -36.719 1.00 85.19 436 GLY A N 1
ATOM 3150 C CA . GLY A 1 436 ? 26.800 -16.982 -35.427 1.00 85.19 436 GLY A CA 1
ATOM 3151 C C . GLY A 1 436 ? 27.670 -16.198 -34.444 1.00 85.19 436 GLY A C 1
ATOM 3152 O O . GLY A 1 436 ? 27.979 -16.732 -33.378 1.00 85.19 436 GLY A O 1
ATOM 3153 N N . THR A 1 437 ? 28.091 -14.975 -34.777 1.00 89.06 437 THR A N 1
ATOM 3154 C CA . THR A 1 437 ? 28.770 -14.080 -33.833 1.00 89.06 437 THR A CA 1
ATOM 3155 C C . THR A 1 437 ? 27.819 -13.705 -32.701 1.00 89.06 437 THR A C 1
ATOM 3157 O O . THR A 1 437 ? 26.676 -13.334 -32.945 1.00 89.06 437 THR A O 1
ATOM 3160 N N . THR A 1 438 ? 28.291 -13.815 -31.458 1.00 90.56 438 THR A N 1
ATOM 3161 C CA . THR A 1 438 ? 27.524 -13.462 -30.258 1.00 90.56 438 THR A CA 1
ATOM 3162 C C . THR A 1 438 ? 28.211 -12.317 -29.531 1.00 90.56 438 THR A C 1
ATOM 3164 O O . THR A 1 438 ? 29.394 -12.431 -29.196 1.00 90.56 438 THR A O 1
ATOM 3167 N N . LEU A 1 439 ? 27.467 -11.246 -29.272 1.00 90.12 439 LEU A N 1
ATOM 3168 C CA . LEU A 1 439 ? 27.885 -10.114 -28.450 1.00 90.12 439 LEU A CA 1
ATOM 3169 C C . LEU A 1 439 ? 27.001 -10.072 -27.198 1.00 90.12 439 LEU A C 1
ATOM 3171 O O . LEU A 1 439 ? 25.796 -10.298 -27.295 1.00 90.12 439 LEU A O 1
ATOM 3175 N N . THR A 1 440 ? 27.588 -9.822 -26.028 1.00 91.06 440 THR A N 1
ATOM 3176 C CA . THR A 1 440 ? 26.841 -9.674 -24.769 1.00 91.06 440 THR A CA 1
ATOM 3177 C C . THR A 1 440 ? 27.273 -8.435 -23.985 1.00 91.06 440 THR A C 1
ATOM 3179 O O . THR A 1 440 ? 28.453 -8.280 -23.660 1.00 91.06 440 THR A O 1
ATOM 3182 N N . TYR A 1 441 ? 26.302 -7.597 -23.626 1.00 91.50 441 TYR A N 1
ATOM 3183 C CA . TYR A 1 441 ? 26.444 -6.485 -22.693 1.00 91.50 441 TYR A CA 1
ATOM 3184 C C . TYR A 1 441 ? 25.806 -6.860 -21.354 1.00 91.50 441 TYR A C 1
ATOM 3186 O O . TYR A 1 441 ? 24.694 -7.380 -21.322 1.00 91.50 441 TYR A O 1
ATOM 3194 N N . THR A 1 442 ? 26.494 -6.597 -20.243 1.00 92.44 442 THR A N 1
ATOM 3195 C CA . THR A 1 442 ? 25.965 -6.814 -18.889 1.00 92.44 442 THR A CA 1
ATOM 3196 C C . THR A 1 442 ? 25.888 -5.486 -18.164 1.00 92.44 442 THR A C 1
ATOM 3198 O O . THR A 1 442 ? 26.893 -4.784 -18.040 1.00 92.44 442 THR A O 1
ATOM 3201 N N . VAL A 1 443 ? 24.713 -5.165 -17.636 1.00 91.44 443 VAL A N 1
ATOM 3202 C CA . VAL A 1 443 ? 24.533 -3.997 -16.777 1.00 91.44 443 VAL A CA 1
ATOM 3203 C C . VAL A 1 443 ? 25.317 -4.216 -15.486 1.00 91.44 443 VAL A C 1
ATOM 3205 O O . VAL A 1 443 ? 25.102 -5.200 -14.784 1.00 91.44 443 VAL A O 1
ATOM 3208 N N . SER A 1 444 ? 26.250 -3.316 -15.174 1.00 90.00 444 SER A N 1
ATOM 3209 C CA . SER A 1 444 ? 27.171 -3.461 -14.034 1.00 90.00 444 SER A CA 1
ATOM 3210 C C . SER A 1 444 ? 26.946 -2.444 -12.912 1.00 90.00 444 SER A C 1
ATOM 3212 O O . SER A 1 444 ? 27.782 -2.315 -12.016 1.00 90.00 444 SER A O 1
ATOM 3214 N N . THR A 1 445 ? 25.889 -1.648 -13.015 1.00 85.56 445 THR A N 1
ATOM 3215 C CA . THR A 1 445 ? 25.521 -0.592 -12.068 1.00 85.56 445 THR A CA 1
ATOM 3216 C C . THR A 1 445 ? 24.039 -0.693 -11.770 1.00 85.56 445 THR A C 1
ATOM 3218 O O . THR A 1 445 ? 23.282 -1.125 -12.636 1.00 85.56 445 THR A O 1
ATOM 3221 N N . ASP A 1 446 ? 23.628 -0.257 -10.584 1.00 83.31 446 ASP A N 1
ATOM 3222 C CA . ASP A 1 446 ? 22.209 -0.179 -10.254 1.00 83.31 446 ASP A CA 1
ATOM 3223 C C . ASP A 1 446 ? 21.510 0.812 -11.189 1.00 83.31 446 ASP A C 1
ATOM 3225 O O . ASP A 1 446 ? 21.967 1.941 -11.387 1.00 83.31 446 ASP A O 1
ATOM 3229 N N . ALA A 1 447 ? 20.447 0.328 -11.820 1.00 84.00 447 ALA A N 1
ATOM 3230 C CA . ALA A 1 447 ? 19.588 1.073 -12.724 1.00 84.00 447 ALA A CA 1
ATOM 3231 C C . ALA A 1 447 ? 18.188 0.491 -12.570 1.00 84.00 447 ALA A C 1
ATOM 3233 O O . ALA A 1 447 ? 17.994 -0.703 -12.784 1.00 84.00 447 ALA A O 1
ATOM 3234 N N . PHE A 1 448 ? 17.238 1.313 -12.148 1.00 85.44 448 PHE A N 1
ATOM 3235 C CA . PHE A 1 448 ? 15.913 0.848 -11.766 1.00 85.44 448 PHE A CA 1
ATOM 3236 C C . PHE A 1 448 ? 14.903 1.131 -12.881 1.00 85.44 448 PHE A C 1
ATOM 3238 O O . PHE A 1 448 ? 14.977 2.163 -13.549 1.00 85.44 448 PHE A O 1
ATOM 3245 N N . LEU A 1 449 ? 13.964 0.210 -13.077 1.00 87.50 449 LEU A N 1
ATOM 3246 C CA . LEU A 1 449 ? 12.898 0.293 -14.068 1.00 87.50 449 LEU A CA 1
ATOM 3247 C C . LEU A 1 449 ? 11.549 0.012 -13.401 1.00 87.50 449 LEU A C 1
ATOM 3249 O O . LEU A 1 449 ? 11.332 -1.078 -12.873 1.00 87.50 449 LEU A O 1
ATOM 3253 N N . ALA A 1 450 ? 10.647 0.992 -13.421 1.00 87.25 450 ALA A N 1
ATOM 3254 C CA . ALA A 1 450 ? 9.351 0.896 -12.753 1.00 87.25 450 ALA A CA 1
ATOM 3255 C C . ALA A 1 450 ? 8.417 -0.084 -13.466 1.00 87.25 450 ALA A C 1
ATOM 3257 O O . ALA A 1 450 ? 8.603 -0.325 -14.661 1.00 87.25 450 ALA A O 1
ATOM 3258 N N . PRO A 1 451 ? 7.394 -0.602 -12.768 1.00 89.31 451 PRO A N 1
ATOM 3259 C CA . PRO A 1 451 ? 6.251 -1.234 -13.411 1.00 89.31 451 PRO A CA 1
ATOM 3260 C C . PRO A 1 451 ? 5.649 -0.325 -14.488 1.00 89.31 451 PRO A C 1
ATOM 3262 O O . PRO A 1 451 ? 5.521 0.894 -14.297 1.00 89.31 451 PRO A O 1
ATOM 3265 N N . ASP A 1 452 ? 5.288 -0.932 -15.618 1.00 86.81 452 ASP A N 1
ATOM 3266 C CA . ASP A 1 452 ? 4.687 -0.262 -16.774 1.00 86.81 452 ASP A CA 1
ATOM 3267 C C . ASP A 1 452 ? 5.509 0.912 -17.340 1.00 86.81 452 ASP A C 1
ATOM 3269 O O . ASP A 1 452 ? 4.966 1.835 -17.955 1.00 86.81 452 ASP A O 1
ATOM 3273 N N . ASP A 1 453 ? 6.825 0.897 -17.119 1.00 86.19 453 ASP A N 1
ATOM 3274 C CA . ASP A 1 453 ? 7.758 1.913 -17.600 1.00 86.19 453 ASP A CA 1
ATOM 3275 C C . ASP A 1 453 ? 8.781 1.315 -18.583 1.00 86.19 453 ASP A C 1
ATOM 3277 O O . ASP A 1 453 ? 8.922 0.092 -18.719 1.00 86.19 453 ASP A O 1
ATOM 3281 N N . TYR A 1 454 ? 9.487 2.204 -19.280 1.00 86.81 454 TYR A N 1
ATOM 3282 C CA . TYR A 1 454 ? 10.390 1.887 -20.383 1.00 86.81 454 TYR A CA 1
ATOM 3283 C C . TYR A 1 454 ? 11.835 2.265 -20.035 1.00 86.81 454 TYR A C 1
ATOM 3285 O O . TYR A 1 454 ? 12.098 3.300 -19.420 1.00 86.81 454 TYR A O 1
ATOM 3293 N N . PHE A 1 455 ? 12.799 1.443 -20.453 1.00 87.38 455 PHE A N 1
ATOM 3294 C CA . PHE A 1 455 ? 14.226 1.702 -20.252 1.00 87.38 455 PHE A CA 1
ATOM 3295 C C . PHE A 1 455 ? 15.000 1.602 -21.560 1.00 87.38 455 PHE A C 1
ATOM 3297 O O . PHE A 1 455 ? 14.956 0.582 -22.249 1.00 87.38 455 PHE A O 1
ATOM 3304 N N . LEU A 1 456 ? 15.777 2.639 -21.878 1.00 85.06 456 LEU A N 1
ATOM 3305 C CA . LEU A 1 456 ? 16.527 2.700 -23.129 1.00 85.06 456 LEU A CA 1
ATOM 3306 C C . LEU A 1 456 ? 17.981 2.272 -22.955 1.00 85.06 456 LEU A C 1
ATOM 3308 O O . LEU A 1 456 ? 18.732 2.808 -22.135 1.00 85.06 456 LEU A O 1
ATOM 3312 N N . PHE A 1 457 ? 18.414 1.389 -23.842 1.00 85.62 457 PHE A N 1
ATOM 3313 C CA . PHE A 1 457 ? 19.811 1.051 -24.051 1.00 85.62 457 PHE A CA 1
ATOM 3314 C C . PHE A 1 457 ? 20.257 1.639 -25.378 1.00 85.62 457 PHE A C 1
ATOM 3316 O O . PHE A 1 457 ? 19.766 1.257 -26.439 1.00 85.62 457 PHE A O 1
ATOM 3323 N N . VAL A 1 458 ? 21.193 2.580 -25.315 1.00 80.94 458 VAL A N 1
ATOM 3324 C CA . VAL A 1 458 ? 21.671 3.325 -26.483 1.00 80.94 458 VAL A CA 1
ATOM 3325 C C . VAL A 1 458 ? 23.118 2.965 -26.776 1.00 80.94 458 VAL A C 1
ATOM 3327 O O . VAL A 1 458 ? 23.919 2.771 -25.859 1.00 80.94 458 VAL A O 1
ATOM 3330 N N . GLU A 1 459 ? 23.479 2.902 -28.054 1.00 76.69 459 GLU A N 1
ATOM 3331 C CA . GLU A 1 459 ? 24.809 2.421 -28.426 1.00 76.69 459 GLU A CA 1
ATOM 3332 C C . GLU A 1 459 ? 25.930 3.383 -28.040 1.00 76.69 459 GLU A C 1
ATOM 3334 O O . GLU A 1 459 ? 26.913 2.979 -27.425 1.00 76.69 459 GLU A O 1
ATOM 3339 N N . ASN A 1 460 ? 25.807 4.658 -28.418 1.00 69.62 460 ASN A N 1
ATOM 3340 C CA . ASN A 1 460 ? 26.918 5.606 -28.341 1.00 69.62 460 ASN A CA 1
ATOM 3341 C C . ASN A 1 460 ? 26.618 6.800 -27.430 1.00 69.62 460 ASN A C 1
ATOM 3343 O O . ASN A 1 460 ? 27.344 7.035 -26.460 1.00 69.62 460 ASN A O 1
ATOM 3347 N N . SER A 1 461 ? 25.559 7.561 -27.722 1.00 66.25 461 SER A N 1
ATOM 3348 C CA . SER A 1 461 ? 25.194 8.724 -26.916 1.00 66.25 461 SER A CA 1
ATOM 3349 C C . SER A 1 461 ? 23.695 8.984 -26.888 1.00 66.25 461 SER A C 1
ATOM 3351 O O . SER A 1 461 ? 23.039 9.155 -27.908 1.00 66.25 461 SER A O 1
ATOM 3353 N N . SER A 1 462 ? 23.166 9.137 -25.678 1.00 61.06 462 SER A N 1
ATOM 3354 C CA . SER A 1 462 ? 21.794 9.574 -25.431 1.00 61.06 462 SER A CA 1
ATOM 3355 C C . SER A 1 462 ? 21.524 11.015 -25.882 1.00 61.06 462 SER A C 1
ATOM 3357 O O . SER A 1 462 ? 20.385 11.349 -26.208 1.00 61.06 462 SER A O 1
ATOM 3359 N N . ALA A 1 463 ? 22.553 11.869 -25.944 1.00 61.22 463 ALA A N 1
ATOM 3360 C CA . ALA A 1 463 ? 22.423 13.273 -26.343 1.00 61.22 463 ALA A CA 1
ATOM 3361 C C . ALA A 1 463 ? 21.936 13.443 -27.794 1.00 61.22 463 ALA A C 1
ATOM 3363 O O . ALA A 1 463 ? 21.449 14.512 -28.163 1.00 61.22 463 ALA A O 1
ATOM 3364 N N . GLU A 1 464 ? 22.050 12.391 -28.604 1.00 61.34 464 GLU A N 1
ATOM 3365 C CA . GLU A 1 464 ? 21.702 12.378 -30.024 1.00 61.34 464 GLU A CA 1
ATOM 3366 C C . GLU A 1 464 ? 20.246 11.941 -30.275 1.00 61.34 464 GLU A C 1
ATOM 3368 O O . GLU A 1 464 ? 19.717 12.206 -31.355 1.00 61.34 464 GLU A O 1
ATOM 3373 N N . LEU A 1 465 ? 19.560 11.374 -29.266 1.00 65.31 465 LEU A N 1
ATOM 3374 C CA . LEU A 1 465 ? 18.131 11.026 -29.335 1.00 65.31 465 LEU A CA 1
ATOM 3375 C C . LEU A 1 465 ? 17.191 12.221 -29.086 1.00 65.31 465 LEU A C 1
ATOM 3377 O O . LEU A 1 465 ? 16.007 12.140 -29.388 1.00 65.31 465 LEU A O 1
ATOM 3381 N N . GLY A 1 466 ? 17.703 13.353 -28.592 1.00 60.59 466 GLY A N 1
ATOM 3382 C CA . GLY A 1 466 ? 16.922 14.576 -28.372 1.00 60.59 466 GLY A CA 1
ATOM 3383 C C . GLY A 1 466 ? 16.487 14.814 -26.920 1.00 60.59 466 GLY A C 1
ATOM 3384 O O . GLY A 1 466 ? 16.652 13.973 -26.039 1.00 60.59 466 GLY A O 1
ATOM 3385 N N . VAL A 1 467 ? 15.959 16.019 -26.669 1.00 53.03 467 VAL A N 1
ATOM 3386 C CA . VAL A 1 467 ? 15.602 16.537 -25.327 1.00 53.03 467 VAL A CA 1
ATOM 3387 C C . VAL A 1 467 ? 14.249 16.047 -24.798 1.00 53.03 467 VAL A C 1
ATOM 3389 O O . VAL A 1 467 ? 13.909 16.349 -23.660 1.00 53.03 467 VAL A O 1
ATOM 3392 N N . SER A 1 468 ? 13.469 15.342 -25.621 1.00 54.97 468 SER A N 1
ATOM 3393 C CA . SER A 1 468 ? 12.137 14.833 -25.261 1.00 54.97 468 SER A CA 1
ATOM 3394 C C . SER A 1 468 ? 12.141 13.380 -24.788 1.00 54.97 468 SER A C 1
ATOM 3396 O O . SER A 1 468 ? 11.105 12.905 -24.359 1.00 54.97 468 SER A O 1
ATOM 3398 N N . VAL A 1 469 ? 13.285 12.698 -24.860 1.00 61.91 469 VAL A N 1
ATOM 3399 C CA . VAL A 1 469 ? 13.434 11.285 -24.485 1.00 61.91 469 VAL A CA 1
ATOM 3400 C C . VAL A 1 469 ? 13.632 11.168 -22.965 1.00 61.91 469 VAL A C 1
ATOM 3402 O O . VAL A 1 469 ? 14.307 12.014 -22.370 1.00 61.91 469 VAL A O 1
ATOM 3405 N N . VAL A 1 470 ? 13.087 10.122 -22.338 1.00 55.16 470 VAL A N 1
ATOM 3406 C CA . VAL A 1 470 ? 13.132 9.879 -20.877 1.00 55.16 470 VAL A CA 1
ATOM 3407 C C . VAL A 1 470 ? 14.566 9.765 -20.331 1.00 55.16 470 VAL A C 1
ATOM 3409 O O . VAL A 1 470 ? 15.482 9.362 -21.052 1.00 55.16 470 VAL A O 1
ATOM 3412 N N . ASP A 1 471 ? 14.794 10.173 -19.077 1.00 55.91 471 ASP A N 1
ATOM 3413 C CA . ASP A 1 471 ? 16.115 10.303 -18.422 1.00 55.91 471 ASP A CA 1
ATOM 3414 C C . ASP A 1 471 ? 16.609 9.016 -17.724 1.00 55.91 471 ASP A C 1
ATOM 3416 O O . ASP A 1 471 ? 17.314 9.073 -16.729 1.00 55.91 471 ASP A O 1
ATOM 3420 N N . ASN A 1 472 ? 16.270 7.836 -18.253 1.00 61.12 472 ASN A N 1
ATOM 3421 C CA . ASN A 1 472 ? 16.689 6.539 -17.703 1.00 61.12 472 ASN A CA 1
ATOM 3422 C C . ASN A 1 472 ? 17.359 5.701 -18.796 1.00 61.12 472 ASN A C 1
ATOM 3424 O O . ASN A 1 472 ? 16.722 4.881 -19.460 1.00 61.12 472 ASN A O 1
ATOM 3428 N N . ARG A 1 473 ? 18.644 5.977 -19.063 1.00 72.44 473 ARG A N 1
ATOM 3429 C CA . ARG A 1 473 ? 19.371 5.365 -20.189 1.00 72.44 473 ARG A CA 1
ATOM 3430 C C . ARG A 1 473 ? 20.705 4.783 -19.773 1.00 72.44 473 ARG A C 1
ATOM 3432 O O . ARG A 1 473 ? 21.486 5.430 -19.076 1.00 72.44 473 ARG A O 1
ATOM 3439 N N . LEU A 1 474 ? 21.014 3.613 -20.317 1.00 74.00 474 LEU A N 1
ATOM 3440 C CA . LEU A 1 474 ? 22.338 3.012 -20.232 1.00 74.00 474 LEU A CA 1
ATOM 3441 C C . LEU A 1 474 ? 23.015 3.019 -21.597 1.00 74.00 474 LEU A C 1
ATOM 3443 O O . LEU A 1 474 ? 22.391 2.813 -22.637 1.00 74.00 474 LEU A O 1
ATOM 3447 N N . VAL A 1 475 ? 24.319 3.278 -21.574 1.00 71.62 475 VAL A N 1
ATOM 3448 C CA . VAL A 1 475 ? 25.160 3.294 -22.767 1.00 71.62 475 VAL A CA 1
ATOM 3449 C C . VAL A 1 475 ? 25.992 2.014 -22.782 1.00 71.62 475 VAL A C 1
ATOM 3451 O O . VAL A 1 475 ? 26.821 1.820 -21.892 1.00 71.62 475 VAL A O 1
ATOM 3454 N N . TYR A 1 476 ? 25.818 1.170 -23.800 1.00 71.75 476 TYR A N 1
ATOM 3455 C CA . TYR A 1 476 ? 26.559 -0.094 -23.947 1.00 71.75 476 TYR A CA 1
ATOM 3456 C C . TYR A 1 476 ? 27.847 0.044 -24.789 1.00 71.75 476 TYR A C 1
ATOM 3458 O O . TYR A 1 476 ? 28.329 -0.925 -25.363 1.00 71.75 476 TYR A O 1
ATOM 3466 N N . ASN A 1 477 ? 28.412 1.261 -24.870 1.00 61.94 477 ASN A N 1
ATOM 3467 C CA . ASN A 1 477 ? 29.447 1.699 -25.824 1.00 61.94 477 ASN A CA 1
ATOM 3468 C C . ASN A 1 477 ? 30.811 0.990 -25.703 1.00 61.94 477 ASN A C 1
ATOM 3470 O O . ASN A 1 477 ? 31.828 1.566 -25.301 1.00 61.94 477 ASN A O 1
ATOM 3474 N N . GLN A 1 478 ? 30.841 -0.243 -26.184 1.00 54.72 478 GLN A N 1
ATOM 3475 C CA . GLN A 1 478 ? 31.799 -0.708 -27.168 1.00 54.72 478 GLN A CA 1
ATOM 3476 C C . GLN A 1 478 ? 30.957 -1.456 -28.211 1.00 54.72 478 GLN A C 1
ATOM 3478 O O . GLN A 1 478 ? 30.258 -2.391 -27.844 1.00 54.72 478 GLN A O 1
ATOM 3483 N N . VAL A 1 479 ? 31.065 -1.154 -29.509 1.00 54.44 479 VAL A N 1
ATOM 3484 C CA . VAL A 1 479 ? 30.421 -1.928 -30.612 1.00 54.44 479 VAL A CA 1
ATOM 3485 C C . VAL A 1 479 ? 30.779 -3.441 -30.570 1.00 54.44 479 VAL A C 1
ATOM 3487 O O . VAL A 1 479 ? 30.299 -4.249 -31.349 1.00 54.44 479 VAL A O 1
ATOM 3490 N N . THR A 1 480 ? 31.661 -3.852 -29.651 1.00 60.09 480 THR A N 1
ATOM 3491 C CA . THR A 1 480 ? 32.035 -5.235 -29.342 1.00 60.09 480 THR A CA 1
ATOM 3492 C C . THR A 1 480 ? 31.203 -5.908 -28.243 1.00 60.09 480 THR A C 1
ATOM 3494 O O . THR A 1 480 ? 31.456 -7.076 -27.964 1.00 60.09 480 THR A O 1
ATOM 3497 N N . GLU A 1 481 ? 30.307 -5.196 -27.557 1.00 65.81 481 GLU A N 1
ATOM 3498 C CA . GLU A 1 481 ? 29.550 -5.720 -26.408 1.00 65.81 481 GLU A CA 1
ATOM 3499 C C . GLU A 1 481 ? 28.103 -6.055 -26.770 1.00 65.81 481 GLU A C 1
ATOM 3501 O O . GLU A 1 481 ? 27.642 -7.123 -26.415 1.00 65.81 481 GLU A O 1
ATOM 3506 N N . PHE A 1 482 ? 27.388 -5.236 -27.534 1.00 76.56 482 PHE A N 1
ATOM 3507 C CA . PHE A 1 482 ? 26.051 -5.560 -28.049 1.00 76.56 482 PHE A CA 1
ATOM 3508 C C . PHE A 1 482 ? 25.805 -4.731 -29.309 1.00 76.56 482 PHE A C 1
ATOM 3510 O O . PHE A 1 482 ? 26.344 -3.631 -29.414 1.00 76.56 482 PHE A O 1
ATOM 3517 N N . ASN A 1 483 ? 25.025 -5.230 -30.270 1.00 75.88 483 ASN A N 1
ATOM 3518 C CA . ASN A 1 483 ? 24.637 -4.437 -31.434 1.00 75.88 483 ASN A CA 1
ATOM 3519 C C . ASN A 1 483 ? 23.235 -4.797 -31.952 1.00 75.88 483 ASN A C 1
ATOM 3521 O O . ASN A 1 483 ? 22.830 -5.958 -32.023 1.00 75.88 483 ASN A O 1
ATOM 3525 N N . ALA A 1 484 ? 22.488 -3.768 -32.352 1.00 69.06 484 ALA A N 1
ATOM 3526 C CA . ALA A 1 484 ? 21.228 -3.903 -33.075 1.00 69.06 484 ALA A CA 1
ATOM 3527 C C . ALA A 1 484 ? 21.415 -3.443 -34.534 1.00 69.06 484 ALA A C 1
ATOM 3529 O O . ALA A 1 484 ? 20.720 -2.552 -35.015 1.00 69.06 484 ALA A O 1
ATOM 3530 N N . GLU A 1 485 ? 22.434 -3.979 -35.214 1.00 72.19 485 GLU A N 1
ATOM 3531 C CA . GLU A 1 485 ? 22.877 -3.518 -36.537 1.00 72.19 485 GLU A CA 1
ATOM 3532 C C . GLU A 1 485 ? 22.023 -4.017 -37.717 1.00 72.19 485 GLU A C 1
ATOM 3534 O O . GLU A 1 485 ? 21.217 -4.944 -37.621 1.00 72.19 485 GLU A O 1
ATOM 3539 N N . GLN A 1 486 ? 22.233 -3.398 -38.886 1.00 68.44 486 GLN A N 1
ATOM 3540 C CA . GLN A 1 486 ? 21.645 -3.838 -40.151 1.00 68.44 486 GLN A CA 1
ATOM 3541 C C . GLN A 1 486 ? 22.024 -5.296 -40.449 1.00 68.44 486 GLN A C 1
ATOM 3543 O O . GLN A 1 486 ? 23.181 -5.616 -40.705 1.00 68.44 486 GLN A O 1
ATOM 3548 N N . GLY A 1 487 ? 21.035 -6.180 -40.501 1.00 69.94 487 GLY A N 1
ATOM 3549 C CA . GLY A 1 487 ? 21.264 -7.595 -40.765 1.00 69.94 487 GLY A CA 1
ATOM 3550 C C . GLY A 1 487 ? 20.095 -8.443 -40.300 1.00 69.94 487 GLY A C 1
ATOM 3551 O O . GLY A 1 487 ? 18.989 -7.938 -40.128 1.00 69.94 487 GLY A O 1
ATOM 3552 N N . SER A 1 488 ? 20.328 -9.744 -40.137 1.00 76.31 488 SER A N 1
ATOM 3553 C CA . SER A 1 488 ? 19.395 -10.628 -39.436 1.00 76.31 488 SER A CA 1
ATOM 3554 C C . SER A 1 488 ? 20.024 -11.035 -38.121 1.00 76.31 488 SER A C 1
ATOM 3556 O O . SER A 1 488 ? 21.003 -11.781 -38.147 1.00 76.31 488 SER A O 1
ATOM 3558 N N . ASN A 1 489 ? 19.460 -10.554 -37.018 1.00 82.25 489 ASN A N 1
ATOM 3559 C CA . ASN A 1 489 ? 19.969 -10.828 -35.682 1.00 82.25 489 ASN A CA 1
ATOM 3560 C C . ASN A 1 489 ? 18.844 -11.377 -34.805 1.00 82.25 489 ASN A C 1
ATOM 3562 O O . ASN A 1 489 ? 17.661 -11.115 -35.054 1.00 82.25 489 ASN A O 1
ATOM 3566 N N . ASP A 1 490 ? 19.244 -12.138 -33.796 1.00 86.81 490 ASP A N 1
ATOM 3567 C CA . ASP A 1 490 ? 18.388 -12.595 -32.710 1.00 86.81 490 ASP A CA 1
ATOM 3568 C C . ASP A 1 490 ? 18.868 -11.899 -31.431 1.00 86.81 490 ASP A C 1
ATOM 3570 O O . ASP A 1 490 ? 20.045 -11.988 -31.077 1.00 86.81 490 ASP A O 1
ATOM 3574 N N . LEU A 1 491 ? 17.983 -11.142 -30.792 1.00 90.00 491 LEU A N 1
ATOM 3575 C CA . LEU A 1 491 ? 18.238 -10.433 -29.545 1.00 90.00 491 LEU A CA 1
ATOM 3576 C C . LEU A 1 491 ? 17.686 -11.236 -28.377 1.00 90.00 491 LEU A C 1
ATOM 3578 O O . LEU A 1 491 ? 16.629 -11.848 -28.498 1.00 90.00 491 LEU A O 1
ATOM 3582 N N . TYR A 1 492 ? 18.370 -11.188 -27.242 1.00 92.62 492 TYR A N 1
ATOM 3583 C CA . TYR A 1 492 ? 17.930 -11.818 -26.008 1.00 92.62 492 TYR A CA 1
ATOM 3584 C C . TYR A 1 492 ? 18.164 -10.884 -24.829 1.00 92.62 492 TYR A C 1
ATOM 3586 O O . TYR A 1 492 ? 19.263 -10.345 -24.669 1.00 92.62 492 TYR A O 1
ATOM 3594 N N . VAL A 1 493 ? 17.174 -10.800 -23.947 1.00 94.62 493 VAL A N 1
ATOM 3595 C CA . VAL A 1 493 ? 17.363 -10.299 -22.586 1.00 94.62 493 VAL A CA 1
ATOM 3596 C C . VAL A 1 493 ? 17.511 -11.505 -21.671 1.00 94.62 493 VAL A C 1
ATOM 3598 O O . VAL A 1 493 ? 16.698 -12.430 -21.706 1.00 94.62 493 VAL A O 1
ATOM 3601 N N . LYS A 1 494 ? 18.575 -11.541 -20.873 1.00 95.81 494 LYS A N 1
ATOM 3602 C CA . LYS A 1 494 ? 18.917 -12.681 -20.018 1.00 95.81 494 LYS A CA 1
ATOM 3603 C C . LYS A 1 494 ? 19.299 -12.239 -18.616 1.00 95.81 494 LYS A C 1
ATOM 3605 O O . LYS A 1 494 ? 19.717 -11.107 -18.392 1.00 95.81 494 LYS A O 1
ATOM 3610 N N . THR A 1 495 ? 19.249 -13.184 -17.692 1.00 97.12 495 THR A N 1
ATOM 3611 C CA . THR A 1 495 ? 19.774 -13.038 -16.335 1.00 97.12 495 THR A CA 1
ATOM 3612 C C . THR A 1 495 ? 20.384 -14.353 -15.839 1.00 97.12 495 THR A C 1
ATOM 3614 O O . THR A 1 495 ? 20.351 -15.370 -16.540 1.00 97.12 495 THR A O 1
ATOM 3617 N N . ILE A 1 496 ? 20.972 -14.325 -14.646 1.00 96.06 496 ILE A N 1
ATOM 3618 C CA . ILE A 1 496 ? 21.389 -15.498 -13.884 1.00 96.06 496 ILE A CA 1
ATOM 3619 C C . ILE A 1 496 ? 20.509 -15.587 -12.636 1.00 96.06 496 ILE A C 1
ATOM 3621 O O . ILE A 1 496 ? 20.520 -14.660 -11.831 1.00 96.06 496 ILE A O 1
ATOM 3625 N N . ASP A 1 497 ? 19.774 -16.686 -12.472 1.00 93.25 497 ASP A N 1
ATOM 3626 C CA . ASP A 1 497 ? 18.926 -16.903 -11.295 1.00 93.25 497 ASP A CA 1
ATOM 3627 C C . ASP A 1 497 ? 19.739 -17.172 -10.012 1.00 93.25 497 ASP A C 1
ATOM 3629 O O . ASP A 1 497 ? 20.968 -17.317 -10.028 1.00 93.25 497 ASP A O 1
ATOM 3633 N N . GLY A 1 498 ? 19.045 -17.270 -8.874 1.00 89.38 498 GLY A N 1
ATOM 3634 C CA . GLY A 1 498 ? 19.661 -17.553 -7.571 1.00 89.38 498 GLY A CA 1
ATOM 3635 C C . GLY A 1 498 ? 20.437 -18.880 -7.485 1.00 89.38 498 GLY A C 1
ATOM 3636 O O . GLY A 1 498 ? 21.309 -19.018 -6.623 1.00 89.38 498 GLY A O 1
ATOM 3637 N N . ASP A 1 499 ? 20.177 -19.829 -8.390 1.00 92.62 499 ASP A N 1
ATOM 3638 C CA . ASP A 1 499 ? 20.878 -21.115 -8.486 1.00 92.62 499 ASP A CA 1
ATOM 3639 C C . ASP A 1 499 ? 22.081 -21.067 -9.453 1.00 92.62 499 ASP A C 1
ATOM 3641 O O . ASP A 1 499 ? 22.851 -22.032 -9.560 1.00 92.62 499 ASP A O 1
ATOM 3645 N N . GLY A 1 500 ? 22.293 -19.937 -10.132 1.00 92.50 500 GLY A N 1
ATOM 3646 C CA . GLY A 1 500 ? 23.378 -19.729 -11.084 1.00 92.50 500 GLY A CA 1
ATOM 3647 C C . GLY A 1 500 ? 23.060 -20.176 -12.514 1.00 92.50 500 GLY A C 1
ATOM 3648 O O . GLY A 1 500 ? 23.986 -20.287 -13.325 1.00 92.50 500 GLY A O 1
ATOM 3649 N N . ALA A 1 501 ? 21.798 -20.467 -12.840 1.00 93.94 501 ALA A N 1
ATOM 3650 C CA . ALA A 1 501 ? 21.377 -20.843 -14.183 1.00 93.94 501 ALA A CA 1
ATOM 3651 C C . ALA A 1 501 ? 21.012 -19.613 -15.024 1.00 93.94 501 ALA A C 1
ATOM 3653 O O . ALA A 1 501 ? 20.469 -18.628 -14.534 1.00 93.94 501 ALA A O 1
ATOM 3654 N N . THR A 1 502 ? 21.316 -19.669 -16.323 1.00 95.81 502 THR A N 1
ATOM 3655 C CA . THR A 1 502 ? 20.910 -18.619 -17.262 1.00 95.81 502 THR A CA 1
ATOM 3656 C C . THR A 1 502 ? 19.423 -18.724 -17.565 1.00 95.81 502 THR A C 1
ATOM 3658 O O . THR A 1 502 ? 18.966 -19.756 -18.059 1.00 95.81 502 THR A O 1
ATOM 3661 N N . VAL A 1 503 ? 18.704 -17.630 -17.341 1.00 94.44 503 VAL A N 1
ATOM 3662 C CA . VAL A 1 503 ? 17.287 -17.469 -17.673 1.00 94.44 503 VAL A CA 1
ATOM 3663 C C . VAL A 1 503 ? 17.174 -16.496 -18.843 1.00 94.44 503 VAL A C 1
ATOM 3665 O O . VAL A 1 503 ? 17.815 -15.446 -18.841 1.00 94.44 503 VAL A O 1
ATOM 3668 N N . ILE A 1 504 ? 16.390 -16.860 -19.858 1.00 93.50 504 ILE A N 1
ATOM 3669 C CA . ILE A 1 504 ? 15.984 -15.943 -20.931 1.00 93.50 504 ILE A CA 1
ATOM 3670 C C . ILE A 1 504 ? 14.706 -15.258 -20.452 1.00 93.50 504 ILE A C 1
ATOM 3672 O O . ILE A 1 504 ? 13.742 -15.946 -20.122 1.00 93.50 504 ILE A O 1
ATOM 3676 N N . LEU A 1 505 ? 14.739 -13.931 -20.374 1.00 92.94 505 LEU A N 1
ATOM 3677 C CA . LEU A 1 505 ? 13.611 -13.094 -19.967 1.00 92.94 505 LEU A CA 1
ATOM 3678 C C . LEU A 1 505 ? 12.731 -12.748 -21.168 1.00 92.94 505 LEU A C 1
ATOM 3680 O O . LEU A 1 505 ? 11.512 -12.802 -21.054 1.00 92.94 505 LEU A O 1
ATOM 3684 N N . ASP A 1 506 ? 13.355 -12.485 -22.318 1.00 92.62 506 ASP A N 1
ATOM 3685 C CA . ASP A 1 506 ? 12.686 -12.282 -23.603 1.00 92.62 506 ASP A CA 1
ATOM 3686 C C . ASP A 1 506 ? 13.650 -12.527 -24.775 1.00 92.62 506 ASP A C 1
ATOM 3688 O O . ASP A 1 506 ? 14.877 -12.510 -24.603 1.00 92.62 506 ASP A O 1
ATOM 3692 N N . ASP A 1 507 ? 13.097 -12.746 -25.966 1.00 89.69 507 ASP A N 1
ATOM 3693 C CA . ASP A 1 507 ? 13.839 -12.932 -27.212 1.00 89.69 507 ASP A CA 1
ATOM 3694 C C . ASP A 1 507 ? 13.139 -12.266 -28.404 1.00 89.69 507 ASP A C 1
ATOM 3696 O O . ASP A 1 507 ? 11.921 -12.310 -28.518 1.00 89.69 507 ASP A O 1
ATOM 3700 N N . LEU A 1 508 ? 13.908 -11.668 -29.319 1.00 86.44 508 LEU A N 1
ATOM 3701 C CA . LEU A 1 508 ? 13.382 -10.978 -30.500 1.00 86.44 508 LEU A CA 1
ATOM 3702 C C . LEU A 1 508 ? 14.254 -11.221 -31.737 1.00 86.44 508 LEU A C 1
ATOM 3704 O O . LEU A 1 508 ? 15.414 -10.817 -31.791 1.00 86.44 508 LEU A O 1
ATOM 3708 N N . SER A 1 509 ? 13.670 -11.790 -32.794 1.00 82.50 509 SER A N 1
ATOM 3709 C CA . SER A 1 509 ? 14.343 -12.015 -34.084 1.00 82.50 509 SER A CA 1
ATOM 3710 C C . SER A 1 509 ? 13.889 -11.035 -35.169 1.00 82.50 509 SER A C 1
ATOM 3712 O O . SER A 1 509 ? 12.711 -10.991 -35.524 1.00 82.50 509 SER A O 1
ATOM 3714 N N . TYR A 1 510 ? 14.822 -10.322 -35.809 1.00 76.62 510 TYR A N 1
ATOM 3715 C CA . TYR A 1 510 ? 14.516 -9.379 -36.901 1.00 76.62 510 TYR A CA 1
ATOM 3716 C C . TYR A 1 510 ? 15.402 -9.566 -38.143 1.00 76.62 510 TYR A C 1
ATOM 3718 O O . TYR A 1 510 ? 16.406 -10.285 -38.114 1.00 76.62 510 TYR A O 1
ATOM 3726 N N . THR A 1 511 ? 15.023 -8.907 -39.249 1.00 70.00 511 THR A N 1
ATOM 3727 C CA . THR A 1 511 ? 15.817 -8.790 -40.482 1.00 70.00 511 THR A CA 1
ATOM 3728 C C . THR A 1 511 ? 15.703 -7.396 -41.118 1.00 70.00 511 THR A C 1
ATOM 3730 O O . THR A 1 511 ? 14.621 -6.896 -41.403 1.00 70.00 511 THR A O 1
ATOM 3733 N N . PHE A 1 512 ? 16.834 -6.791 -41.471 1.00 66.56 512 PHE A N 1
ATOM 3734 C CA . PHE A 1 512 ? 16.898 -5.564 -42.265 1.00 66.56 512 PHE A CA 1
ATOM 3735 C C . PHE A 1 512 ? 17.010 -5.870 -43.779 1.00 66.56 512 PHE A C 1
ATOM 3737 O O . PHE A 1 512 ? 17.979 -6.499 -44.207 1.00 66.56 512 PHE A O 1
ATOM 3744 N N . GLY A 1 513 ? 16.050 -5.428 -44.614 1.00 56.16 513 GLY A N 1
ATOM 3745 C CA . GLY A 1 513 ? 16.132 -5.495 -46.092 1.00 56.16 513 GLY A CA 1
ATOM 3746 C C . GLY A 1 513 ? 14.883 -6.001 -46.852 1.00 56.16 513 GLY A C 1
ATOM 3747 O O . GLY A 1 513 ? 13.867 -6.355 -46.260 1.00 56.16 513 GLY A O 1
ATOM 3748 N N . ASN A 1 514 ? 14.956 -6.027 -48.199 1.00 48.12 514 ASN A N 1
ATOM 3749 C CA . ASN A 1 514 ? 13.880 -6.491 -49.103 1.00 48.12 514 ASN A CA 1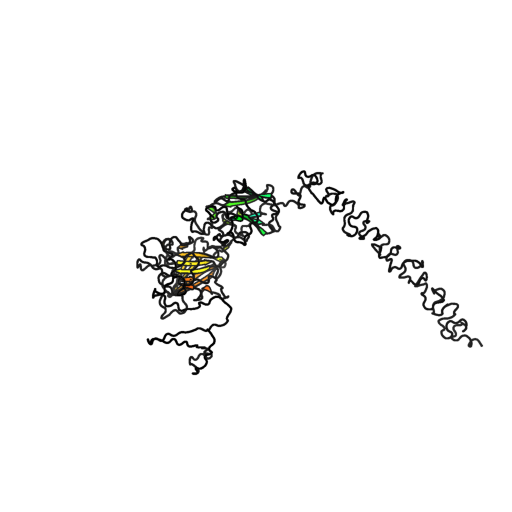
ATOM 3750 C C . ASN A 1 514 ? 13.832 -8.044 -49.170 1.00 48.12 514 ASN A C 1
ATOM 3752 O O . ASN A 1 514 ? 14.882 -8.666 -49.354 1.00 48.12 514 ASN A O 1
ATOM 3756 N N . PRO A 1 515 ? 12.659 -8.708 -49.061 1.00 46.72 515 PRO A N 1
ATOM 3757 C CA . PRO A 1 515 ? 12.562 -10.091 -48.584 1.00 46.72 515 PRO A CA 1
ATOM 3758 C C . PRO A 1 515 ? 12.718 -11.173 -49.657 1.00 46.72 515 PRO A C 1
ATOM 3760 O O . PRO A 1 515 ? 12.459 -12.340 -49.373 1.00 46.72 515 PRO A O 1
ATOM 3763 N N . THR A 1 516 ? 13.092 -10.843 -50.892 1.00 46.97 516 THR A N 1
ATOM 3764 C CA . THR A 1 516 ? 12.814 -11.725 -52.045 1.00 46.97 516 THR A CA 1
ATOM 3765 C C . THR A 1 516 ? 13.486 -13.104 -52.051 1.00 46.97 516 THR A C 1
ATOM 3767 O O . THR A 1 516 ? 13.188 -13.874 -52.961 1.00 46.97 516 THR A O 1
ATOM 3770 N N . THR A 1 517 ? 14.337 -13.490 -51.085 1.00 43.69 517 THR A N 1
ATOM 3771 C CA . THR A 1 517 ? 14.964 -14.827 -51.143 1.00 43.69 517 THR A CA 1
ATOM 3772 C C . THR A 1 517 ? 15.159 -15.652 -49.861 1.00 43.69 517 THR A C 1
ATOM 3774 O O . THR A 1 517 ? 15.430 -16.838 -50.045 1.00 43.69 517 THR A O 1
ATOM 3777 N N . VAL A 1 518 ? 15.025 -15.173 -48.603 1.00 40.62 518 VAL A N 1
ATOM 3778 C CA . VAL A 1 518 ? 15.455 -16.040 -47.460 1.00 40.62 518 VAL A CA 1
ATOM 3779 C C . VAL A 1 518 ? 14.701 -15.969 -46.111 1.00 40.62 518 VAL A C 1
ATOM 3781 O O . VAL A 1 518 ? 14.693 -16.979 -45.418 1.00 40.62 518 VAL A O 1
ATOM 3784 N N . ALA A 1 519 ? 14.029 -14.888 -45.700 1.00 47.44 519 ALA A N 1
ATOM 3785 C CA . ALA A 1 519 ? 13.549 -14.771 -44.305 1.00 47.44 519 ALA A CA 1
ATOM 3786 C C . ALA A 1 519 ? 12.015 -14.666 -44.172 1.00 47.44 519 ALA A C 1
ATOM 3788 O O . ALA A 1 519 ? 11.474 -13.597 -43.902 1.00 47.44 519 ALA A O 1
ATOM 3789 N N . LYS A 1 520 ? 11.288 -15.779 -44.349 1.00 47.88 520 LYS A N 1
ATOM 3790 C CA . LYS A 1 520 ? 9.905 -15.877 -43.842 1.00 47.88 520 LYS A CA 1
ATOM 3791 C C . LYS A 1 520 ? 9.977 -16.028 -42.314 1.00 47.88 520 LYS A C 1
ATOM 3793 O O . LYS A 1 520 ? 10.625 -16.964 -41.860 1.00 47.88 520 LYS A O 1
ATOM 3798 N N . GLY A 1 521 ? 9.339 -15.139 -41.546 1.00 53.97 521 GLY A N 1
ATOM 3799 C CA . GLY A 1 521 ? 9.274 -15.247 -40.076 1.00 53.97 521 GLY A CA 1
ATOM 3800 C C . GLY A 1 521 ? 10.083 -14.224 -39.260 1.00 53.97 521 GLY A C 1
ATOM 3801 O O . GLY A 1 521 ? 10.237 -14.437 -38.068 1.00 53.97 521 GLY A O 1
ATOM 3802 N N . ARG A 1 522 ? 10.618 -13.151 -39.865 1.00 58.72 522 ARG A N 1
ATOM 3803 C CA . ARG A 1 522 ? 11.370 -12.079 -39.173 1.00 58.72 522 ARG A CA 1
ATOM 3804 C C . ARG A 1 522 ? 10.815 -10.689 -39.530 1.00 58.72 522 ARG A C 1
ATOM 3806 O O . ARG A 1 522 ? 10.308 -10.505 -40.640 1.00 58.72 522 ARG A O 1
ATOM 3813 N N . TRP A 1 523 ? 10.921 -9.726 -38.613 1.00 54.72 523 TRP A N 1
ATOM 3814 C CA . TRP A 1 523 ? 10.444 -8.337 -38.765 1.00 54.72 523 TRP A CA 1
ATOM 3815 C C . TRP A 1 523 ? 11.255 -7.502 -39.776 1.00 54.72 523 TRP A C 1
ATOM 3817 O O . TRP A 1 523 ? 12.435 -7.797 -39.945 1.00 54.72 523 TRP A O 1
ATOM 3827 N N . LYS A 1 524 ? 10.640 -6.482 -40.426 1.00 62.00 524 LYS A N 1
ATOM 3828 C CA . LYS A 1 524 ? 11.253 -5.575 -41.444 1.00 62.00 524 LYS A CA 1
ATOM 3829 C C . LYS A 1 524 ? 11.238 -4.073 -41.061 1.00 62.00 524 LYS A C 1
ATOM 3831 O O . LYS A 1 524 ? 10.155 -3.537 -40.840 1.00 62.00 524 LYS A O 1
ATOM 3836 N N . SER A 1 525 ? 12.378 -3.367 -41.092 1.00 55.59 525 SER A N 1
ATOM 3837 C CA . SER A 1 525 ? 12.466 -1.929 -40.769 1.00 55.59 525 SER A CA 1
ATOM 3838 C C . SER A 1 525 ? 12.871 -1.108 -41.977 1.00 55.59 525 SER A C 1
ATOM 3840 O O . SER A 1 525 ? 13.750 -1.480 -42.760 1.00 55.59 525 SER A O 1
ATOM 3842 N N . ALA A 1 526 ? 12.216 0.043 -42.117 1.00 58.59 526 ALA A N 1
ATOM 3843 C CA . ALA A 1 526 ? 12.605 1.075 -43.062 1.00 58.59 526 ALA A CA 1
ATOM 3844 C C . ALA A 1 526 ? 13.743 1.929 -42.479 1.00 58.59 526 ALA A C 1
ATOM 3846 O O . ALA A 1 526 ? 13.941 2.001 -41.268 1.00 58.59 526 ALA A O 1
ATOM 3847 N N . LEU A 1 527 ? 14.500 2.598 -43.351 1.00 72.19 527 LEU A N 1
ATOM 3848 C CA . LEU A 1 527 ? 15.500 3.580 -42.932 1.00 72.19 527 LEU A CA 1
ATOM 3849 C C . LEU A 1 527 ? 14.843 4.667 -42.065 1.00 72.19 527 LEU A C 1
ATOM 3851 O O . LEU A 1 527 ? 13.919 5.340 -42.521 1.00 72.19 527 LEU A O 1
ATOM 3855 N N . GLY A 1 528 ? 15.358 4.845 -40.850 1.00 74.56 528 GLY A N 1
ATOM 3856 C CA . GLY A 1 528 ? 14.901 5.853 -39.899 1.00 74.56 528 GLY A CA 1
ATOM 3857 C C . GLY A 1 528 ? 13.567 5.565 -39.215 1.00 74.56 528 GLY A C 1
ATOM 3858 O O . GLY A 1 528 ? 12.907 6.501 -38.785 1.00 74.56 528 GLY A O 1
ATOM 3859 N N . ALA A 1 529 ? 13.136 4.309 -39.121 1.00 76.44 529 ALA A N 1
ATOM 3860 C CA . ALA A 1 529 ? 11.976 3.948 -38.309 1.00 76.44 529 ALA A CA 1
ATOM 3861 C C . ALA A 1 529 ? 12.305 2.782 -37.371 1.00 76.44 529 ALA A C 1
ATOM 3863 O O . ALA A 1 529 ? 12.911 1.794 -37.807 1.00 76.44 529 ALA A O 1
ATOM 3864 N N . SER A 1 530 ? 11.912 2.907 -36.106 1.00 80.81 530 SER A N 1
ATOM 3865 C CA . SER A 1 530 ? 11.963 1.833 -35.116 1.00 80.81 530 SER A CA 1
ATOM 3866 C C . SER A 1 530 ? 10.834 0.814 -35.322 1.00 80.81 530 SER A C 1
ATOM 3868 O O . SER A 1 530 ? 9.888 1.030 -36.090 1.00 80.81 530 SER A O 1
ATOM 3870 N N . TYR A 1 531 ? 10.968 -0.335 -34.661 1.00 81.25 531 TYR A N 1
ATOM 3871 C CA . TYR A 1 531 ? 9.883 -1.290 -34.451 1.00 81.25 531 TYR A CA 1
ATOM 3872 C C . TYR A 1 531 ? 9.288 -1.092 -33.076 1.00 81.25 531 TYR A C 1
ATOM 3874 O O . TYR A 1 531 ? 10.052 -1.078 -32.124 1.00 81.25 531 TYR A O 1
ATOM 3882 N N . GLU A 1 532 ? 7.967 -1.058 -32.985 1.00 82.56 532 GLU A N 1
ATOM 3883 C CA . GLU A 1 532 ? 7.221 -0.805 -31.756 1.00 82.56 532 GLU A CA 1
ATOM 3884 C C . GLU A 1 532 ? 6.247 -1.963 -31.491 1.00 82.56 532 GLU A C 1
ATOM 3886 O O . GLU A 1 532 ? 5.387 -2.283 -32.325 1.00 82.56 532 GLU A O 1
ATOM 3891 N N . LEU A 1 533 ? 6.372 -2.593 -30.325 1.00 83.50 533 LEU A N 1
ATOM 3892 C CA . LEU A 1 533 ? 5.480 -3.639 -29.834 1.00 83.50 533 LEU A CA 1
ATOM 3893 C C . LEU A 1 533 ? 4.121 -3.045 -29.426 1.00 83.50 533 LEU A C 1
ATOM 3895 O O . LEU A 1 533 ? 4.012 -2.165 -28.583 1.00 83.50 533 LEU A O 1
ATOM 3899 N N . GLN A 1 534 ? 3.049 -3.567 -29.999 1.00 80.56 534 GLN A N 1
ATOM 3900 C CA . GLN A 1 534 ? 1.666 -3.128 -29.794 1.00 80.56 534 GLN A CA 1
ATOM 3901 C C . GLN A 1 534 ? 0.940 -3.941 -28.721 1.00 80.56 534 GLN A C 1
ATOM 3903 O O . GLN A 1 534 ? -0.121 -3.544 -28.244 1.00 80.56 534 GLN A O 1
ATOM 3908 N N . ILE A 1 535 ? 1.485 -5.107 -28.368 1.00 74.88 535 ILE A N 1
ATOM 3909 C CA . ILE A 1 535 ? 0.949 -5.994 -27.338 1.00 74.88 535 ILE A CA 1
ATOM 3910 C C . ILE A 1 535 ? 2.030 -6.166 -26.275 1.00 74.88 535 ILE A C 1
ATOM 3912 O O . ILE A 1 535 ? 2.833 -7.088 -26.348 1.00 74.88 535 ILE A O 1
ATOM 3916 N N . LEU A 1 536 ? 2.023 -5.290 -25.271 1.00 71.44 536 LEU A N 1
ATOM 3917 C CA . LEU A 1 536 ? 2.990 -5.303 -24.163 1.00 71.44 536 LEU A CA 1
ATOM 3918 C C . LEU A 1 536 ? 2.809 -6.495 -23.198 1.00 71.44 536 LEU A C 1
ATOM 3920 O O . LEU A 1 536 ? 3.556 -6.643 -22.241 1.00 71.44 536 LEU A O 1
ATOM 3924 N N . ASN A 1 537 ? 1.821 -7.365 -23.435 1.00 69.00 537 ASN A N 1
ATOM 3925 C CA . ASN A 1 537 ? 1.566 -8.541 -22.609 1.00 69.00 537 ASN A CA 1
ATOM 3926 C C . ASN A 1 537 ? 2.196 -9.800 -23.227 1.00 69.00 537 ASN A C 1
ATOM 3928 O O . ASN A 1 537 ? 1.688 -10.338 -24.216 1.00 69.00 537 ASN A O 1
ATOM 3932 N N . TYR A 1 538 ? 3.248 -10.305 -22.577 1.00 65.25 538 TYR A N 1
ATOM 3933 C CA . TYR A 1 538 ? 3.968 -11.526 -22.955 1.00 65.25 538 TYR A CA 1
ATOM 3934 C C . TYR A 1 538 ? 3.061 -12.773 -23.068 1.00 65.25 538 TYR A C 1
ATOM 3936 O O . TYR A 1 538 ? 3.284 -13.635 -23.923 1.00 65.25 538 TYR A O 1
ATOM 3944 N N . LEU A 1 539 ? 2.007 -12.853 -22.243 1.00 64.81 539 LEU A N 1
ATOM 3945 C CA . LEU A 1 539 ? 1.080 -13.989 -22.133 1.00 64.81 539 LEU A CA 1
ATOM 3946 C C . LEU A 1 539 ? -0.285 -13.747 -22.795 1.00 64.81 539 LEU A C 1
ATOM 3948 O O . LEU A 1 539 ? -1.239 -14.496 -22.537 1.00 64.81 539 LEU A O 1
ATOM 3952 N N . ALA A 1 540 ? -0.423 -12.720 -23.639 1.00 57.56 540 ALA A N 1
ATOM 3953 C CA . ALA A 1 540 ? -1.688 -12.454 -24.316 1.00 57.56 540 ALA A CA 1
ATOM 3954 C C . ALA A 1 540 ? -2.200 -13.720 -25.041 1.00 57.56 540 ALA A C 1
ATOM 3956 O O . ALA A 1 540 ? -1.487 -14.369 -25.804 1.00 57.56 540 ALA A O 1
ATOM 3957 N N . ASN A 1 541 ? -3.458 -14.095 -24.782 1.00 53.62 541 ASN A N 1
ATOM 3958 C CA . ASN A 1 541 ? -4.122 -15.300 -25.307 1.00 53.62 541 ASN A CA 1
ATOM 3959 C C . ASN A 1 541 ? -3.561 -16.658 -24.835 1.00 53.62 541 ASN A C 1
ATOM 3961 O O . ASN A 1 541 ? -3.849 -17.682 -25.455 1.00 53.62 541 ASN A O 1
ATOM 3965 N N . GLY A 1 542 ? -2.796 -16.699 -23.739 1.00 54.62 542 GLY A N 1
ATOM 3966 C CA . GLY A 1 542 ? -2.278 -17.951 -23.173 1.00 54.62 542 GLY A CA 1
ATOM 3967 C C . GLY A 1 542 ? -1.160 -18.598 -23.998 1.00 54.62 542 GLY A C 1
ATOM 3968 O O . GLY A 1 542 ? -0.850 -19.771 -23.786 1.00 54.62 542 GLY A O 1
ATOM 3969 N N . SER A 1 543 ? -0.568 -17.853 -24.937 1.00 57.12 543 SER A N 1
ATOM 3970 C CA . SER A 1 543 ? 0.616 -18.269 -25.691 1.00 57.12 543 SER A CA 1
ATOM 3971 C C . SER A 1 543 ? 1.872 -17.747 -25.002 1.00 57.12 543 SER A C 1
ATOM 3973 O O . SER A 1 543 ? 1.982 -16.553 -24.748 1.00 57.12 543 SER A O 1
ATOM 3975 N N . THR A 1 544 ? 2.843 -18.622 -24.742 1.00 58.41 544 THR A N 1
ATOM 3976 C CA . THR A 1 544 ? 4.207 -18.217 -24.377 1.00 58.41 544 THR A CA 1
ATOM 3977 C C . THR A 1 544 ? 4.852 -17.573 -25.608 1.00 58.41 544 THR A C 1
ATOM 3979 O O . THR A 1 544 ? 5.059 -18.273 -26.602 1.00 58.41 544 THR A O 1
ATOM 3982 N N . GLY A 1 545 ? 5.093 -16.260 -25.586 1.00 60.28 545 GLY A N 1
ATOM 3983 C CA . GLY A 1 545 ? 5.655 -15.512 -26.719 1.00 60.28 545 GLY A CA 1
ATOM 3984 C C . GLY A 1 545 ? 4.614 -14.804 -27.589 1.00 60.28 545 GLY A C 1
ATOM 3985 O O . GLY A 1 545 ? 4.778 -14.727 -28.805 1.00 60.28 545 GLY A O 1
ATOM 3986 N N . ALA A 1 546 ? 3.516 -14.312 -27.006 1.00 61.97 546 ALA A N 1
ATOM 3987 C CA . ALA A 1 546 ? 2.543 -13.505 -27.747 1.00 61.97 546 ALA A CA 1
ATOM 3988 C C . ALA A 1 546 ? 3.154 -12.194 -28.281 1.00 61.97 546 ALA A C 1
ATOM 3990 O O . ALA A 1 546 ? 2.787 -11.742 -29.366 1.00 61.97 546 ALA A O 1
ATOM 3991 N N . ASN A 1 547 ? 4.135 -11.637 -27.563 1.00 66.25 547 ASN A N 1
ATOM 3992 C CA . ASN A 1 547 ? 4.972 -10.530 -28.024 1.00 66.25 547 ASN A CA 1
ATOM 3993 C C . ASN A 1 547 ? 5.881 -10.926 -29.201 1.00 66.25 547 ASN A C 1
ATOM 3995 O O . ASN A 1 547 ? 6.290 -10.054 -29.949 1.00 66.25 547 ASN A O 1
ATOM 3999 N N . ASN A 1 548 ? 6.135 -12.214 -29.448 1.00 67.38 548 ASN A N 1
ATOM 4000 C CA . ASN A 1 548 ? 6.956 -12.685 -30.571 1.00 67.38 548 ASN A CA 1
ATOM 4001 C C . ASN A 1 548 ? 6.130 -12.988 -31.836 1.00 67.38 548 ASN A C 1
ATOM 4003 O O . ASN A 1 548 ? 6.687 -13.371 -32.868 1.00 67.38 548 ASN A O 1
ATOM 4007 N N . ASP A 1 549 ? 4.802 -12.805 -31.797 1.00 65.69 549 ASP A N 1
ATOM 4008 C CA . ASP A 1 549 ? 3.948 -12.923 -32.984 1.00 65.69 549 ASP A CA 1
ATOM 4009 C C . ASP A 1 549 ? 4.210 -11.758 -33.946 1.00 65.69 549 ASP A C 1
ATOM 4011 O O . ASP A 1 549 ? 4.112 -10.596 -33.556 1.00 65.69 549 ASP A O 1
ATOM 4015 N N . LEU A 1 550 ? 4.424 -12.073 -35.232 1.00 62.06 550 LEU A N 1
ATOM 4016 C CA . LEU A 1 550 ? 4.552 -11.116 -36.342 1.00 62.06 550 LEU A CA 1
ATOM 4017 C C . LEU A 1 550 ? 3.389 -10.101 -36.489 1.00 62.06 550 LEU A C 1
ATOM 4019 O O . LEU A 1 550 ? 3.457 -9.184 -37.303 1.00 62.06 550 LEU A O 1
ATOM 4023 N N . ARG A 1 551 ? 2.306 -10.245 -35.730 1.00 61.59 551 ARG A N 1
ATOM 4024 C CA . ARG A 1 551 ? 1.174 -9.308 -35.673 1.00 61.59 551 ARG A CA 1
ATOM 4025 C C . ARG A 1 551 ? 1.212 -8.368 -34.471 1.00 61.59 551 ARG A C 1
ATOM 4027 O O . ARG A 1 551 ? 0.430 -7.424 -34.428 1.00 61.59 551 ARG A O 1
ATOM 4034 N N . ALA A 1 552 ? 2.082 -8.633 -33.502 1.00 67.31 552 ALA A N 1
ATOM 4035 C CA . ALA A 1 552 ? 2.184 -7.862 -32.275 1.00 67.31 552 ALA A CA 1
ATOM 4036 C C . ALA A 1 552 ? 3.033 -6.594 -32.424 1.00 67.31 552 ALA A C 1
ATOM 4038 O O . ALA A 1 552 ? 2.970 -5.766 -31.534 1.00 67.31 552 ALA A O 1
ATOM 4039 N N . TRP A 1 553 ? 3.785 -6.400 -33.513 1.00 75.19 553 TRP A N 1
ATOM 4040 C CA . TRP A 1 553 ? 4.646 -5.229 -33.723 1.00 75.19 553 TRP A CA 1
ATOM 4041 C C . TRP A 1 553 ? 4.302 -4.486 -35.007 1.00 75.19 553 TRP A C 1
ATOM 4043 O O . TRP A 1 553 ? 3.833 -5.067 -35.990 1.00 75.19 553 TRP A O 1
ATOM 4053 N N . CYS A 1 554 ? 4.629 -3.199 -35.030 1.00 74.31 554 CYS A N 1
ATOM 4054 C CA . CYS A 1 554 ? 4.599 -2.387 -36.235 1.00 74.31 554 CYS A CA 1
ATOM 4055 C C . CYS A 1 554 ? 5.855 -1.536 -36.388 1.00 74.31 554 CYS A C 1
ATOM 4057 O O . CYS A 1 554 ? 6.642 -1.374 -35.465 1.00 74.31 554 CYS A O 1
ATOM 4059 N N . VAL A 1 555 ? 6.029 -0.975 -37.581 1.00 73.94 555 VAL A N 1
ATOM 4060 C CA . VAL A 1 555 ? 7.032 0.064 -37.818 1.00 73.94 555 VAL A CA 1
ATOM 4061 C C . VAL A 1 555 ? 6.460 1.400 -37.355 1.00 73.94 555 VAL A C 1
ATOM 4063 O O . VAL A 1 555 ? 5.316 1.715 -37.705 1.00 73.94 555 VAL A O 1
ATOM 4066 N N . ALA A 1 556 ? 7.260 2.171 -36.620 1.00 71.75 556 ALA A N 1
ATOM 4067 C CA . ALA A 1 556 ? 6.883 3.475 -36.095 1.00 71.75 556 ALA A CA 1
ATOM 4068 C C . ALA A 1 556 ? 6.272 4.380 -37.171 1.00 71.75 556 ALA A C 1
ATOM 4070 O O . ALA A 1 556 ? 6.740 4.472 -38.317 1.00 71.75 556 ALA A O 1
ATOM 4071 N N . GLY A 1 557 ? 5.190 5.053 -36.791 1.00 59.97 557 GLY A N 1
ATOM 4072 C CA . GLY A 1 557 ? 4.382 5.835 -37.707 1.00 59.97 557 GLY A CA 1
ATOM 4073 C C . GLY A 1 557 ? 4.991 7.140 -38.195 1.00 59.97 557 GLY A C 1
ATOM 4074 O O . GLY A 1 557 ? 5.988 7.621 -37.674 1.00 59.97 557 GLY A O 1
ATOM 4075 N N . ALA A 1 558 ? 4.343 7.806 -39.161 1.00 50.97 558 ALA A N 1
ATOM 4076 C CA . ALA A 1 558 ? 4.721 9.156 -39.618 1.00 50.97 558 ALA A CA 1
ATOM 4077 C C . ALA A 1 558 ? 4.486 10.280 -38.570 1.00 50.97 558 ALA A C 1
ATOM 4079 O O . ALA A 1 558 ? 4.381 11.452 -38.937 1.00 50.97 558 ALA A O 1
ATOM 4080 N N . GLY A 1 559 ? 4.380 9.919 -37.286 1.00 49.12 559 GLY A N 1
ATOM 4081 C CA . GLY A 1 559 ? 4.306 10.818 -36.140 1.00 49.12 559 GLY A CA 1
ATOM 4082 C C . GLY A 1 559 ? 5.624 11.553 -35.892 1.00 49.12 559 GLY A C 1
ATOM 4083 O O . GLY A 1 559 ? 6.654 11.233 -36.479 1.00 49.12 559 GLY A O 1
ATOM 4084 N N . VAL A 1 560 ? 5.549 12.614 -35.087 1.00 51.41 560 VAL A N 1
ATOM 4085 C CA . VAL A 1 560 ? 6.579 13.650 -34.915 1.00 51.41 560 VAL A CA 1
ATOM 4086 C C . VAL A 1 560 ? 7.970 13.035 -34.670 1.00 51.41 560 VAL A C 1
ATOM 4088 O O . VAL A 1 560 ? 8.105 12.248 -33.742 1.00 51.41 560 VAL A O 1
ATOM 4091 N N . PRO A 1 561 ? 9.008 13.389 -35.454 1.00 60.62 561 PRO A N 1
ATOM 4092 C CA . PRO A 1 561 ? 10.355 12.868 -35.236 1.00 60.62 561 PRO A CA 1
ATOM 4093 C C . PRO A 1 561 ? 10.843 13.189 -33.818 1.00 60.62 561 PRO A C 1
ATOM 4095 O O . PRO A 1 561 ? 10.808 14.353 -33.404 1.00 60.62 561 PRO A O 1
ATOM 4098 N N . TYR A 1 562 ? 11.330 12.176 -33.095 1.00 62.75 562 TYR A N 1
ATOM 4099 C CA . TYR A 1 562 ? 11.835 12.334 -31.723 1.00 62.75 562 TYR A CA 1
ATOM 4100 C C . TYR A 1 562 ? 13.158 13.129 -31.676 1.00 62.75 562 TYR A C 1
ATOM 4102 O O . TYR A 1 562 ? 13.484 13.767 -30.676 1.00 62.75 562 TYR A O 1
ATOM 4110 N N . SER A 1 563 ? 13.865 13.227 -32.809 1.00 54.47 563 SER A N 1
ATOM 4111 C CA . SER A 1 563 ? 15.031 14.098 -32.999 1.00 54.47 563 SER A CA 1
ATOM 4112 C C . SER A 1 563 ? 14.633 15.427 -33.662 1.00 54.47 563 SER A C 1
ATOM 4114 O O . SER A 1 563 ? 14.705 15.584 -34.883 1.00 54.47 563 SER A O 1
ATOM 4116 N N . SER A 1 564 ? 14.160 16.410 -32.882 1.00 47.59 564 SER A N 1
ATOM 4117 C CA . SER A 1 564 ? 13.687 17.690 -33.451 1.00 47.59 564 SER A CA 1
ATOM 4118 C C . SER A 1 564 ? 14.587 18.911 -33.216 1.00 47.59 564 SER A C 1
ATOM 4120 O O . SER A 1 564 ? 14.345 19.955 -33.829 1.00 47.59 564 SER A O 1
ATOM 4122 N N . THR A 1 565 ? 15.677 18.832 -32.438 1.00 43.50 565 THR A N 1
ATOM 4123 C CA . THR A 1 565 ? 16.507 20.027 -32.178 1.00 43.50 565 THR A CA 1
ATOM 4124 C C . THR A 1 565 ? 18.023 19.790 -32.082 1.00 43.50 565 THR A C 1
ATOM 4126 O O . THR A 1 565 ? 18.557 19.502 -31.019 1.00 43.50 565 THR A O 1
ATOM 4129 N N . TYR A 1 566 ? 18.704 20.171 -33.175 1.00 42.25 566 TYR A N 1
ATOM 4130 C CA . TYR A 1 566 ? 19.876 21.071 -33.199 1.00 42.25 566 TYR A CA 1
ATOM 4131 C C . TYR A 1 566 ? 21.322 20.530 -33.283 1.00 42.25 566 TYR A C 1
ATOM 4133 O O . TYR A 1 566 ? 22.172 20.975 -32.523 1.00 42.25 566 TYR A O 1
ATOM 4141 N N . ILE A 1 567 ? 21.671 19.820 -34.368 1.00 39.25 567 ILE A N 1
ATOM 4142 C CA . ILE A 1 567 ? 22.881 20.131 -35.166 1.00 39.25 567 ILE A CA 1
ATOM 4143 C C . ILE A 1 567 ? 22.515 20.001 -36.664 1.00 39.25 567 ILE A C 1
ATOM 4145 O O . ILE A 1 567 ? 22.325 18.914 -37.179 1.00 39.25 567 ILE A O 1
ATOM 4149 N N . ASN A 1 568 ? 22.392 21.123 -37.386 1.00 38.59 568 ASN A N 1
ATOM 4150 C CA . ASN A 1 568 ? 22.240 21.203 -38.859 1.00 38.59 568 ASN A CA 1
ATOM 4151 C C . ASN A 1 568 ? 20.912 20.789 -39.544 1.00 38.59 568 ASN A C 1
ATOM 4153 O O . ASN A 1 568 ? 20.930 20.523 -40.740 1.00 38.59 568 ASN A O 1
ATOM 4157 N N . GLY A 1 569 ? 19.748 20.846 -38.886 1.00 42.06 569 GLY A N 1
ATOM 4158 C CA . GLY A 1 569 ? 18.447 20.974 -39.582 1.00 42.06 569 GLY A CA 1
ATOM 4159 C C . GLY A 1 569 ? 18.104 19.921 -40.655 1.00 42.06 569 GLY A C 1
ATOM 4160 O O . GLY A 1 569 ? 17.376 20.255 -41.589 1.00 42.06 569 GLY A O 1
ATOM 4161 N N . ALA A 1 570 ? 18.634 18.695 -40.551 1.00 41.91 570 ALA A N 1
ATOM 4162 C CA . ALA A 1 570 ? 18.502 17.662 -41.585 1.00 41.91 570 ALA A CA 1
ATOM 4163 C C . ALA A 1 570 ? 18.112 16.251 -41.080 1.00 41.91 570 ALA A C 1
ATOM 4165 O O . ALA A 1 570 ? 17.828 15.400 -41.920 1.00 41.91 570 ALA A O 1
ATOM 4166 N N . ASP A 1 571 ? 18.029 16.006 -39.764 1.00 50.94 571 ASP A N 1
ATOM 4167 C CA . ASP A 1 571 ? 17.718 14.680 -39.178 1.00 50.94 571 ASP A CA 1
ATOM 4168 C C . ASP A 1 571 ? 16.257 14.516 -38.710 1.00 50.94 571 ASP A C 1
ATOM 4170 O O . ASP A 1 571 ? 15.947 13.772 -37.790 1.00 50.94 571 ASP A O 1
ATOM 4174 N N . THR A 1 572 ? 15.311 15.164 -39.387 1.00 53.91 572 THR A N 1
ATOM 4175 C CA . THR A 1 572 ? 13.862 15.071 -39.113 1.00 53.91 572 THR A CA 1
ATOM 4176 C C . THR A 1 572 ? 13.209 13.750 -39.556 1.00 53.91 572 THR A C 1
ATOM 4178 O O . THR A 1 572 ? 11.999 13.713 -39.764 1.00 53.91 572 THR A O 1
ATOM 4181 N N . TYR A 1 573 ? 13.989 12.695 -39.802 1.00 65.81 573 TYR A N 1
ATOM 4182 C CA . TYR A 1 573 ? 13.508 11.464 -40.446 1.00 65.81 573 TYR A CA 1
ATOM 4183 C C . TYR A 1 573 ? 13.415 10.256 -39.516 1.00 65.81 573 TYR A C 1
ATOM 4185 O O . TYR A 1 573 ? 12.742 9.301 -39.898 1.00 65.81 573 TYR A O 1
ATOM 4193 N N . ASN A 1 574 ? 14.043 10.305 -38.334 1.00 75.19 574 ASN A N 1
ATOM 4194 C CA . ASN A 1 574 ? 13.953 9.222 -37.356 1.00 75.19 574 ASN A CA 1
ATOM 4195 C C . ASN A 1 574 ? 12.623 9.254 -36.610 1.00 75.19 574 ASN A C 1
ATOM 4197 O O . ASN A 1 574 ? 12.223 10.298 -36.090 1.00 75.19 574 ASN A O 1
ATOM 4201 N N . ARG A 1 575 ? 11.937 8.111 -36.621 1.00 77.25 575 ARG A N 1
ATOM 4202 C CA . ARG A 1 575 ? 10.579 7.899 -36.114 1.00 77.25 575 ARG A CA 1
ATOM 4203 C C . ARG A 1 575 ? 10.577 6.741 -35.125 1.00 77.25 575 ARG A C 1
ATOM 4205 O O . ARG A 1 575 ? 11.228 5.734 -35.394 1.00 77.25 575 ARG A O 1
ATOM 4212 N N . GLY A 1 576 ? 9.883 6.946 -34.013 1.00 79.00 576 GLY A N 1
ATOM 4213 C CA . GLY A 1 576 ? 9.845 6.071 -32.846 1.00 79.00 576 GLY A CA 1
ATOM 4214 C C . GLY A 1 576 ? 9.338 6.820 -31.617 1.00 79.00 576 GLY A C 1
ATOM 4215 O O . GLY A 1 576 ? 9.171 8.048 -31.675 1.00 79.00 576 GLY A O 1
ATOM 4216 N N . THR A 1 577 ? 9.158 6.102 -30.519 1.00 80.00 577 THR A N 1
ATOM 4217 C CA . THR A 1 577 ? 8.722 6.618 -29.215 1.00 80.00 577 THR A CA 1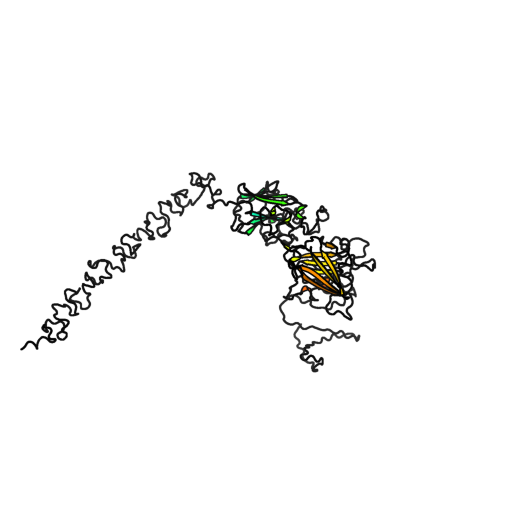
ATOM 4218 C C . THR A 1 577 ? 9.701 6.247 -28.098 1.00 80.00 577 THR A C 1
ATOM 4220 O O . THR A 1 577 ? 9.265 5.759 -27.063 1.00 80.00 577 THR A O 1
ATOM 4223 N N . PRO A 1 578 ? 11.017 6.509 -28.244 1.00 80.12 578 PRO A N 1
ATOM 4224 C CA . PRO A 1 578 ? 11.988 6.039 -27.268 1.00 80.12 578 PRO A CA 1
ATOM 4225 C C . PRO A 1 578 ? 11.719 6.636 -25.883 1.00 80.12 578 PRO A C 1
ATOM 4227 O O . PRO A 1 578 ? 11.789 7.854 -25.689 1.00 80.12 578 PRO A O 1
ATOM 4230 N N . GLY A 1 579 ? 11.509 5.757 -24.911 1.00 77.56 579 GLY A N 1
ATOM 4231 C CA . GLY A 1 579 ? 11.198 6.047 -23.517 1.00 77.56 579 GLY A CA 1
ATOM 4232 C C . GLY A 1 579 ? 9.721 6.341 -23.257 1.00 77.56 579 GLY A C 1
ATOM 4233 O O . GLY A 1 579 ? 9.378 6.670 -22.130 1.00 77.56 579 GLY A O 1
ATOM 4234 N N . ASP A 1 580 ? 8.857 6.258 -24.265 1.00 78.31 580 ASP A N 1
ATOM 4235 C CA . ASP A 1 580 ? 7.442 6.612 -24.190 1.00 78.31 580 ASP A CA 1
ATOM 4236 C C . ASP A 1 580 ? 6.561 5.431 -24.639 1.00 78.31 580 ASP A C 1
ATOM 4238 O O . ASP A 1 580 ? 7.019 4.536 -25.346 1.00 78.31 580 ASP A O 1
ATOM 4242 N N . PRO A 1 581 ? 5.257 5.428 -24.299 1.00 82.44 581 PRO A N 1
ATOM 4243 C CA . PRO A 1 581 ? 4.339 4.426 -24.820 1.00 82.44 581 PRO A CA 1
ATOM 4244 C C . PRO A 1 581 ? 4.359 4.340 -26.349 1.00 82.44 581 PRO A C 1
ATOM 4246 O O . PRO A 1 581 ? 4.154 5.344 -27.040 1.00 82.44 581 PRO A O 1
ATOM 4249 N N . ASN A 1 582 ? 4.520 3.111 -26.847 1.00 81.62 582 ASN A N 1
ATOM 4250 C CA . ASN A 1 582 ? 4.568 2.791 -28.270 1.00 81.62 582 ASN A CA 1
ATOM 4251 C C . ASN A 1 582 ? 3.424 3.427 -29.067 1.00 81.62 582 ASN A C 1
ATOM 4253 O O . ASN A 1 582 ? 2.249 3.382 -28.677 1.00 81.62 582 ASN A O 1
ATOM 4257 N N . SER A 1 583 ? 3.757 4.001 -30.224 1.00 74.88 583 SER A N 1
ATOM 4258 C CA . SER A 1 583 ? 2.757 4.604 -31.095 1.00 74.88 583 SER A CA 1
ATOM 4259 C C . SER A 1 583 ? 1.854 3.532 -31.712 1.00 74.88 583 SER A C 1
ATOM 4261 O O . SER A 1 583 ? 2.260 2.408 -32.001 1.00 74.88 583 SER A O 1
ATOM 4263 N N . GLY A 1 584 ? 0.576 3.865 -31.911 1.00 68.75 584 GLY A N 1
ATOM 4264 C CA . GLY A 1 584 ? -0.353 2.939 -32.553 1.00 68.75 584 GLY A CA 1
ATOM 4265 C C . GLY A 1 584 ? 0.046 2.644 -34.004 1.00 68.75 584 GLY A C 1
ATOM 4266 O O . GLY A 1 584 ? 0.469 3.546 -34.733 1.00 68.75 584 GLY A O 1
ATOM 4267 N N . CYS A 1 585 ? -0.183 1.404 -34.449 1.00 66.06 585 CYS A N 1
ATOM 4268 C CA . CYS A 1 585 ? 0.049 0.964 -35.828 1.00 66.06 585 CYS A CA 1
ATOM 4269 C C . CYS A 1 585 ? -0.416 1.984 -36.875 1.00 66.06 585 CYS A C 1
ATOM 4271 O O . CYS A 1 585 ? -1.574 2.419 -36.891 1.00 66.06 585 CYS A O 1
ATOM 4273 N N . CYS A 1 586 ? 0.445 2.274 -37.848 1.00 55.56 586 CYS A N 1
ATOM 4274 C CA . CYS A 1 586 ? 0.038 3.050 -39.010 1.00 55.56 586 CYS A CA 1
ATOM 4275 C C . CYS A 1 586 ? -0.831 2.231 -39.956 1.00 55.56 586 CYS A C 1
ATOM 4277 O O . CYS A 1 586 ? -0.341 1.493 -40.809 1.00 55.56 586 CYS A O 1
ATOM 4279 N N . VAL A 1 587 ? -2.146 2.405 -39.836 1.00 48.84 587 VAL A N 1
ATOM 4280 C CA . VAL A 1 587 ? -3.112 1.864 -40.793 1.00 48.84 587 VAL A CA 1
ATOM 4281 C C . VAL A 1 587 ? -3.283 2.859 -41.940 1.00 48.84 587 VAL A C 1
ATOM 4283 O O . VAL A 1 587 ? -3.641 4.021 -41.731 1.00 48.84 587 VAL A O 1
ATOM 4286 N N . ASN A 1 588 ? -3.009 2.403 -43.162 1.00 45.19 588 ASN A N 1
ATOM 4287 C CA . ASN A 1 588 ? -3.058 3.201 -44.389 1.00 45.19 588 ASN A CA 1
ATOM 4288 C C . ASN A 1 588 ? -4.346 4.059 -44.467 1.00 45.19 588 ASN A C 1
ATOM 4290 O O . ASN A 1 588 ? -5.449 3.519 -44.520 1.00 45.19 588 ASN A O 1
ATOM 4294 N N . GLY A 1 589 ? -4.210 5.393 -44.493 1.00 42.28 589 GLY A N 1
ATOM 4295 C CA . GLY A 1 589 ? -5.327 6.331 -44.707 1.00 42.28 589 GLY A CA 1
ATOM 4296 C C . GLY A 1 589 ? -5.954 6.984 -43.466 1.00 42.28 589 GLY A C 1
ATOM 4297 O O . GLY A 1 589 ? -6.820 7.845 -43.625 1.00 42.28 589 GLY A O 1
ATOM 4298 N N . THR A 1 590 ? -5.493 6.677 -42.252 1.00 39.47 590 THR A N 1
ATOM 4299 C CA . THR A 1 590 ? -5.905 7.379 -41.018 1.00 39.47 590 THR A CA 1
ATOM 4300 C C . THR A 1 590 ? -4.667 7.851 -40.246 1.00 39.47 590 THR A C 1
ATOM 4302 O O . THR A 1 590 ? -3.620 7.224 -40.324 1.00 39.47 590 THR A O 1
ATOM 4305 N N . ASN A 1 591 ? -4.753 8.993 -39.551 1.00 39.88 591 ASN A N 1
ATOM 4306 C CA . ASN A 1 591 ? -3.650 9.638 -38.804 1.00 39.88 591 ASN A CA 1
ATOM 4307 C C . ASN A 1 591 ? -2.497 10.245 -39.635 1.00 39.88 591 ASN A C 1
ATOM 4309 O O . ASN A 1 591 ? -1.337 10.184 -39.245 1.00 39.88 591 ASN A O 1
ATOM 4313 N N . GLY A 1 592 ? -2.790 10.882 -40.775 1.00 40.19 592 GLY A N 1
ATOM 4314 C CA . GLY A 1 592 ? -1.809 11.739 -41.471 1.00 40.19 592 GLY A CA 1
ATOM 4315 C C . GLY A 1 592 ? -0.660 11.010 -42.182 1.00 40.19 592 GLY A C 1
ATOM 4316 O O . GLY A 1 592 ? 0.172 11.658 -42.816 1.00 40.19 592 GLY A O 1
ATOM 4317 N N . CYS A 1 593 ? -0.644 9.678 -42.153 1.00 43.31 593 CYS A N 1
ATOM 4318 C CA . CYS A 1 593 ? 0.271 8.861 -42.940 1.00 43.31 593 CYS A CA 1
ATOM 4319 C C . CYS A 1 593 ? -0.107 8.960 -44.421 1.00 43.31 593 CYS A C 1
ATOM 4321 O O . CYS A 1 593 ? -1.149 8.463 -44.848 1.00 43.31 593 CYS A O 1
ATOM 4323 N N . THR A 1 594 ? 0.715 9.653 -45.209 1.00 37.03 594 THR A N 1
ATOM 4324 C CA . THR A 1 594 ? 0.531 9.741 -46.660 1.00 37.03 594 THR A CA 1
ATOM 4325 C C . THR A 1 594 ? 1.358 8.655 -47.334 1.00 37.03 594 THR A C 1
ATOM 4327 O O . THR A 1 594 ? 2.571 8.586 -47.164 1.00 37.03 594 THR A O 1
ATOM 4330 N N . ALA A 1 595 ? 0.685 7.801 -48.107 1.00 35.44 595 ALA A N 1
ATOM 4331 C CA . ALA A 1 595 ? 1.243 6.677 -48.863 1.00 35.44 595 ALA A CA 1
ATOM 4332 C C . ALA A 1 595 ? 2.132 7.101 -50.055 1.00 35.44 595 ALA A C 1
ATOM 4334 O O . ALA A 1 595 ? 2.103 6.471 -51.107 1.00 35.44 595 ALA A O 1
ATOM 4335 N N . THR A 1 596 ? 2.869 8.207 -49.932 1.00 34.09 596 THR A N 1
ATOM 4336 C CA . THR A 1 596 ? 3.718 8.748 -51.004 1.00 34.09 596 THR A CA 1
ATOM 4337 C C . THR A 1 596 ? 5.209 8.509 -50.788 1.00 34.09 596 THR A C 1
ATOM 4339 O O . THR A 1 596 ? 5.993 8.904 -51.643 1.00 34.09 596 THR A O 1
ATOM 4342 N N . ASP A 1 597 ? 5.620 7.873 -49.687 1.00 38.03 597 ASP A N 1
ATOM 4343 C CA . ASP A 1 597 ? 6.963 7.295 -49.606 1.00 38.03 597 ASP A CA 1
ATOM 4344 C C . ASP A 1 597 ? 6.912 5.888 -50.211 1.00 38.03 597 ASP A C 1
ATOM 4346 O O . ASP A 1 597 ? 6.533 4.915 -49.556 1.00 38.03 597 ASP A O 1
ATOM 4350 N N . ASP A 1 598 ? 7.309 5.793 -51.480 1.00 35.59 598 ASP A N 1
ATOM 4351 C CA . ASP A 1 598 ? 7.332 4.593 -52.334 1.00 35.59 598 ASP A CA 1
ATOM 4352 C C . ASP A 1 598 ? 8.177 3.409 -51.781 1.00 35.59 598 ASP A C 1
ATOM 4354 O O . ASP A 1 598 ? 8.374 2.410 -52.468 1.00 35.59 598 ASP A O 1
ATOM 4358 N N . ASN A 1 599 ? 8.657 3.485 -50.534 1.00 36.00 599 ASN A N 1
ATOM 4359 C CA . ASN A 1 599 ? 9.430 2.454 -49.832 1.00 36.00 599 ASN A CA 1
ATOM 4360 C C . ASN A 1 599 ? 8.632 1.677 -48.761 1.00 36.00 599 ASN A C 1
ATOM 4362 O O . ASN A 1 599 ? 9.182 0.758 -48.160 1.00 36.00 599 ASN A O 1
ATOM 4366 N N . PHE A 1 600 ? 7.358 2.010 -48.518 1.00 39.78 600 PHE A N 1
ATOM 4367 C CA . PHE A 1 600 ? 6.518 1.369 -47.486 1.00 39.78 600 PHE A CA 1
ATOM 4368 C C . PHE A 1 600 ? 5.552 0.290 -48.020 1.00 39.78 600 PHE A C 1
ATOM 4370 O O . PHE A 1 600 ? 4.687 -0.186 -47.289 1.00 39.78 600 PHE A O 1
ATOM 4377 N N . GLN A 1 601 ? 5.674 -0.118 -49.288 1.00 33.25 601 GLN A N 1
ATOM 4378 C CA . GLN A 1 601 ? 4.648 -0.927 -49.967 1.00 33.25 601 GLN A CA 1
ATOM 4379 C C . GLN A 1 601 ? 4.611 -2.435 -49.635 1.00 33.25 601 GLN A C 1
ATOM 4381 O O . GLN A 1 601 ? 3.760 -3.132 -50.174 1.00 33.25 601 GLN A O 1
ATOM 4386 N N . ASP A 1 602 ? 5.431 -2.943 -48.708 1.00 35.75 602 ASP A N 1
ATOM 4387 C CA . ASP A 1 602 ? 5.486 -4.385 -48.386 1.00 35.75 602 ASP A CA 1
ATOM 4388 C C . ASP A 1 602 ? 5.084 -4.733 -46.937 1.00 35.75 602 ASP A C 1
ATOM 4390 O O . ASP A 1 602 ? 5.583 -5.712 -46.360 1.00 35.75 602 ASP A O 1
ATOM 4394 N N . ILE A 1 603 ? 4.168 -3.959 -46.345 1.00 38.88 603 ILE A N 1
ATOM 4395 C CA . ILE A 1 603 ? 3.391 -4.383 -45.167 1.00 38.88 603 ILE A CA 1
ATOM 4396 C C . ILE A 1 603 ? 2.022 -4.840 -45.679 1.00 38.88 603 ILE A C 1
ATOM 4398 O O . ILE A 1 603 ? 1.026 -4.121 -45.618 1.00 38.88 603 ILE A O 1
ATOM 4402 N N . TYR A 1 604 ? 1.993 -6.034 -46.274 1.00 33.56 604 TYR A N 1
ATOM 4403 C CA . TYR A 1 604 ? 0.729 -6.702 -46.555 1.00 33.56 604 TYR A CA 1
ATOM 4404 C C . TYR A 1 604 ? 0.027 -7.007 -45.234 1.00 33.56 604 TYR A C 1
ATOM 4406 O O . TYR A 1 604 ? 0.625 -7.532 -44.296 1.00 33.56 604 TYR A O 1
ATOM 4414 N N . ALA A 1 605 ? -1.249 -6.637 -45.204 1.00 32.78 605 ALA A N 1
ATOM 4415 C CA . ALA A 1 605 ? -2.189 -6.821 -44.121 1.00 32.78 605 ALA A CA 1
ATOM 4416 C C . ALA A 1 605 ? -2.104 -8.220 -43.500 1.00 32.78 605 ALA A C 1
ATOM 4418 O O . ALA A 1 605 ? -2.475 -9.213 -44.122 1.00 32.78 605 ALA A O 1
ATOM 4419 N N . VAL A 1 606 ? -1.719 -8.278 -42.228 1.00 28.86 606 VAL A N 1
ATOM 4420 C CA . VAL A 1 606 ? -2.139 -9.362 -41.348 1.00 28.86 606 VAL A CA 1
ATOM 4421 C C . VAL A 1 606 ? -2.801 -8.726 -40.132 1.00 28.86 606 VAL A C 1
ATOM 4423 O O . VAL A 1 606 ? -2.147 -8.364 -39.166 1.00 28.86 606 VAL A O 1
ATOM 4426 N N . GLY A 1 607 ? -4.127 -8.589 -40.205 1.00 29.75 607 GLY A N 1
ATOM 4427 C CA . GLY A 1 607 ? -4.968 -8.553 -39.010 1.00 29.75 607 GLY A CA 1
ATOM 4428 C C . GLY A 1 607 ? -5.363 -7.187 -38.453 1.00 29.75 607 GLY A C 1
ATOM 4429 O O . GLY A 1 607 ? -5.282 -6.987 -37.249 1.00 29.75 607 GLY A O 1
ATOM 4430 N N . ALA A 1 608 ? -5.922 -6.292 -39.269 1.00 27.19 608 ALA A N 1
ATOM 4431 C CA . ALA A 1 608 ? -6.917 -5.364 -38.729 1.00 27.19 608 ALA A CA 1
ATOM 4432 C C . ALA A 1 608 ? -8.203 -6.161 -38.425 1.00 27.19 608 ALA A C 1
ATOM 4434 O O . ALA A 1 608 ? -9.099 -6.242 -39.262 1.00 27.19 608 ALA A O 1
ATOM 4435 N N . VAL A 1 609 ? -8.276 -6.795 -37.251 1.00 27.72 609 VAL A N 1
ATOM 4436 C CA . VAL A 1 609 ? -9.538 -7.301 -36.696 1.00 27.72 609 VAL A CA 1
ATOM 4437 C C . VAL A 1 609 ? -9.868 -6.450 -35.482 1.00 27.72 609 VAL A C 1
ATOM 4439 O O . VAL A 1 609 ? -9.231 -6.520 -34.437 1.00 27.72 609 VAL A O 1
ATOM 4442 N N . ILE A 1 610 ? -10.868 -5.598 -35.679 1.00 27.39 610 ILE A N 1
ATOM 4443 C CA . ILE A 1 610 ? -11.551 -4.830 -34.646 1.00 27.39 610 ILE A CA 1
ATOM 4444 C C . ILE A 1 610 ? -12.023 -5.809 -33.563 1.00 27.39 610 ILE A C 1
ATOM 4446 O O . ILE A 1 610 ? -12.698 -6.791 -33.871 1.00 27.39 610 ILE A O 1
ATOM 4450 N N . TYR A 1 611 ? -11.675 -5.537 -32.303 1.00 28.41 611 TYR A N 1
ATOM 4451 C CA . TYR A 1 611 ? -12.197 -6.255 -31.140 1.00 28.41 611 TYR A CA 1
ATOM 4452 C C . TYR A 1 611 ? -13.730 -6.313 -31.195 1.00 28.41 611 TYR A C 1
ATOM 4454 O O . TYR A 1 611 ? -14.408 -5.286 -31.139 1.00 28.41 611 TYR A O 1
ATOM 4462 N N . GLY A 1 612 ? -14.278 -7.524 -31.292 1.00 27.05 612 GLY A N 1
ATOM 4463 C CA . GLY A 1 612 ? -15.718 -7.742 -31.289 1.00 27.05 612 GLY A CA 1
ATOM 4464 C C . GLY A 1 612 ? -16.100 -9.194 -31.553 1.00 27.05 612 GLY A C 1
ATOM 4465 O O . GLY A 1 612 ? -16.423 -9.546 -32.677 1.00 27.05 612 GLY A O 1
ATOM 4466 N N . TYR A 1 613 ? -16.148 -9.978 -30.475 1.00 25.08 613 TYR A N 1
ATOM 4467 C CA . TYR A 1 613 ? -16.700 -11.335 -30.363 1.00 25.08 613 TYR A CA 1
ATOM 4468 C C . TYR A 1 613 ? -15.885 -12.508 -30.926 1.00 25.08 613 TYR A C 1
ATOM 4470 O O . TYR A 1 613 ? -15.366 -12.508 -32.035 1.00 25.08 613 TYR A O 1
ATOM 4478 N N . ALA A 1 614 ? -15.827 -13.548 -30.090 1.00 33.94 614 ALA A N 1
ATOM 4479 C CA . ALA A 1 614 ? -15.219 -14.839 -30.351 1.00 33.94 614 ALA A CA 1
ATOM 4480 C C . ALA A 1 614 ? -15.741 -15.461 -31.655 1.00 33.94 614 ALA A C 1
ATOM 4482 O O . ALA A 1 614 ? -16.915 -15.820 -31.750 1.00 33.94 614 ALA A O 1
ATOM 4483 N N . ALA A 1 615 ? -14.850 -15.657 -32.623 1.00 25.66 615 ALA A N 1
ATOM 4484 C CA . ALA A 1 615 ? -15.077 -16.539 -33.756 1.00 25.66 615 ALA A CA 1
ATOM 4485 C C . ALA A 1 615 ? -13.903 -17.516 -33.852 1.00 25.66 615 ALA A C 1
ATOM 4487 O O . ALA A 1 615 ? -12.752 -17.139 -34.062 1.00 25.66 615 ALA A O 1
ATOM 4488 N N . THR A 1 616 ? -14.208 -18.790 -33.634 1.00 28.89 616 THR A N 1
ATOM 4489 C CA . THR A 1 616 ? -13.318 -19.907 -33.926 1.00 28.89 616 THR A CA 1
ATOM 4490 C C . THR A 1 616 ? -13.323 -20.107 -35.443 1.00 28.89 616 THR A C 1
ATOM 4492 O O . THR A 1 616 ? -14.378 -20.329 -36.026 1.00 28.89 616 THR A O 1
ATOM 4495 N N . SER A 1 617 ? -12.140 -20.021 -36.061 1.00 31.23 617 SER A N 1
ATOM 4496 C CA . SER A 1 617 ? -11.833 -20.107 -37.505 1.00 31.23 617 SER A CA 1
ATOM 4497 C C . SER A 1 617 ? -12.094 -18.846 -38.353 1.00 31.23 617 SER A C 1
ATOM 4499 O O . SER A 1 617 ? -13.216 -18.362 -38.463 1.00 31.23 617 SER A O 1
ATOM 4501 N N . ILE A 1 618 ? -11.027 -18.334 -38.984 1.00 29.59 618 ILE A N 1
ATOM 4502 C CA . ILE A 1 618 ? -11.068 -17.344 -40.072 1.00 29.59 618 ILE A CA 1
ATOM 4503 C C . ILE A 1 618 ? -10.172 -17.867 -41.202 1.00 29.59 618 ILE A C 1
ATOM 4505 O O . ILE A 1 618 ? -8.988 -18.131 -40.985 1.00 29.59 618 ILE A O 1
ATOM 4509 N N . SER A 1 619 ? -10.756 -18.026 -42.390 1.00 28.25 619 SER A N 1
ATOM 4510 C CA . SER A 1 619 ? -10.090 -18.353 -43.652 1.00 28.25 619 SER A CA 1
ATOM 4511 C C . SER A 1 619 ? -9.414 -17.110 -44.254 1.00 28.25 619 SER A C 1
ATOM 4513 O O . SER A 1 619 ? -9.899 -15.985 -44.132 1.00 28.25 619 SER A O 1
ATOM 4515 N N . THR A 1 620 ? -8.254 -17.300 -44.884 1.00 29.62 620 THR A N 1
ATOM 4516 C CA . THR A 1 620 ? -7.465 -16.242 -45.532 1.00 29.62 620 THR A CA 1
ATOM 4517 C C . THR A 1 620 ? -7.995 -15.913 -46.929 1.00 29.62 620 THR A C 1
ATOM 4519 O O . THR A 1 620 ? -8.082 -16.798 -47.774 1.00 29.62 620 THR A O 1
ATOM 4522 N N . LEU A 1 621 ? -8.261 -14.634 -47.206 1.00 26.23 621 LEU A N 1
ATOM 4523 C CA . LEU A 1 621 ? -8.494 -14.112 -48.558 1.00 26.23 621 LEU A CA 1
ATOM 4524 C C . LEU A 1 621 ? -7.140 -13.854 -49.239 1.00 26.23 621 LEU A C 1
ATOM 4526 O O . LEU A 1 621 ? -6.406 -12.951 -48.837 1.00 26.23 621 LEU A O 1
ATOM 4530 N N . GLY A 1 622 ? -6.807 -14.641 -50.262 1.00 28.55 622 GLY A N 1
ATOM 4531 C CA . GLY A 1 622 ? -5.679 -14.379 -51.157 1.00 28.55 622 GLY A CA 1
ATOM 4532 C C . GLY A 1 622 ? -6.146 -13.623 -52.401 1.00 28.55 622 GLY A C 1
ATOM 4533 O O . GLY A 1 622 ? -7.011 -14.105 -53.124 1.00 28.55 622 GLY A O 1
ATOM 4534 N N . LEU A 1 623 ? -5.582 -12.443 -52.663 1.00 28.50 623 LEU A N 1
ATOM 4535 C CA . LEU A 1 623 ? -5.687 -11.777 -53.963 1.00 28.50 623 LEU A CA 1
ATOM 4536 C C . LEU A 1 623 ? -4.338 -11.921 -54.669 1.00 28.50 623 LEU A C 1
ATOM 4538 O O . LEU A 1 623 ? -3.344 -11.372 -54.198 1.00 28.50 623 LEU A O 1
ATOM 4542 N N . ASP A 1 624 ? -4.311 -12.664 -55.775 1.00 29.36 624 ASP A N 1
ATOM 4543 C CA . ASP A 1 624 ? -3.167 -12.700 -56.688 1.00 29.36 624 ASP A CA 1
ATOM 4544 C C . ASP A 1 624 ? -3.337 -11.591 -57.737 1.00 29.36 624 ASP A C 1
ATOM 4546 O O . ASP A 1 624 ? -4.420 -11.422 -58.307 1.00 29.36 624 ASP A O 1
ATOM 4550 N N . TRP A 1 625 ? -2.292 -10.795 -57.960 1.00 33.12 625 TRP A N 1
ATOM 4551 C CA . TRP A 1 625 ? -2.291 -9.745 -58.978 1.00 33.12 625 TRP A CA 1
ATOM 4552 C C . TRP A 1 625 ? -1.619 -10.312 -60.226 1.00 33.12 625 TRP A C 1
ATOM 4554 O O . TRP A 1 625 ? -0.403 -10.504 -60.246 1.00 33.12 625 TRP A O 1
ATOM 4564 N N . ASP A 1 626 ? -2.411 -10.556 -61.272 1.00 33.25 626 ASP A N 1
ATOM 4565 C CA . ASP A 1 626 ? -1.906 -11.046 -62.554 1.00 33.25 626 ASP A CA 1
ATOM 4566 C C . ASP A 1 626 ? -0.855 -10.084 -63.136 1.00 33.25 626 ASP A C 1
ATOM 4568 O O . ASP A 1 626 ? -1.065 -8.875 -63.287 1.00 33.25 626 ASP A O 1
ATOM 4572 N N . ALA A 1 627 ? 0.315 -10.634 -63.445 1.00 35.59 627 ALA A N 1
ATOM 4573 C CA . ALA A 1 627 ? 1.468 -9.925 -63.981 1.00 35.59 627 ALA A CA 1
ATOM 4574 C C . ALA A 1 627 ? 1.376 -9.726 -65.506 1.00 35.59 627 ALA A C 1
ATOM 4576 O O . ALA A 1 627 ? 2.408 -9.651 -66.183 1.00 35.59 627 ALA A O 1
ATOM 4577 N N . ASP A 1 628 ? 0.168 -9.638 -66.065 1.00 37.47 628 ASP A N 1
ATOM 4578 C CA . ASP A 1 628 ? -0.067 -9.552 -67.504 1.00 37.47 628 ASP A CA 1
ATOM 4579 C C . ASP A 1 628 ? -0.715 -8.239 -67.977 1.00 37.47 628 ASP A C 1
ATOM 4581 O O . ASP A 1 628 ? -1.142 -8.143 -69.116 1.00 37.47 628 ASP A O 1
ATOM 4585 N N . GLY A 1 629 ? -0.663 -7.159 -67.194 1.00 39.72 629 GLY A N 1
ATOM 4586 C CA . GLY A 1 629 ? -0.698 -5.790 -67.736 1.00 39.72 629 GLY A CA 1
ATOM 4587 C C . GLY A 1 629 ? -1.926 -5.385 -68.572 1.00 39.72 629 GLY A C 1
ATOM 4588 O O . GLY A 1 629 ? -1.830 -4.420 -69.335 1.00 39.72 629 GLY A O 1
ATOM 4589 N N . GLU A 1 630 ? -3.067 -6.055 -68.425 1.00 33.56 630 GLU A N 1
ATOM 4590 C CA . GLU A 1 630 ? -4.342 -5.625 -69.002 1.00 33.56 630 GLU A CA 1
ATOM 4591 C C . GLU A 1 630 ? -5.214 -4.974 -67.912 1.00 33.56 630 GLU A C 1
ATOM 4593 O O . GLU A 1 630 ? -5.362 -5.461 -66.793 1.00 33.56 630 GLU A O 1
ATOM 4598 N N . ASN A 1 631 ? -5.754 -3.799 -68.230 1.00 42.38 631 ASN A N 1
ATOM 4599 C CA . ASN A 1 631 ? -6.594 -3.007 -67.335 1.00 42.38 631 ASN A CA 1
ATOM 4600 C C . ASN A 1 631 ? -7.984 -3.653 -67.165 1.00 42.38 631 ASN A C 1
ATOM 4602 O O . ASN A 1 631 ? -8.630 -3.979 -68.157 1.00 42.38 631 ASN A O 1
ATOM 4606 N N . GLU A 1 632 ? -8.469 -3.652 -65.916 1.00 40.50 632 GLU A N 1
ATOM 4607 C CA . GLU A 1 632 ? -9.865 -3.855 -65.477 1.00 40.50 632 GLU A CA 1
ATOM 4608 C C . GLU A 1 632 ? -10.403 -5.303 -65.391 1.00 40.50 632 GLU A C 1
ATOM 4610 O O . GLU A 1 632 ? -11.259 -5.692 -66.178 1.00 40.50 632 GLU A O 1
ATOM 4615 N N . SER A 1 633 ? -10.036 -6.041 -64.329 1.00 32.41 633 SER A N 1
ATOM 4616 C CA . SER A 1 633 ? -10.951 -6.967 -63.619 1.00 32.41 633 SER A CA 1
ATOM 4617 C C . SER A 1 633 ? -10.316 -7.551 -62.345 1.00 32.41 633 SER A C 1
ATOM 4619 O O . SER A 1 633 ? -9.289 -8.213 -62.424 1.00 32.41 633 SER A O 1
ATOM 4621 N N . VAL A 1 634 ? -10.942 -7.350 -61.175 1.00 32.31 634 VAL A N 1
ATOM 4622 C CA . VAL A 1 634 ? -10.623 -8.079 -59.928 1.00 32.31 634 VAL A CA 1
ATOM 4623 C C . VAL A 1 634 ? -11.485 -9.339 -59.899 1.00 32.31 634 VAL A C 1
ATOM 4625 O O . VAL A 1 634 ? -12.710 -9.232 -59.862 1.00 32.31 634 VAL A O 1
ATOM 4628 N N . HIS A 1 635 ? -10.871 -10.519 -59.941 1.00 30.70 635 HIS A N 1
ATOM 4629 C CA . HIS A 1 635 ? -11.550 -11.795 -59.704 1.00 30.70 635 HIS A CA 1
ATOM 4630 C C . HIS A 1 635 ? -11.079 -12.331 -58.347 1.00 30.70 635 HIS A C 1
ATOM 4632 O O . HIS A 1 635 ? -9.902 -12.632 -58.183 1.00 30.70 635 HIS A O 1
ATOM 4638 N N . GLY A 1 636 ? -11.980 -12.407 -57.365 1.00 28.23 636 GLY A N 1
ATOM 4639 C CA . GLY A 1 636 ? -11.707 -13.082 -56.097 1.00 28.23 636 GLY A CA 1
ATOM 4640 C C . GLY A 1 636 ? -11.967 -14.578 -56.245 1.00 28.23 636 GLY A C 1
ATOM 4641 O O . GLY A 1 636 ? -13.067 -14.959 -56.642 1.00 28.23 636 GLY A O 1
ATOM 4642 N N . TYR A 1 637 ? -10.975 -15.409 -55.933 1.00 28.73 637 TYR A N 1
ATOM 4643 C CA . TYR A 1 637 ? -11.165 -16.849 -55.776 1.00 28.73 637 TYR A CA 1
ATOM 4644 C C . TYR A 1 637 ? -11.316 -17.175 -54.289 1.00 28.73 637 TYR A C 1
ATOM 4646 O O . TYR A 1 637 ? -10.542 -16.703 -53.458 1.00 28.73 637 TYR A O 1
ATOM 4654 N N . TRP A 1 638 ? -12.340 -17.962 -53.970 1.00 26.45 638 TRP A N 1
ATOM 4655 C CA . TRP A 1 638 ? -12.457 -18.662 -52.697 1.00 26.45 638 TRP A CA 1
ATOM 4656 C C . TRP A 1 638 ? -11.774 -20.008 -52.878 1.00 26.45 638 TRP A C 1
ATOM 4658 O O . TRP A 1 638 ? -12.220 -20.788 -53.716 1.00 26.45 638 TRP A O 1
ATOM 4668 N N . ASP A 1 639 ? -10.703 -20.256 -52.133 1.00 31.64 639 ASP A N 1
ATOM 4669 C CA . ASP A 1 639 ? -10.020 -21.544 -52.159 1.00 31.64 639 ASP A CA 1
ATOM 4670 C C . ASP A 1 639 ? -10.081 -22.166 -50.762 1.00 31.64 639 ASP A C 1
ATOM 4672 O O . ASP A 1 639 ? -9.299 -21.837 -49.870 1.00 31.64 639 ASP A O 1
ATOM 4676 N N . ASP A 1 640 ? -11.067 -23.042 -50.561 1.00 33.09 640 ASP A N 1
ATOM 4677 C CA . ASP A 1 640 ? -11.077 -24.000 -49.456 1.00 33.09 640 ASP A CA 1
ATOM 4678 C C . ASP A 1 640 ? -10.100 -25.128 -49.832 1.00 33.09 640 ASP A C 1
ATOM 4680 O O . ASP A 1 640 ? -10.475 -26.115 -50.464 1.00 33.09 640 ASP A O 1
ATOM 4684 N N . TYR A 1 641 ? -8.820 -24.971 -49.486 1.00 36.06 641 TYR A N 1
ATOM 4685 C CA . TYR A 1 641 ? -7.815 -26.025 -49.660 1.00 36.06 641 TYR A CA 1
ATOM 4686 C C . TYR A 1 641 ? -7.510 -26.707 -48.328 1.00 36.06 641 TYR A C 1
ATOM 4688 O O . TYR A 1 641 ? -6.731 -26.210 -47.513 1.00 36.06 641 TYR A O 1
ATOM 4696 N N . ILE A 1 642 ? -8.080 -27.898 -48.141 1.00 34.44 642 ILE A N 1
ATOM 4697 C CA . ILE A 1 642 ? -7.502 -28.925 -47.274 1.00 34.44 642 ILE A CA 1
ATOM 4698 C C . ILE A 1 642 ? -7.009 -30.047 -48.192 1.00 34.44 642 ILE A C 1
ATOM 4700 O O . ILE A 1 642 ? -7.804 -30.792 -48.759 1.00 34.44 642 ILE A O 1
ATOM 4704 N N . ASP A 1 643 ? -5.690 -30.148 -48.341 1.00 40.47 643 ASP A N 1
ATOM 4705 C CA . ASP A 1 643 ? -5.019 -31.330 -48.887 1.00 40.47 643 ASP A CA 1
ATOM 4706 C C . ASP A 1 643 ? -4.944 -32.383 -47.765 1.00 40.47 643 ASP A C 1
ATOM 4708 O O . ASP A 1 643 ? -4.034 -32.360 -46.931 1.00 40.47 643 ASP A O 1
ATOM 4712 N N . GLU A 1 644 ? -5.971 -33.235 -47.657 1.00 42.44 644 GLU A N 1
ATOM 4713 C CA . GLU A 1 644 ? -6.053 -34.264 -46.606 1.00 42.44 644 GLU A CA 1
ATOM 4714 C C . GLU A 1 644 ? -5.109 -35.463 -46.844 1.00 42.44 644 GLU A C 1
ATOM 4716 O O . GLU A 1 644 ? -4.921 -36.268 -45.927 1.00 42.44 644 GLU A O 1
ATOM 4721 N N . ASP A 1 645 ? -4.481 -35.597 -48.019 1.00 48.19 645 ASP A N 1
ATOM 4722 C CA . ASP A 1 645 ? -3.584 -36.712 -48.357 1.00 48.19 645 ASP A CA 1
ATOM 4723 C C . ASP A 1 645 ? -2.138 -36.327 -48.726 1.00 48.19 645 ASP A C 1
ATOM 4725 O O . ASP A 1 645 ? -1.266 -37.205 -48.756 1.00 48.19 645 ASP A O 1
ATOM 4729 N N . GLY A 1 646 ? -1.830 -35.036 -48.848 1.00 41.31 646 GLY A N 1
ATOM 4730 C CA . GLY A 1 646 ? -0.475 -34.484 -48.888 1.00 41.31 646 GLY A CA 1
ATOM 4731 C C . GLY A 1 646 ? 0.286 -34.748 -50.188 1.00 41.31 646 GLY A C 1
ATOM 4732 O O . GLY A 1 646 ? 1.522 -34.817 -50.156 1.00 41.31 646 GLY A O 1
ATOM 4733 N N . ASP A 1 647 ? -0.411 -34.958 -51.307 1.00 55.25 647 ASP A N 1
ATOM 4734 C CA . ASP A 1 647 ? 0.208 -35.329 -52.586 1.00 55.25 647 ASP A CA 1
ATOM 4735 C C . ASP A 1 647 ? 0.276 -34.200 -53.631 1.00 55.25 647 ASP A C 1
ATOM 4737 O O . ASP A 1 647 ? 0.989 -34.343 -54.631 1.00 55.25 647 ASP A O 1
ATOM 4741 N N . GLY A 1 648 ? -0.325 -33.039 -53.348 1.00 48.28 648 GLY A N 1
ATOM 4742 C CA . GLY A 1 648 ? -0.099 -31.804 -54.097 1.00 48.28 648 GLY A CA 1
ATOM 4743 C C . GLY A 1 648 ? -0.715 -31.735 -55.500 1.00 48.28 648 GLY A C 1
ATOM 4744 O O . GLY A 1 648 ? -0.230 -30.941 -56.309 1.00 48.28 648 GLY A O 1
ATOM 4745 N N . GLU A 1 649 ? -1.766 -32.504 -55.809 1.00 43.25 649 GLU A N 1
ATOM 4746 C CA . GLU A 1 649 ? -2.510 -32.384 -57.077 1.00 43.25 649 GLU A CA 1
ATOM 4747 C C . GLU A 1 649 ? -4.024 -32.125 -56.860 1.00 43.25 649 GLU A C 1
ATOM 4749 O O . GLU A 1 649 ? -4.665 -32.799 -56.056 1.00 43.25 649 GLU A O 1
ATOM 4754 N N . PRO A 1 650 ? -4.650 -31.173 -57.585 1.00 37.00 650 PRO A N 1
ATOM 4755 C CA . PRO A 1 650 ? -6.040 -30.771 -57.351 1.00 37.00 650 PRO A CA 1
ATOM 4756 C C . PRO A 1 650 ? -7.088 -31.792 -57.824 1.00 37.00 650 PRO A C 1
ATOM 4758 O O . PRO A 1 650 ? -7.112 -32.210 -58.988 1.00 37.00 650 PRO A O 1
ATOM 4761 N N . ALA A 1 651 ? -8.048 -32.106 -56.948 1.00 36.28 651 ALA A N 1
ATOM 4762 C CA . ALA A 1 651 ? -9.214 -32.924 -57.264 1.00 36.28 651 ALA A CA 1
ATOM 4763 C C . ALA A 1 651 ? -10.418 -32.079 -57.739 1.00 36.28 651 ALA A C 1
ATOM 4765 O O . ALA A 1 651 ? -11.268 -31.657 -56.965 1.00 36.28 651 ALA A O 1
ATOM 4766 N N . SER A 1 652 ? -10.554 -31.997 -59.064 1.00 38.00 652 SER A N 1
ATOM 4767 C CA . SER A 1 652 ? -11.787 -31.723 -59.825 1.00 38.00 652 SER A CA 1
ATOM 4768 C C . SER A 1 652 ? -12.275 -30.276 -60.002 1.00 38.00 652 SER A C 1
ATOM 4770 O O . SER A 1 652 ? -12.217 -29.424 -59.129 1.00 38.00 652 SER A O 1
ATOM 4772 N N . THR A 1 653 ? -12.770 -30.047 -61.220 1.00 36.81 653 THR A N 1
ATOM 4773 C CA . THR A 1 653 ? -13.346 -28.819 -61.763 1.00 36.81 653 THR A CA 1
ATOM 4774 C C . THR A 1 653 ? -14.858 -28.804 -61.537 1.00 36.81 653 THR A C 1
ATOM 4776 O O . THR A 1 653 ? -15.571 -29.499 -62.267 1.00 36.81 653 THR A O 1
ATOM 4779 N N . ASP A 1 654 ? -15.365 -28.013 -60.599 1.00 32.16 654 ASP A N 1
ATOM 4780 C CA . ASP A 1 654 ? -16.773 -27.615 -60.644 1.00 32.16 654 ASP A CA 1
ATOM 4781 C C . ASP A 1 654 ? -16.950 -26.221 -60.041 1.00 32.16 654 ASP A C 1
ATOM 4783 O O . ASP A 1 654 ? -16.553 -25.958 -58.911 1.00 32.16 654 ASP A O 1
ATOM 4787 N N . SER A 1 655 ? -17.485 -25.311 -60.847 1.00 37.25 655 SER A N 1
ATOM 4788 C CA . SER A 1 655 ? -17.700 -23.906 -60.517 1.00 37.25 655 SER A CA 1
ATOM 4789 C C . SER A 1 655 ? -19.181 -23.624 -60.708 1.00 37.25 655 SER A C 1
ATOM 4791 O O . SER A 1 655 ? -19.577 -23.363 -61.838 1.00 37.25 655 SER A O 1
ATOM 4793 N N . ASP A 1 656 ? -19.985 -23.736 -59.653 1.00 36.78 656 ASP A N 1
ATOM 4794 C CA . ASP A 1 656 ? -21.353 -23.202 -59.590 1.00 36.78 656 ASP A CA 1
ATOM 4795 C C . ASP A 1 656 ? -21.903 -23.357 -58.154 1.00 36.78 656 ASP A C 1
ATOM 4797 O O . ASP A 1 656 ? -22.637 -24.298 -57.864 1.00 36.78 656 ASP A O 1
ATOM 4801 N N . ASP A 1 657 ? -21.562 -22.430 -57.251 1.00 34.03 657 ASP A N 1
ATOM 4802 C CA . ASP A 1 657 ? -22.469 -22.029 -56.161 1.00 34.03 657 ASP A CA 1
ATOM 4803 C C . ASP A 1 657 ? -22.062 -20.645 -55.618 1.00 34.03 657 ASP A C 1
ATOM 4805 O O . ASP A 1 657 ? -21.051 -20.490 -54.936 1.00 34.03 657 ASP A O 1
ATOM 4809 N N . LEU A 1 658 ? -22.824 -19.608 -55.971 1.00 32.03 658 LEU A N 1
ATOM 4810 C CA . LEU A 1 658 ? -22.724 -18.271 -55.381 1.00 32.03 658 LEU A CA 1
ATOM 4811 C C . LEU A 1 658 ? -24.082 -17.943 -54.759 1.00 32.03 658 LEU A C 1
ATOM 4813 O O . LEU A 1 658 ? -25.052 -17.709 -55.483 1.00 32.03 658 LEU A O 1
ATOM 4817 N N . ASP A 1 659 ? -24.140 -17.926 -53.426 1.00 31.05 659 ASP A N 1
ATOM 4818 C CA . ASP A 1 659 ? -25.265 -17.383 -52.663 1.00 31.05 659 ASP A CA 1
ATOM 4819 C C . ASP A 1 659 ? -25.059 -15.872 -52.436 1.00 31.05 659 ASP A C 1
ATOM 4821 O O . ASP A 1 659 ? -23.986 -15.410 -52.051 1.00 31.05 659 ASP A O 1
ATOM 4825 N N . GLU A 1 660 ? -26.103 -15.094 -52.713 1.00 35.16 660 GLU A N 1
ATOM 4826 C CA . GLU A 1 660 ? -26.119 -13.632 -52.866 1.00 35.16 660 GLU A CA 1
ATOM 4827 C C . GLU A 1 660 ? -26.283 -12.858 -51.538 1.00 35.16 660 GLU A C 1
ATOM 4829 O O . GLU A 1 660 ? -26.705 -11.699 -51.543 1.00 35.16 660 GLU A O 1
ATOM 4834 N N . THR A 1 661 ? -25.970 -13.436 -50.373 1.00 30.67 661 THR A N 1
ATOM 4835 C CA . THR A 1 661 ? -26.266 -12.773 -49.087 1.00 30.67 661 THR A CA 1
ATOM 4836 C C . THR A 1 661 ? -25.116 -12.736 -48.088 1.00 30.67 661 THR A C 1
ATOM 4838 O O . THR A 1 661 ? -25.245 -13.280 -46.997 1.00 30.67 661 THR A O 1
ATOM 4841 N N . VAL A 1 662 ? -24.037 -12.013 -48.396 1.00 29.03 662 VAL A N 1
ATOM 4842 C CA . VAL A 1 662 ? -23.180 -11.377 -47.375 1.00 29.03 662 VAL A CA 1
ATOM 4843 C C . VAL A 1 662 ? -22.654 -10.053 -47.950 1.00 29.03 662 VAL A C 1
ATOM 4845 O O . VAL A 1 662 ? -21.944 -10.059 -48.953 1.00 29.03 662 VAL A O 1
ATOM 4848 N N . GLN A 1 663 ? -23.062 -8.925 -47.356 1.00 28.20 663 GLN A N 1
ATOM 4849 C CA . GLN A 1 663 ? -22.523 -7.579 -47.611 1.00 28.20 663 GLN A CA 1
ATOM 4850 C C . GLN A 1 663 ? -21.629 -7.151 -46.459 1.00 28.20 663 GLN A C 1
ATOM 4852 O O . GLN A 1 663 ? -22.040 -7.409 -45.303 1.00 28.20 663 GLN A O 1
#

Secondary structure (DSSP, 8-state):
--GGGS-SSSSS--TTTBS-TT-TTT-BTTTSSSSSS--TTTBS-TT-TTPPBTTTSSSSSSS-TTTBS-TT-TTPPBTTTSSSSSS--TTTBS-TT-TTPPBTTTSSSSSS--TTTBS-TT-TTPPBTTTSSS-SSS-TTT-S-TT-TT----SBSSSSSS-BSSSS--TT-SS-SSS----PPTTSEEEEEEE-S---BTTBGGGS-EEEEEE-SSS-EE-TT-EEE-SS-EEE--SS-EE-TT-EEEEESS-GGG-TTS-TT---SB---BTTTSTT-B---SSEEEEEEETTEEEEEEEE-TTTTTSS-TT--SSPPPTTTTTT-GGGSBPEEE-GGG-STTGGGSGGGEEE--SEETTTTEES-TTSPPP-EEPGGG--TTSEEEEEEESS---TT--S--GGG-EEEEEE-SSSEEE-TT-EEEEEETTS-EEEEE--S--EE-TT-EEEEESS-GGGS-TTS-S-EEE---TTT----SSEEEEEEEEE-TTS-EEEEEEEEEE-S--SSS-TTSEE--TTB-EEES---TTGGG-TTGGGSTTSEEEPPSSPPS--SSSSS--TT-B--TTSPPPP---TTSTT--TT-TT-TT--------S----S----------TT---S---PPP-----SS------------------

Foldseek 3Di:
DPPPPQQQCPLPAGVVQALDSNDSQQGGCQQQVCSLNDGPVQFLDSNDSPFDGCQQQVCRLRDGPVQFLDSNDSPFDGCVQQVCRLPDGPVQFLDSNDNPGDGCQQQVCRLPDGPVQFLDSNDNVTDGCVQQVCSLRDGPVQFLDSNDSVRPRQLCSPPPQARHSVPDDPPADNRSPPDGDDDQAAFQKEWFKWQLQAQQDVNHRQQATKTKMWGQAQAKDFQAQKWKDWPFAIDGDHDGDIAGHRWMAMAGQADCVVVVWFFPPFDHPYDHQHCVPDVRGDHRDQWIKMWIDHPRHTHAIETDHVQLQAPLEQADDPDPDDPVNSPAALSRAWMWGFAPVQSGRPSRRDSVRIYTFQCATTPRRHGFDRGDHTAHEDELQRAAALQKEWFKWDAAEDDPVPDPDPQQFTKIKIAGQDQHWYFQQQKKKWKQAPVRDIAIAGRHDTHIAGHGWMEMEGAADPVQLDDNAHNRYDYSPDPRHHHSYAAWMKMFIWGQHPVRDIHTRYIATAHEDDDPPDDDQHHYEDHQWMKGFQDSGCCVPNDNRPSSDPVRIATFAPPFRSRDDDDPPRRRRHGFDHRHHGDDHDDPPPDPGDPPPPPPPPPDDDDPDDDDDDDDDDDDFDFDDDPPPDDDDGDTDDDPDDPVPPPPDDDDDDDDDDDDDDD

Radius of gyration: 48.43 Å; chains: 1; bounding box: 110×115×121 Å

Sequence (663 aa):
STIVADDGDCDGVLTADDCADDNSALGAIAADGDCDGVLTADDCDDSDDTSTVVADDGDCDGVLTADDCDDSDDTSTVVANDGDCDGVLTADDCDDTDDASTVVADDGDCDGVLTADDCDDTDDASTTVATDADCDGTITADDCDDNDPGIQGSLDCDGDGFCDNGNGDITVDTDCDGTPDQTISAGDLIITEIMHRPYAFSADEKYREWIEIYNTTASSINLDGLKVADDVGSVTISGAYSIDAGGYFLLLSRDESDSETIDANIIFDFFPFHDTVVAGGLSLGNSDSLKLTYSGVVIDTVSWSSANGNQNGLYGSAAPILSSDLSNKSEYRASISLLTSAYDSVSNDDALNWIEGGTPFGTRGERGTPGSVNDFVLTSAELTLGDLIYSEVMINPYSSSGSGNNNEQQYVELYNTSSGIINLNGVMLESVESDGTTLTYTVSTDAFLAPDDYFLFVENSSAELGVSVVDNRLVYNQVTEFNAEQGSNDLYVKTIDGDGATVILDDLSYTFGNPTTVAKGRWKSALGASYELQILNYLANGSTGANNDLRAWCVAGAGVPYSSTYINGADTYNRGTPGDPNSGCCVNGTNGCTATDDNFQDIYAVGAVIYGYAATSISTLGLDWDADGENESVHGYWDDYIDEDGDGEPASTDSDDLDETVQ